Protein AF-A0A3C1VUV8-F1 (afdb_monomer_lite)

Foldseek 3Di:
DPPDPVVVVVPDPPVVVVVVVCVVVVVVVVVVVPVDDPDPPPPPFQDQVQAAEALQDLVPDDPLLSLLSVLLQAPLQFPQWAFPLLVVLQLVLVQVCCVVVVHRCQGQNNVLVQFNFHFDHPVDPDDRSAGNQWYWDDDPNTIIIDGGPCLAQWDDDPRHIYGLFGHQRGFPQGDDDPPRDHRPVVVSLVPDDPVNNVSVVQSVVQDLDQDAPDNPPGHGQFAQLVCLLQSQVLQCDDCVPPNSAGDPDHDPSNVCRNPDHGGGDTAHRLQCLLQDQADDLQRPHGLQQLLSVSSSRQTNDPCSVVCSVVNSVSSNSNSSSSPRGHDDQDPDDDDQVVLVVVLCQQVVVDDDPPVVPRDRNCQQQNHFDAQPPDSGPSRGHGTRGDRPDSPPPVPPPDPVVVPD

Secondary structure (DSSP, 8-state):
--SSSTTTGGGS-HHHHHHHHHHHHHHHHHHHHTTS-----------GGGSEEES--GGGS-HHHHHHHHHHTSS-S---EEEHHHHHHHHHHHHTTHHHHTS-TTSHHHHHHHH-PPBPPTTS-S-TTSBTTEEEEEETTEEEEEE-THHHHEEEETTEEEETSPPSS--SSPPPPTTPPPP-HHHHHHTS-HHHHHHHHHHHHS--PPPPS-TT---TT---HHHHHHHHHHHBS-HHHHTTPBPSSPPHHHHHHHHS-----PPPPGGGGGG-SS-TTT--S-TT-HHHHHGGG----TTHHHHHHHHHHHHHHHHHHHHH--PPPP-SPP-HHHHHHHHHHHTT-S--S-GGG---THHHH-EEEESTT-S-TTSEEEEE---TT-S-------GGGS--

Structure (mmCIF, N/CA/C/O backbone):
data_AF-A0A3C1VUV8-F1
#
_entry.id   AF-A0A3C1VUV8-F1
#
loop_
_atom_site.group_PDB
_atom_site.id
_atom_site.type_symbol
_atom_site.label_atom_id
_atom_site.label_alt_id
_atom_site.label_comp_id
_atom_site.label_asym_id
_atom_site.label_entity_id
_atom_site.label_seq_id
_atom_site.pdbx_PDB_ins_code
_atom_site.Cartn_x
_atom_site.Cartn_y
_atom_site.Cartn_z
_atom_site.occupancy
_atom_site.B_iso_or_equiv
_atom_site.auth_seq_id
_atom_site.auth_comp_id
_atom_site.auth_asym_id
_atom_site.auth_atom_id
_atom_site.pdbx_PDB_model_num
ATOM 1 N N . MET A 1 1 ? -47.814 -45.469 -56.577 1.00 45.75 1 MET A N 1
ATOM 2 C CA . MET A 1 1 ? -48.038 -44.416 -55.560 1.00 45.75 1 MET A CA 1
ATOM 3 C C . MET A 1 1 ? -46.712 -43.729 -55.195 1.00 45.75 1 MET A C 1
ATOM 5 O O . MET A 1 1 ? -46.363 -43.656 -54.034 1.00 45.75 1 MET A O 1
ATOM 9 N N . PHE A 1 2 ? -45.954 -43.246 -56.193 1.00 41.19 2 PHE A N 1
ATOM 10 C CA . PHE A 1 2 ? -44.636 -42.604 -55.996 1.00 41.19 2 PHE A CA 1
ATOM 11 C C . PHE A 1 2 ? -44.312 -41.565 -57.091 1.00 41.19 2 PHE A C 1
ATOM 13 O O . PHE A 1 2 ? -43.164 -41.238 -57.350 1.00 41.19 2 PHE A O 1
ATOM 20 N N . ILE A 1 3 ? -45.343 -41.038 -57.761 1.00 41.22 3 ILE A N 1
ATOM 21 C CA . ILE A 1 3 ? -45.218 -40.012 -58.810 1.00 41.22 3 ILE A CA 1
ATOM 22 C C . ILE A 1 3 ? -46.379 -39.023 -58.642 1.00 41.22 3 ILE A C 1
ATOM 24 O O . ILE A 1 3 ? -47.246 -38.923 -59.496 1.00 41.22 3 ILE A O 1
ATOM 28 N N . LYS A 1 4 ? -46.481 -38.374 -57.476 1.00 38.50 4 LYS A N 1
ATOM 29 C CA . LYS A 1 4 ? -47.356 -37.193 -57.283 1.00 38.50 4 LYS A CA 1
ATOM 30 C C . LYS A 1 4 ? -46.820 -36.151 -56.289 1.00 38.50 4 LYS A C 1
ATOM 32 O O . LYS A 1 4 ? -47.343 -35.048 -56.266 1.00 38.50 4 LYS A O 1
ATOM 37 N N . VAL A 1 5 ? -45.748 -36.431 -55.538 1.00 43.25 5 VAL A N 1
ATOM 38 C CA . VAL A 1 5 ? -45.169 -35.458 -54.582 1.00 43.25 5 VAL A CA 1
ATOM 39 C C . VAL A 1 5 ? -44.111 -34.545 -55.228 1.00 43.25 5 VAL A C 1
ATOM 41 O O . VAL A 1 5 ? -43.908 -33.420 -54.788 1.00 43.25 5 VAL A O 1
ATOM 44 N N . VAL A 1 6 ? -43.500 -34.952 -56.346 1.00 42.53 6 VAL A N 1
ATOM 45 C CA . VAL A 1 6 ? -42.400 -34.191 -56.980 1.00 42.53 6 VAL A CA 1
ATOM 46 C C . VAL A 1 6 ? -42.885 -32.974 -57.791 1.00 42.53 6 VAL A C 1
ATOM 48 O O . VAL A 1 6 ? -42.108 -32.071 -58.074 1.00 42.53 6 VAL A O 1
ATOM 51 N N . GLN A 1 7 ? -44.179 -32.870 -58.114 1.00 37.97 7 GLN A N 1
ATOM 52 C CA . GLN A 1 7 ? -44.704 -31.732 -58.889 1.00 37.97 7 GLN A CA 1
ATOM 53 C C . GLN A 1 7 ? -45.170 -30.539 -58.039 1.00 37.97 7 GLN A C 1
ATOM 55 O O . GLN A 1 7 ? -45.438 -29.477 -58.597 1.00 37.97 7 GLN A O 1
ATOM 60 N N . TRP A 1 8 ? -45.219 -30.666 -56.707 1.00 36.78 8 TRP A N 1
ATOM 61 C CA . TRP A 1 8 ? -45.620 -29.558 -55.827 1.00 36.78 8 TRP A CA 1
ATOM 62 C C . TRP A 1 8 ? -44.436 -28.706 -55.333 1.00 36.78 8 TRP A C 1
ATOM 64 O O . TRP A 1 8 ? -44.614 -27.551 -54.960 1.00 36.78 8 TRP A O 1
ATOM 74 N N . LEU A 1 9 ? -43.206 -29.227 -55.416 1.00 41.41 9 LEU A N 1
ATOM 75 C CA . LEU A 1 9 ? -41.991 -28.540 -54.953 1.00 41.41 9 LEU A CA 1
ATOM 76 C C . LEU A 1 9 ? -41.421 -27.504 -55.941 1.00 41.41 9 LEU A C 1
ATOM 78 O O . LEU A 1 9 ? -40.583 -26.698 -55.555 1.00 41.41 9 LEU A O 1
ATOM 82 N N . ASN A 1 10 ? -41.918 -27.445 -57.182 1.00 43.25 10 ASN A N 1
ATOM 83 C CA . ASN A 1 10 ? -41.466 -26.468 -58.188 1.00 43.25 10 ASN A CA 1
ATOM 84 C C . ASN A 1 10 ? -42.240 -25.135 -58.177 1.00 43.25 10 ASN A C 1
ATOM 86 O O . ASN A 1 10 ? -42.070 -24.321 -59.083 1.00 43.25 10 ASN A O 1
ATOM 90 N N . ARG A 1 11 ? -43.102 -24.893 -57.179 1.00 47.53 11 ARG A N 1
ATOM 91 C CA . ARG A 1 11 ? -43.887 -23.646 -57.060 1.00 47.53 11 ARG A CA 1
ATOM 92 C C . ARG A 1 11 ? -43.781 -22.949 -55.704 1.00 47.53 11 ARG A C 1
ATOM 94 O O . ARG A 1 11 ? -44.597 -22.084 -55.406 1.00 47.53 11 ARG A O 1
ATOM 101 N N . VAL A 1 12 ? -42.764 -23.264 -54.907 1.00 51.53 12 VAL A N 1
ATOM 102 C CA . VAL A 1 12 ? -42.461 -22.488 -53.699 1.00 51.53 12 VAL A CA 1
ATOM 103 C C . VAL A 1 12 ? -41.301 -21.538 -54.019 1.00 51.53 12 VAL A C 1
ATOM 105 O O . VAL A 1 12 ? -40.224 -22.010 -54.388 1.00 51.53 12 VAL A O 1
ATOM 108 N N . PRO A 1 13 ? -41.487 -20.207 -53.933 1.00 51.47 13 PRO A N 1
ATOM 109 C CA . PRO A 1 13 ? -40.400 -19.249 -54.100 1.00 51.47 13 PRO A CA 1
ATOM 110 C C . PRO A 1 13 ? -39.250 -19.605 -53.156 1.00 51.47 13 PRO A C 1
ATOM 112 O O . PRO A 1 13 ? -39.479 -19.826 -51.968 1.00 51.47 13 PRO A O 1
ATOM 115 N N . ARG A 1 14 ? -38.008 -19.627 -53.657 1.00 46.75 14 ARG A N 1
ATOM 116 C CA . ARG A 1 14 ? -36.794 -19.932 -52.867 1.00 46.75 14 ARG A CA 1
ATOM 117 C C . ARG A 1 14 ? -36.673 -19.102 -51.573 1.00 46.75 14 ARG A C 1
ATOM 119 O O . ARG A 1 14 ? -36.051 -19.555 -50.621 1.00 46.75 14 ARG A O 1
ATOM 126 N N . LEU A 1 15 ? -37.333 -17.944 -51.513 1.00 44.28 15 LEU A N 1
ATOM 127 C CA . LEU A 1 15 ? -37.452 -17.087 -50.329 1.00 44.28 15 LEU A CA 1
ATOM 128 C C . LEU A 1 15 ? -38.250 -17.713 -49.170 1.00 44.28 15 LEU A C 1
ATOM 130 O O . LEU A 1 15 ? -37.900 -17.488 -48.019 1.00 44.28 15 LEU A O 1
ATOM 134 N N . LEU A 1 16 ? -39.273 -18.532 -49.439 1.00 46.41 16 LEU A N 1
ATOM 135 C CA . LEU A 1 16 ? -40.083 -19.173 -48.391 1.00 46.41 16 LEU A CA 1
ATOM 136 C C . LEU A 1 16 ? -39.368 -20.367 -47.748 1.00 46.41 16 LEU A C 1
ATOM 138 O O . LEU A 1 16 ? -39.486 -20.571 -46.546 1.00 46.41 16 LEU A O 1
ATOM 142 N N . LEU A 1 17 ? -38.573 -21.114 -48.520 1.00 48.28 17 LEU A N 1
ATOM 143 C CA . LEU A 1 17 ? -37.712 -22.180 -47.993 1.00 48.28 17 LEU A CA 1
ATOM 144 C C . LEU A 1 17 ? -36.543 -21.617 -47.173 1.00 48.28 17 LEU A C 1
ATOM 146 O O . LEU A 1 17 ? -36.215 -22.182 -46.135 1.00 48.28 17 LEU A O 1
ATOM 150 N N . ALA A 1 18 ? -35.970 -20.482 -47.588 1.00 48.47 18 ALA A N 1
ATOM 151 C CA . ALA A 1 18 ? -34.954 -19.774 -46.809 1.00 48.47 18 ALA A CA 1
ATOM 152 C C . ALA A 1 18 ? -35.531 -19.188 -45.507 1.00 48.47 18 ALA A C 1
ATOM 154 O O . ALA A 1 18 ? -34.918 -19.332 -44.454 1.00 48.47 18 ALA A O 1
ATOM 155 N N . ALA A 1 19 ? -36.735 -18.605 -45.550 1.00 44.22 19 ALA A N 1
ATOM 156 C CA . ALA A 1 19 ? -37.410 -18.092 -44.358 1.00 44.22 19 ALA A CA 1
ATOM 157 C C . ALA A 1 19 ? -37.768 -19.210 -43.363 1.00 44.22 19 ALA A C 1
ATOM 159 O O . ALA A 1 19 ? -37.582 -19.035 -42.162 1.00 44.22 19 ALA A O 1
ATOM 160 N N . LEU A 1 20 ? -38.210 -20.380 -43.844 1.00 43.31 20 LEU A N 1
ATOM 161 C CA . LEU A 1 20 ? -38.498 -21.520 -42.969 1.00 43.31 20 LEU A CA 1
ATOM 162 C C . LEU A 1 20 ? -37.223 -22.084 -42.323 1.00 43.31 20 LEU A C 1
ATOM 164 O O . LEU A 1 20 ? -37.247 -22.451 -41.153 1.00 43.31 20 LEU A O 1
ATOM 168 N N . PHE A 1 21 ? -36.104 -22.117 -43.057 1.00 46.03 21 PHE A N 1
ATOM 169 C CA . PHE A 1 21 ? -34.818 -22.560 -42.513 1.00 46.03 21 PHE A CA 1
ATOM 170 C C . PHE A 1 21 ? -34.291 -21.595 -41.448 1.00 46.03 21 PHE A C 1
ATOM 172 O O . PHE A 1 21 ? -33.881 -22.051 -40.388 1.00 46.03 21 PHE A O 1
ATOM 179 N N . VAL A 1 22 ? -34.384 -20.280 -41.685 1.00 50.06 22 VAL A N 1
ATOM 180 C CA . VAL A 1 22 ? -33.958 -19.250 -40.722 1.00 50.06 22 VAL A CA 1
ATOM 181 C C . VAL A 1 22 ? -34.804 -19.285 -39.449 1.00 50.06 22 VAL A C 1
ATOM 183 O O . VAL A 1 22 ? -34.240 -19.173 -38.365 1.00 50.06 22 VAL A O 1
ATOM 186 N N . VAL A 1 23 ? -36.123 -19.494 -39.556 1.00 46.19 23 VAL A N 1
ATOM 187 C CA . VAL A 1 23 ? -37.027 -19.578 -38.392 1.00 46.19 23 VAL A CA 1
ATOM 188 C C . VAL A 1 23 ? -36.799 -20.856 -37.580 1.00 46.19 23 VAL A C 1
ATOM 190 O O . VAL A 1 23 ? -36.821 -20.812 -36.354 1.00 46.19 23 VAL A O 1
ATOM 193 N N . VAL A 1 24 ? -36.523 -21.993 -38.226 1.00 44.81 24 VAL A N 1
ATOM 194 C CA . VAL A 1 24 ? -36.243 -23.245 -37.502 1.00 44.81 24 VAL A CA 1
ATOM 195 C C . VAL A 1 24 ? -34.873 -23.195 -36.820 1.00 44.81 24 VAL A C 1
ATOM 197 O O . VAL A 1 24 ? -34.776 -23.595 -35.664 1.00 44.81 24 VAL A O 1
ATOM 200 N N . THR A 1 25 ? -33.841 -22.632 -37.463 1.00 44.53 25 THR A N 1
ATOM 201 C CA . THR A 1 25 ? -32.523 -22.465 -36.825 1.00 44.53 25 THR A CA 1
ATOM 202 C C . THR A 1 25 ? -32.526 -21.406 -35.726 1.00 44.53 25 THR A C 1
ATOM 204 O O . THR A 1 25 ? -31.849 -21.584 -34.717 1.00 44.53 25 THR A O 1
ATOM 207 N N . SER A 1 26 ? -33.306 -20.328 -35.874 1.00 42.25 26 SER A N 1
ATOM 208 C CA . SER A 1 26 ? -33.403 -19.296 -34.838 1.00 42.25 26 SER A CA 1
ATOM 209 C C . SER A 1 26 ? -34.210 -19.775 -33.637 1.00 42.25 26 SER A C 1
ATOM 211 O O . SER A 1 26 ? -33.822 -19.474 -32.516 1.00 42.25 26 SER A O 1
ATOM 213 N N . MET A 1 27 ? -35.256 -20.589 -33.823 1.00 37.03 27 MET A N 1
ATOM 214 C CA . MET A 1 27 ? -36.000 -21.168 -32.701 1.00 37.03 27 MET A CA 1
ATOM 215 C C . MET A 1 27 ? -35.210 -22.248 -31.952 1.00 37.03 27 MET A C 1
ATOM 217 O O . MET A 1 27 ? -35.307 -22.292 -30.728 1.00 37.03 27 MET A O 1
ATOM 221 N N . THR A 1 28 ? -34.386 -23.070 -32.617 1.00 41.88 28 THR A N 1
ATOM 222 C CA . THR A 1 28 ? -33.514 -24.019 -31.895 1.00 41.88 28 THR A CA 1
ATOM 223 C C . THR A 1 28 ? -32.359 -23.325 -31.182 1.00 41.88 28 THR A C 1
ATOM 225 O O . THR A 1 28 ? -32.051 -23.706 -30.059 1.00 41.88 28 THR A O 1
ATOM 228 N N . SER A 1 29 ? -31.768 -22.272 -31.761 1.00 38.00 29 SER A N 1
ATOM 229 C CA . SER A 1 29 ? -30.758 -21.466 -31.057 1.00 38.00 29 SER A CA 1
ATOM 230 C C . SER A 1 29 ? -31.354 -20.660 -29.902 1.00 38.00 29 SER A C 1
ATOM 232 O O . SER A 1 29 ? -30.730 -20.572 -28.851 1.00 38.00 29 SER A O 1
ATOM 234 N N . PHE A 1 30 ? -32.574 -20.132 -30.043 1.00 34.12 30 PHE A N 1
ATOM 235 C CA . PHE A 1 30 ? -33.249 -19.408 -28.964 1.00 34.12 30 PHE A CA 1
ATOM 236 C C . PHE A 1 30 ? -33.687 -20.363 -27.844 1.00 34.12 30 PHE A C 1
ATOM 238 O O . PHE A 1 30 ? -33.451 -20.076 -26.680 1.00 34.12 30 PHE A O 1
ATOM 245 N N . MET A 1 31 ? -34.227 -21.547 -28.159 1.00 32.88 31 MET A N 1
ATOM 246 C CA . MET A 1 31 ? -34.594 -22.536 -27.134 1.00 32.88 31 MET A CA 1
ATOM 247 C C . MET A 1 31 ? -33.383 -23.201 -26.461 1.00 32.88 31 MET A C 1
ATOM 249 O O . MET A 1 31 ? -33.475 -23.530 -25.283 1.00 32.88 31 MET A O 1
ATOM 253 N N . MET A 1 32 ? -32.242 -23.353 -27.145 1.00 33.84 32 MET A N 1
ATOM 254 C CA . MET A 1 32 ? -31.001 -23.819 -26.506 1.00 33.84 32 MET A CA 1
ATOM 255 C C . MET A 1 32 ? -30.361 -22.751 -25.606 1.00 33.84 32 MET A C 1
ATOM 257 O O . MET A 1 32 ? -29.742 -23.109 -24.612 1.00 33.84 32 MET A O 1
ATOM 261 N N . SER A 1 33 ? -30.575 -21.457 -25.879 1.00 37.91 33 SER A N 1
ATOM 262 C CA . SER A 1 33 ? -30.070 -20.365 -25.028 1.00 37.91 33 SER A CA 1
ATOM 263 C C . SER A 1 33 ? -30.837 -20.179 -23.711 1.00 37.91 33 SER A C 1
ATOM 265 O O . SER A 1 33 ? -30.322 -19.516 -22.819 1.00 37.91 33 SER A O 1
ATOM 267 N N . PHE A 1 34 ? -32.043 -20.747 -23.573 1.00 37.44 34 PHE A N 1
ATOM 268 C CA . PHE A 1 34 ? -32.876 -20.636 -22.360 1.00 37.44 34 PHE A CA 1
ATOM 269 C C . PHE A 1 34 ? -33.111 -21.975 -21.636 1.00 37.44 34 PHE A C 1
ATOM 271 O O . PHE A 1 34 ? -33.821 -22.009 -20.634 1.00 37.44 34 PHE A O 1
ATOM 278 N N . ALA A 1 35 ? -32.539 -23.078 -22.133 1.00 34.25 35 ALA A N 1
ATOM 279 C CA . ALA A 1 35 ? -32.630 -24.400 -21.502 1.00 34.25 35 ALA A CA 1
ATOM 280 C C . ALA A 1 35 ? -31.394 -24.763 -20.662 1.00 34.25 35 ALA A C 1
ATOM 282 O O . ALA A 1 35 ? -31.474 -25.661 -19.824 1.00 34.25 35 ALA A O 1
ATOM 283 N N . ASN A 1 36 ? -30.288 -24.038 -20.833 1.00 34.44 36 ASN A N 1
ATOM 284 C CA . ASN A 1 36 ? -29.203 -24.042 -19.867 1.00 34.44 36 ASN A CA 1
ATOM 285 C C . ASN A 1 36 ? -29.540 -22.951 -18.843 1.00 34.44 36 ASN A C 1
ATOM 287 O O . ASN A 1 36 ? -29.458 -21.762 -19.147 1.00 34.44 36 ASN A O 1
ATOM 291 N N . GLY A 1 37 ? -29.959 -23.354 -17.635 1.00 31.80 37 GLY A N 1
ATOM 292 C CA . GLY A 1 37 ? -29.845 -22.478 -16.461 1.00 31.80 37 GLY A CA 1
ATOM 293 C C . GLY A 1 37 ? -28.412 -21.940 -16.368 1.00 31.80 37 GLY A C 1
ATOM 294 O O . GLY A 1 37 ? -27.547 -22.513 -17.032 1.00 31.80 37 GLY A O 1
ATOM 295 N N . PRO A 1 38 ? -28.152 -20.853 -15.614 1.00 32.75 38 PRO A N 1
ATOM 296 C CA . PRO A 1 38 ? -26.846 -20.203 -15.616 1.00 32.75 38 PRO A CA 1
ATOM 297 C C . PRO A 1 38 ? -25.776 -21.275 -15.432 1.00 32.75 38 PRO A C 1
ATOM 299 O O . PRO A 1 38 ? -25.704 -21.914 -14.382 1.00 32.75 38 PRO A O 1
ATOM 302 N N . GLU A 1 39 ? -25.027 -21.552 -16.503 1.00 30.83 39 GLU A N 1
ATOM 303 C CA . GLU A 1 39 ? -23.827 -22.359 -16.395 1.00 30.83 39 GLU A CA 1
ATOM 304 C C . GLU A 1 39 ? -23.001 -21.634 -15.343 1.00 30.83 39 GLU A C 1
ATOM 306 O O . GLU A 1 39 ? -22.752 -20.434 -15.483 1.00 30.83 39 GLU A O 1
ATOM 311 N N . SER A 1 40 ? -22.688 -22.333 -14.247 1.00 34.66 40 SER A N 1
ATOM 312 C CA . SER A 1 40 ? -21.758 -21.846 -13.236 1.00 34.66 40 SER A CA 1
ATOM 313 C C . SER A 1 40 ? -20.586 -21.240 -13.985 1.00 34.66 40 SER A C 1
ATOM 315 O O . SER A 1 40 ? -19.957 -21.949 -14.783 1.00 34.66 40 SER A O 1
ATOM 317 N N . SER A 1 41 ? -20.361 -19.938 -13.815 1.00 34.97 41 SER A N 1
ATOM 318 C CA . SER A 1 41 ? -19.255 -19.270 -14.473 1.00 34.97 41 SER A CA 1
ATOM 319 C C . SER A 1 41 ? -18.007 -20.112 -14.206 1.00 34.97 41 SER A C 1
ATOM 321 O O . SER A 1 41 ? -17.713 -20.478 -13.071 1.00 34.97 41 SER A O 1
ATOM 323 N N . ASN A 1 42 ? -17.260 -20.465 -15.254 1.00 34.38 42 ASN A N 1
ATOM 324 C CA . ASN A 1 42 ? -15.897 -20.986 -15.106 1.00 34.38 42 ASN A CA 1
ATOM 325 C C . ASN A 1 42 ? -14.953 -19.872 -14.598 1.00 34.38 42 ASN A C 1
ATOM 327 O O . ASN A 1 42 ? -13.783 -19.812 -14.980 1.00 34.38 42 ASN A O 1
ATOM 331 N N . GLU A 1 43 ? -15.457 -18.947 -13.781 1.00 42.78 43 GLU A N 1
ATOM 332 C CA . GLU A 1 43 ? -14.641 -18.021 -13.027 1.00 42.78 43 GLU A CA 1
ATOM 333 C C . GLU A 1 43 ? -13.887 -18.865 -12.007 1.00 42.78 43 GLU A C 1
ATOM 335 O O . GLU A 1 43 ? -14.465 -19.513 -11.134 1.00 42.78 43 GLU A O 1
ATOM 340 N N . ARG A 1 44 ? -12.564 -18.930 -12.176 1.00 51.34 44 ARG A N 1
ATOM 341 C CA . ARG A 1 44 ? -11.691 -19.435 -11.124 1.00 51.34 44 ARG A CA 1
ATOM 342 C C . ARG A 1 44 ? -11.991 -18.619 -9.875 1.00 51.34 44 ARG A C 1
ATOM 344 O O . ARG A 1 44 ? -11.687 -17.432 -9.851 1.00 51.34 44 ARG A O 1
ATOM 351 N N . SER A 1 45 ? -12.549 -19.277 -8.867 1.00 57.59 45 SER A N 1
ATOM 352 C CA . SER A 1 45 ? -12.581 -18.741 -7.514 1.00 57.59 45 SER A CA 1
ATOM 353 C C . SER A 1 45 ? -11.163 -18.332 -7.109 1.00 57.59 45 SER A C 1
ATOM 355 O O . SER A 1 45 ? -10.219 -19.115 -7.275 1.00 57.59 45 SER A O 1
ATOM 357 N N . LEU A 1 46 ? -11.008 -17.108 -6.611 1.00 63.47 46 LEU A N 1
ATOM 358 C CA . LEU A 1 46 ? -9.813 -16.565 -5.981 1.00 63.47 46 LEU A CA 1
ATOM 359 C C . LEU A 1 46 ? -9.560 -17.328 -4.685 1.00 63.47 46 LEU A C 1
ATOM 361 O O . LEU A 1 46 ? -9.855 -16.868 -3.586 1.00 63.47 46 LEU A O 1
ATOM 365 N N . ASN A 1 47 ? -8.990 -18.520 -4.803 1.00 62.16 47 ASN A N 1
ATOM 366 C CA . ASN A 1 47 ? -8.447 -19.235 -3.662 1.00 62.16 47 ASN A CA 1
ATOM 367 C C . ASN A 1 47 ? -6.920 -19.070 -3.642 1.00 62.16 47 ASN A C 1
ATOM 369 O O . ASN A 1 47 ? -6.262 -19.167 -4.678 1.00 62.16 47 ASN A O 1
ATOM 373 N N . ALA A 1 48 ? -6.350 -18.815 -2.459 1.00 59.28 48 ALA A N 1
ATOM 374 C CA . ALA A 1 48 ? -4.904 -18.633 -2.286 1.00 59.28 48 ALA A CA 1
ATOM 375 C C . ALA A 1 48 ? -4.057 -19.734 -2.968 1.00 59.28 48 ALA A C 1
ATOM 377 O O . ALA A 1 48 ? -3.065 -19.402 -3.607 1.00 59.28 48 ALA A O 1
ATOM 378 N N . PRO A 1 49 ? -4.437 -21.030 -2.936 1.00 60.28 49 PRO A N 1
ATOM 379 C CA . PRO A 1 49 ? -3.639 -22.080 -3.572 1.00 60.28 49 PRO A CA 1
ATOM 380 C C . PRO A 1 49 ? -3.621 -22.049 -5.110 1.00 60.28 49 PRO A C 1
ATOM 382 O O . PRO A 1 49 ? -2.792 -22.734 -5.706 1.00 60.28 49 PRO A O 1
ATOM 385 N N . SER A 1 50 ? -4.537 -21.325 -5.767 1.00 67.44 50 SER A N 1
ATOM 386 C CA . SER A 1 50 ? -4.571 -21.204 -7.237 1.00 67.44 50 SER A CA 1
ATOM 387 C C . SER A 1 50 ? -3.869 -19.963 -7.778 1.00 67.44 50 SER A C 1
ATOM 389 O O . SER A 1 50 ? -3.733 -19.841 -9.000 1.00 67.44 50 SER A O 1
ATOM 391 N N . LEU A 1 51 ? -3.431 -19.065 -6.894 1.00 82.50 51 LEU A N 1
ATOM 392 C CA . LEU A 1 51 ? -2.696 -17.862 -7.253 1.00 82.50 51 LEU A CA 1
ATOM 393 C C . LEU A 1 51 ? -1.197 -18.095 -7.104 1.00 82.50 51 LEU A C 1
ATOM 395 O O . LEU A 1 51 ? -0.725 -18.726 -6.160 1.00 82.50 51 LEU A O 1
ATOM 399 N N . GLU A 1 52 ? -0.445 -17.550 -8.048 1.00 89.50 52 GLU A N 1
ATOM 400 C CA . GLU A 1 52 ? 1.002 -17.460 -7.934 1.00 89.50 52 GLU A CA 1
ATOM 401 C C . GLU A 1 52 ? 1.363 -16.141 -7.251 1.00 89.50 52 GLU A C 1
ATOM 403 O O . GLU A 1 52 ? 0.844 -15.084 -7.616 1.00 89.50 52 GLU A O 1
ATOM 408 N N . TYR A 1 53 ? 2.247 -16.212 -6.259 1.00 92.81 53 TYR A N 1
ATOM 409 C CA . TYR A 1 53 ? 2.691 -15.067 -5.472 1.00 92.81 53 TYR A CA 1
ATOM 410 C C . TYR A 1 53 ? 4.168 -14.805 -5.740 1.00 92.81 53 TYR A C 1
ATOM 412 O O . TYR A 1 53 ? 4.997 -15.692 -5.547 1.00 92.81 53 TYR A O 1
ATOM 420 N N . LEU A 1 54 ? 4.503 -13.582 -6.148 1.00 92.62 54 LEU A N 1
ATOM 421 C CA . LEU A 1 54 ? 5.875 -13.168 -6.440 1.00 92.62 54 LEU A CA 1
ATOM 422 C C . LEU A 1 54 ? 6.343 -12.101 -5.449 1.00 92.62 54 LEU A C 1
ATOM 424 O O . LEU A 1 54 ? 5.636 -11.124 -5.203 1.00 92.62 54 LEU A O 1
ATOM 428 N N . GLY A 1 55 ? 7.548 -12.283 -4.903 1.00 91.75 55 GLY A N 1
ATOM 429 C CA . GLY A 1 55 ? 8.166 -11.344 -3.960 1.00 91.75 55 GLY A CA 1
ATOM 430 C C . GLY A 1 55 ? 7.693 -11.467 -2.505 1.00 91.75 55 GLY A C 1
ATOM 431 O O . GLY A 1 55 ? 7.971 -10.573 -1.715 1.00 91.75 55 GLY A O 1
ATOM 432 N N . PHE A 1 56 ? 6.994 -12.551 -2.145 1.00 93.31 56 PHE A N 1
ATOM 433 C CA . PHE A 1 56 ? 6.539 -12.839 -0.771 1.00 93.31 56 PHE A CA 1
ATOM 434 C C . PHE A 1 56 ? 7.283 -14.012 -0.105 1.00 93.31 56 PHE A C 1
ATOM 436 O O . PHE A 1 56 ? 6.933 -14.408 1.005 1.00 93.31 56 PHE A O 1
ATOM 443 N N . ASP A 1 57 ? 8.262 -14.610 -0.789 1.00 90.75 57 ASP A N 1
ATOM 444 C CA . ASP A 1 57 ? 9.050 -15.732 -0.273 1.00 90.75 57 ASP A CA 1
ATOM 445 C C . ASP A 1 57 ? 10.338 -15.219 0.377 1.00 90.75 57 ASP A C 1
ATOM 447 O O . ASP A 1 57 ? 11.240 -14.738 -0.310 1.00 90.75 57 ASP A O 1
ATOM 451 N N . GLU A 1 58 ? 10.433 -15.349 1.700 1.00 92.38 58 GLU A N 1
ATOM 452 C CA . GLU A 1 58 ? 11.615 -14.955 2.472 1.00 92.38 58 GLU A CA 1
ATOM 453 C C . GLU A 1 58 ? 12.892 -15.669 2.021 1.00 92.38 58 GLU A C 1
ATOM 455 O O . GLU A 1 58 ? 13.975 -15.099 2.113 1.00 92.38 58 GLU A O 1
ATOM 460 N N . ALA A 1 59 ? 12.796 -16.881 1.463 1.00 90.94 59 ALA A N 1
ATOM 461 C CA . ALA A 1 59 ? 13.970 -17.603 0.974 1.00 90.94 59 ALA A CA 1
ATOM 462 C C . ALA A 1 59 ? 14.651 -16.922 -0.232 1.00 90.94 59 ALA A C 1
ATOM 464 O O . ALA A 1 59 ? 15.770 -17.292 -0.592 1.00 90.94 59 ALA A O 1
ATOM 465 N N . GLN A 1 60 ? 13.982 -15.953 -0.867 1.00 89.75 60 GLN A N 1
ATOM 466 C CA . GLN A 1 60 ? 14.490 -15.185 -2.008 1.00 89.75 60 GLN A CA 1
ATOM 46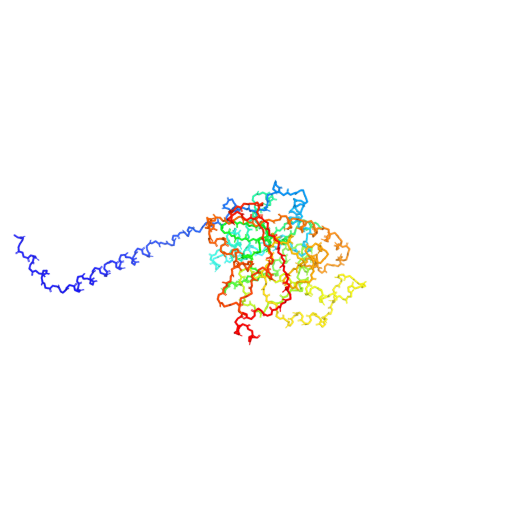7 C C . GLN A 1 60 ? 14.948 -13.768 -1.632 1.00 89.75 60 GLN A C 1
ATOM 469 O O . GLN A 1 60 ? 15.388 -13.022 -2.507 1.00 89.75 60 GLN A O 1
ATOM 474 N N . LEU A 1 61 ? 14.831 -13.388 -0.359 1.00 92.88 61 LEU A N 1
ATOM 475 C CA . LEU A 1 61 ? 15.133 -12.051 0.147 1.00 92.88 61 LEU A CA 1
ATOM 476 C C . LEU A 1 61 ? 16.452 -12.048 0.927 1.00 92.88 61 LEU A C 1
ATOM 478 O O . LEU A 1 61 ? 16.906 -13.086 1.411 1.00 92.88 61 LEU A O 1
ATOM 482 N N . SER A 1 62 ? 17.068 -10.873 1.081 1.00 95.56 62 SER A N 1
ATOM 483 C CA . SER A 1 62 ? 18.117 -10.709 2.091 1.00 95.56 62 SER A CA 1
ATOM 484 C C . SER A 1 62 ? 17.546 -10.847 3.510 1.00 95.56 62 SER A C 1
ATOM 486 O O . SER A 1 62 ? 16.328 -10.814 3.713 1.00 95.56 62 SER A O 1
ATOM 488 N N . ASP A 1 63 ? 18.417 -10.950 4.517 1.00 96.88 63 ASP A N 1
ATOM 489 C CA . ASP A 1 63 ? 17.993 -10.935 5.924 1.00 96.88 63 ASP A CA 1
ATOM 490 C C . ASP A 1 63 ? 17.240 -9.635 6.277 1.00 96.88 63 ASP A C 1
ATOM 492 O O . ASP A 1 63 ? 16.230 -9.675 6.979 1.00 96.88 63 ASP A O 1
ATOM 496 N N . GLU A 1 64 ? 17.688 -8.489 5.748 1.00 95.56 64 GLU A N 1
ATOM 497 C CA . GLU A 1 64 ? 17.084 -7.175 6.011 1.00 95.56 64 GLU A CA 1
ATOM 498 C C . GLU A 1 64 ? 15.693 -7.063 5.370 1.00 95.56 64 GLU A C 1
ATOM 500 O O . GLU A 1 64 ? 14.733 -6.631 6.013 1.00 95.56 64 GLU A O 1
ATOM 505 N N . ALA A 1 65 ? 15.544 -7.511 4.120 1.00 94.94 65 ALA A N 1
ATOM 506 C CA . ALA A 1 65 ? 14.247 -7.531 3.452 1.00 94.94 65 ALA A CA 1
ATOM 507 C C . ALA A 1 65 ? 13.297 -8.583 4.038 1.00 94.94 65 ALA A C 1
ATOM 509 O O . ALA A 1 65 ? 12.093 -8.340 4.101 1.00 94.94 65 ALA A O 1
ATOM 510 N N . SER A 1 66 ? 13.817 -9.716 4.513 1.00 96.44 66 SER A N 1
ATOM 511 C CA . SER A 1 66 ? 13.026 -10.710 5.247 1.00 96.44 66 SER A CA 1
ATOM 512 C C . SER A 1 66 ? 12.480 -10.127 6.550 1.00 96.44 66 SER A C 1
ATOM 514 O O . SER A 1 66 ? 11.294 -10.276 6.847 1.00 96.44 66 SER A O 1
ATOM 516 N N . GLU A 1 67 ? 13.305 -9.396 7.309 1.00 96.25 67 GLU A N 1
ATOM 517 C CA . GLU A 1 67 ? 12.843 -8.671 8.497 1.00 96.25 67 GLU A CA 1
ATOM 518 C C . GLU A 1 67 ? 11.783 -7.622 8.132 1.00 96.25 67 GLU A C 1
ATOM 520 O O . GLU A 1 67 ? 10.749 -7.534 8.795 1.00 96.25 67 GLU A O 1
ATOM 525 N N . GLY A 1 68 ? 11.993 -6.883 7.040 1.00 95.75 68 GLY A N 1
ATOM 526 C CA . GLY A 1 68 ? 11.019 -5.936 6.505 1.00 95.75 68 GLY A CA 1
ATOM 527 C C . GLY A 1 68 ? 9.674 -6.568 6.154 1.00 95.75 68 GLY A C 1
ATOM 528 O O . GLY A 1 68 ? 8.632 -6.034 6.533 1.00 95.75 68 GLY A O 1
ATOM 529 N N . LEU A 1 69 ? 9.676 -7.726 5.488 1.00 95.75 69 LEU A N 1
ATOM 530 C CA . LEU A 1 69 ? 8.455 -8.456 5.144 1.00 95.75 69 LEU A CA 1
ATOM 531 C C . LEU A 1 69 ? 7.687 -8.894 6.398 1.00 95.75 69 LEU A C 1
ATOM 533 O O . LEU A 1 69 ? 6.467 -8.725 6.472 1.00 95.75 69 LEU A O 1
ATOM 537 N N . ARG A 1 70 ? 8.397 -9.407 7.409 1.00 95.00 70 ARG A N 1
ATOM 538 C CA . ARG A 1 70 ? 7.792 -9.770 8.701 1.00 95.00 70 ARG A CA 1
ATOM 539 C C . ARG A 1 70 ? 7.228 -8.553 9.424 1.00 95.00 70 ARG A C 1
ATOM 541 O O . ARG A 1 70 ? 6.155 -8.656 10.010 1.00 95.00 70 ARG A O 1
ATOM 548 N N . GLU A 1 71 ? 7.918 -7.414 9.371 1.00 94.81 71 GLU A N 1
ATOM 549 C CA . GLU A 1 71 ? 7.449 -6.168 9.981 1.00 94.81 71 GLU A CA 1
ATOM 550 C C . GLU A 1 71 ? 6.165 -5.659 9.307 1.00 94.81 71 GLU A C 1
ATOM 552 O O . GLU A 1 71 ? 5.225 -5.275 9.998 1.00 94.81 71 GLU A O 1
ATOM 557 N N . ILE A 1 72 ? 6.053 -5.757 7.977 1.00 94.12 72 ILE A N 1
ATOM 558 C CA . ILE A 1 72 ? 4.813 -5.416 7.255 1.00 94.12 72 ILE A CA 1
ATOM 559 C C . ILE A 1 72 ? 3.639 -6.285 7.735 1.00 94.12 72 ILE A C 1
ATOM 561 O O . ILE A 1 72 ? 2.520 -5.791 7.886 1.00 94.12 72 ILE A O 1
ATOM 565 N N . PHE A 1 73 ? 3.874 -7.567 8.022 1.00 93.69 73 PHE A N 1
ATOM 566 C CA . PHE A 1 73 ? 2.841 -8.477 8.524 1.00 93.69 73 PHE A CA 1
ATOM 567 C C . PHE A 1 73 ? 2.640 -8.449 10.049 1.00 93.69 73 PHE A C 1
ATOM 569 O O . PHE A 1 73 ? 1.741 -9.134 10.538 1.00 93.69 73 PHE A O 1
ATOM 576 N N . SER A 1 74 ? 3.417 -7.661 10.801 1.00 90.56 74 SER A N 1
ATOM 577 C CA . SER A 1 74 ? 3.413 -7.685 12.273 1.00 90.56 74 SER A CA 1
ATOM 578 C C . SER A 1 74 ? 2.233 -6.942 12.909 1.00 90.56 74 SER A C 1
ATOM 580 O O . SER A 1 74 ? 1.918 -7.173 14.076 1.00 90.56 74 SER A O 1
ATOM 582 N N . GLY A 1 75 ? 1.615 -6.013 12.172 1.00 82.88 75 GLY A N 1
ATOM 583 C CA . GLY A 1 75 ? 0.608 -5.094 12.713 1.00 82.88 75 GLY A CA 1
ATOM 584 C C . GLY A 1 75 ? 1.166 -3.930 13.535 1.00 82.88 75 GLY A C 1
ATOM 585 O O . GLY A 1 75 ? 0.396 -3.152 14.089 1.00 82.88 75 GLY A O 1
ATOM 586 N N . ARG A 1 76 ? 2.493 -3.760 13.600 1.00 81.25 76 ARG A N 1
ATOM 587 C CA . ARG A 1 76 ? 3.129 -2.660 14.353 1.00 81.25 76 ARG A CA 1
ATOM 588 C C . ARG A 1 76 ? 3.256 -1.358 13.568 1.00 81.25 76 ARG A C 1
ATOM 590 O O . ARG A 1 76 ? 3.488 -0.316 14.166 1.00 81.25 76 ARG A O 1
ATOM 597 N N . MET A 1 77 ? 3.112 -1.416 12.246 1.00 79.25 77 MET A N 1
ATOM 598 C CA . MET A 1 77 ? 3.295 -0.251 11.380 1.00 79.25 77 MET A CA 1
ATOM 599 C C . MET A 1 77 ? 2.085 0.681 11.339 1.00 79.25 77 MET A C 1
ATOM 601 O O . MET A 1 77 ? 2.243 1.884 11.220 1.00 79.25 77 MET A O 1
ATOM 605 N N . PHE A 1 78 ? 0.868 0.147 11.411 1.00 77.62 78 PHE A N 1
ATOM 606 C CA . PHE A 1 78 ? -0.336 0.966 11.320 1.00 77.62 78 PHE A CA 1
ATOM 607 C C . PHE A 1 78 ? -0.954 1.087 12.705 1.00 77.62 78 PHE A C 1
ATOM 609 O O . PHE A 1 78 ? -1.337 0.097 13.332 1.00 77.62 78 PHE A O 1
ATOM 616 N N . TYR A 1 79 ? -1.039 2.320 13.199 1.00 73.81 79 TYR A N 1
ATOM 617 C CA . TYR A 1 79 ? -1.668 2.576 14.493 1.00 73.81 79 TYR A CA 1
ATOM 618 C C . TYR A 1 79 ? -3.190 2.537 14.414 1.00 73.81 79 TYR A C 1
ATOM 620 O O . TYR A 1 79 ? -3.812 2.110 15.388 1.00 73.81 79 TYR A O 1
ATOM 628 N N . SER A 1 80 ? -3.745 2.870 13.244 1.00 75.69 80 SER A N 1
ATOM 629 C CA . SER A 1 80 ? -5.167 2.741 12.947 1.00 75.69 80 SER A CA 1
ATOM 630 C C . SER A 1 80 ? -5.548 1.272 12.757 1.00 75.69 80 SER A C 1
ATOM 632 O O . SER A 1 80 ? -5.067 0.586 11.848 1.00 75.69 80 SER A O 1
ATOM 634 N N . ALA A 1 81 ? -6.406 0.786 13.644 1.00 86.62 81 ALA A N 1
ATOM 635 C CA . ALA A 1 81 ? -6.976 -0.550 13.619 1.00 86.62 81 ALA A CA 1
ATOM 636 C C . ALA A 1 81 ? -8.321 -0.531 14.353 1.00 86.62 81 ALA A C 1
ATOM 638 O O . ALA A 1 81 ? -8.609 0.377 15.130 1.00 86.62 81 ALA A O 1
ATOM 639 N N . VAL A 1 82 ? -9.139 -1.550 14.123 1.00 91.25 82 VAL A N 1
ATOM 640 C CA . VAL A 1 82 ? -10.411 -1.743 14.831 1.00 91.25 82 VAL A CA 1
ATOM 641 C C . VAL A 1 82 ? -10.385 -3.069 15.583 1.00 91.25 82 VAL A C 1
ATOM 643 O O . VAL A 1 82 ? -9.628 -3.959 15.193 1.00 91.25 82 VAL A O 1
ATOM 646 N N . PRO A 1 83 ? -11.206 -3.265 16.627 1.00 95.50 83 PRO A N 1
ATOM 647 C CA . PRO A 1 83 ? -11.350 -4.576 17.247 1.00 95.50 83 PRO A CA 1
ATOM 648 C C . PRO A 1 83 ? -11.697 -5.655 16.220 1.00 95.50 83 PRO A C 1
ATOM 650 O O . PRO A 1 83 ? -12.537 -5.440 15.340 1.00 95.50 83 PRO A O 1
ATOM 653 N N . LEU A 1 84 ? -11.085 -6.835 16.334 1.00 94.75 84 LEU A N 1
ATOM 654 C CA . LEU A 1 84 ? -11.385 -7.944 15.427 1.00 94.75 84 LEU A CA 1
ATOM 655 C C . LEU A 1 84 ? -12.865 -8.344 15.519 1.00 94.75 84 LEU A C 1
ATOM 657 O O . LEU A 1 84 ? -13.495 -8.608 14.497 1.00 94.75 84 LEU A O 1
ATOM 661 N N . SER A 1 85 ? -13.438 -8.324 16.724 1.00 95.31 85 SER A N 1
ATOM 662 C CA . SER A 1 85 ? -14.867 -8.558 16.979 1.00 95.31 85 SER A CA 1
ATOM 663 C C . SER A 1 85 ? -15.768 -7.568 16.230 1.00 95.31 85 SER A C 1
ATOM 665 O O . SER A 1 85 ? -16.768 -7.969 15.636 1.00 95.31 85 SER A O 1
ATOM 667 N N . PHE A 1 86 ? -15.383 -6.291 16.188 1.00 95.00 86 PHE A N 1
ATOM 668 C CA . PHE A 1 86 ? -16.078 -5.253 15.434 1.00 95.00 86 PHE A CA 1
ATOM 669 C C . PHE A 1 86 ? -16.010 -5.511 13.926 1.00 95.00 86 PHE A C 1
ATOM 671 O O . PHE A 1 86 ? -17.043 -5.473 13.257 1.00 95.00 86 PHE A O 1
ATOM 678 N N . SER A 1 87 ? -14.826 -5.837 13.390 1.00 91.88 87 SER A N 1
ATOM 679 C CA . SER A 1 87 ? -14.692 -6.205 11.972 1.00 91.88 87 SER A CA 1
ATOM 680 C C . SER A 1 87 ? -15.538 -7.428 11.625 1.00 91.88 87 SER A C 1
ATOM 682 O O . SER A 1 87 ? -16.223 -7.408 10.607 1.00 91.88 87 SER A O 1
ATOM 684 N N . LYS A 1 88 ? -15.527 -8.471 12.465 1.00 91.62 88 LYS A N 1
ATOM 685 C CA . LYS A 1 88 ? -16.329 -9.684 12.248 1.00 91.62 88 LYS A CA 1
ATOM 686 C C . LYS A 1 88 ? -17.822 -9.377 12.238 1.00 91.62 88 LYS A C 1
ATOM 688 O O . LYS A 1 88 ? -18.521 -9.819 11.340 1.00 91.62 88 LYS A O 1
ATOM 693 N N . ALA A 1 89 ? -18.299 -8.535 13.154 1.00 92.50 89 ALA A N 1
ATOM 694 C CA . ALA A 1 89 ? -19.698 -8.115 13.170 1.00 92.50 89 ALA A CA 1
ATOM 695 C C . ALA A 1 89 ? -20.101 -7.317 11.911 1.00 92.50 89 ALA A C 1
ATOM 697 O O . ALA A 1 89 ? -21.234 -7.438 11.443 1.00 92.50 89 ALA A O 1
ATOM 698 N N . LEU A 1 90 ? -19.190 -6.513 11.347 1.00 89.38 90 LEU A N 1
ATOM 699 C CA . LEU A 1 90 ? -19.410 -5.842 10.060 1.00 89.38 90 LEU A CA 1
ATOM 700 C C . LEU A 1 90 ? -19.442 -6.834 8.891 1.00 89.38 90 LEU A C 1
ATOM 702 O O . LEU A 1 90 ? -20.285 -6.696 8.003 1.00 89.38 90 LEU A O 1
ATOM 706 N N . ASP A 1 91 ? -18.548 -7.823 8.890 1.00 87.38 91 ASP A N 1
ATOM 707 C CA . ASP A 1 91 ? -18.513 -8.877 7.876 1.00 87.38 91 ASP A CA 1
ATOM 708 C C . ASP A 1 91 ? -19.778 -9.759 7.942 1.00 87.38 91 ASP A C 1
ATOM 710 O O . ASP A 1 91 ? -20.389 -10.008 6.903 1.00 87.38 91 ASP A O 1
ATOM 714 N N . ASP A 1 92 ? -20.249 -10.122 9.140 1.00 89.38 92 ASP A N 1
ATOM 715 C CA . ASP A 1 92 ? -21.504 -10.856 9.364 1.00 89.38 92 ASP A CA 1
ATOM 716 C C . ASP A 1 92 ? -22.725 -10.065 8.875 1.00 89.38 92 ASP A C 1
ATOM 718 O O . ASP A 1 92 ? -23.615 -10.606 8.213 1.00 89.38 92 ASP A O 1
ATOM 722 N N . ALA A 1 93 ? -22.767 -8.759 9.163 1.00 88.81 93 ALA A N 1
ATOM 723 C CA . ALA A 1 93 ? -23.829 -7.882 8.681 1.00 88.81 93 ALA A CA 1
ATOM 724 C C . ALA A 1 93 ? -23.822 -7.766 7.149 1.00 88.81 93 ALA A C 1
ATOM 726 O O . ALA A 1 93 ? -24.884 -7.755 6.531 1.00 88.81 93 ALA A O 1
ATOM 727 N N . ALA A 1 94 ? -22.642 -7.721 6.524 1.00 84.38 94 ALA A N 1
ATOM 728 C CA . ALA A 1 94 ? -22.530 -7.744 5.069 1.00 84.38 94 ALA A CA 1
ATOM 729 C C . ALA A 1 94 ? -22.969 -9.099 4.487 1.00 84.38 94 ALA A C 1
ATOM 731 O O . ALA A 1 94 ? -23.655 -9.132 3.466 1.00 84.38 94 ALA A O 1
ATOM 732 N N . ALA A 1 95 ? -22.612 -10.213 5.132 1.00 87.06 95 ALA A N 1
ATOM 733 C CA . ALA A 1 95 ? -23.007 -11.555 4.707 1.00 87.06 95 ALA A CA 1
ATOM 734 C C . ALA A 1 95 ? -24.527 -11.764 4.776 1.00 87.06 95 ALA A C 1
ATOM 736 O O . ALA A 1 95 ? -25.092 -12.440 3.916 1.00 87.06 95 ALA A O 1
ATOM 737 N N . ALA A 1 96 ? -25.214 -11.121 5.725 1.00 87.81 96 ALA A N 1
ATOM 738 C CA . ALA A 1 96 ? -26.677 -11.123 5.787 1.00 87.81 96 ALA A CA 1
ATOM 739 C C . ALA A 1 96 ? -27.343 -10.501 4.540 1.00 87.81 96 ALA A C 1
ATOM 741 O O . ALA A 1 96 ? -28.493 -10.816 4.237 1.00 87.81 96 ALA A O 1
ATOM 742 N N . GLU A 1 97 ? -26.616 -9.671 3.786 1.00 87.31 97 GLU A N 1
ATOM 743 C CA . GLU A 1 97 ? -27.085 -9.038 2.551 1.00 87.31 97 GLU A CA 1
ATOM 744 C C . GLU A 1 97 ? -26.678 -9.817 1.280 1.00 87.31 97 GLU A C 1
ATOM 746 O O . GLU A 1 97 ? -26.929 -9.332 0.175 1.00 87.31 97 GLU A O 1
ATOM 751 N N . MET A 1 98 ? -26.085 -11.021 1.389 1.00 86.62 98 MET A N 1
ATOM 752 C CA . MET A 1 98 ? -25.526 -11.766 0.240 1.00 86.62 98 MET A CA 1
ATOM 753 C C . MET A 1 98 ? -26.513 -11.948 -0.925 1.00 86.62 98 MET A C 1
ATOM 755 O O . MET A 1 98 ? -26.143 -11.767 -2.085 1.00 86.62 98 MET A O 1
ATOM 759 N N . ASP A 1 99 ? -27.787 -12.228 -0.628 1.00 85.44 99 ASP A N 1
ATOM 760 C CA . ASP A 1 99 ? -28.825 -12.437 -1.645 1.00 85.44 99 ASP A CA 1
ATOM 761 C C . ASP A 1 99 ? -29.107 -11.157 -2.446 1.00 85.44 99 ASP A C 1
ATOM 763 O O . ASP A 1 99 ? -29.430 -11.217 -3.633 1.00 85.44 99 ASP A O 1
ATOM 767 N N . ARG A 1 100 ? -28.970 -9.986 -1.809 1.00 85.75 100 ARG A N 1
ATOM 768 C CA . ARG A 1 100 ? -29.126 -8.675 -2.459 1.00 85.75 100 ARG A CA 1
ATOM 769 C C . ARG A 1 100 ? -27.860 -8.256 -3.197 1.00 85.75 100 ARG A C 1
ATOM 771 O O . ARG A 1 100 ? -27.953 -7.611 -4.237 1.00 85.75 100 ARG A O 1
ATOM 778 N N . LEU A 1 101 ? -26.694 -8.623 -2.667 1.00 83.69 101 LEU A N 1
ATOM 779 C CA . LEU A 1 101 ? -25.392 -8.354 -3.277 1.00 83.69 101 LEU A CA 1
ATOM 780 C C . LEU A 1 101 ? -25.142 -9.217 -4.523 1.00 83.69 101 LEU A C 1
ATOM 782 O O . LEU A 1 101 ? -24.419 -8.797 -5.423 1.00 83.69 101 LEU A O 1
ATOM 786 N N . GLY A 1 102 ? -25.732 -10.414 -4.584 1.00 86.62 102 GLY A N 1
ATOM 787 C CA . GLY A 1 102 ? -25.478 -11.393 -5.643 1.00 86.62 102 GLY A CA 1
ATOM 788 C C . GLY A 1 102 ? -24.135 -12.121 -5.500 1.00 86.62 102 GLY A C 1
ATOM 789 O O . GLY A 1 102 ? -23.722 -12.823 -6.420 1.00 86.62 102 GLY A O 1
ATOM 790 N N . TYR A 1 103 ? -23.454 -11.958 -4.363 1.00 87.94 103 TYR A N 1
ATOM 791 C CA . TYR A 1 103 ? -22.217 -12.648 -3.995 1.00 87.94 103 TYR A CA 1
ATOM 792 C C . TYR A 1 103 ? -22.117 -12.767 -2.467 1.00 87.94 103 TYR A C 1
ATOM 794 O O . TYR A 1 103 ? -22.728 -11.985 -1.740 1.00 87.94 103 TYR A O 1
ATOM 802 N N . ASP A 1 104 ? -21.323 -13.721 -1.974 1.00 87.94 104 ASP A N 1
ATOM 803 C CA . ASP A 1 104 ? -21.089 -13.916 -0.538 1.00 87.94 104 ASP A CA 1
ATOM 804 C C . ASP A 1 104 ? -19.830 -13.154 -0.079 1.00 87.94 104 ASP A C 1
ATOM 806 O O . ASP A 1 104 ? -18.718 -13.630 -0.341 1.00 87.94 104 ASP A O 1
ATOM 810 N N . PRO A 1 105 ? -19.960 -12.003 0.616 1.00 85.62 105 PRO A N 1
ATOM 811 C CA . PRO A 1 105 ? -18.829 -11.171 1.031 1.00 85.62 105 PRO A CA 1
ATOM 812 C C . PRO A 1 105 ? -17.915 -11.829 2.077 1.00 85.62 105 PRO A C 1
ATOM 814 O O . PRO A 1 105 ? -16.827 -11.305 2.321 1.00 85.62 105 PRO A O 1
ATOM 817 N N . SER A 1 106 ? -18.316 -12.959 2.673 1.00 83.62 106 SER A N 1
ATOM 818 C CA . SER A 1 106 ? -17.482 -13.729 3.609 1.00 83.62 106 SER A CA 1
ATOM 819 C C . SER A 1 106 ? -16.480 -14.657 2.906 1.00 83.62 106 SER A C 1
ATOM 821 O O . SER A 1 106 ? -15.535 -15.153 3.522 1.00 83.62 106 SER A O 1
ATOM 823 N N . THR A 1 107 ? -16.631 -14.868 1.596 1.00 86.62 107 THR A N 1
ATOM 824 C CA . THR A 1 107 ? -15.689 -15.655 0.787 1.00 86.62 107 THR A CA 1
ATOM 825 C C . THR A 1 107 ? -14.524 -14.801 0.285 1.00 86.62 107 THR A C 1
ATOM 827 O O . THR A 1 107 ? -14.602 -13.573 0.241 1.00 86.62 107 THR A O 1
ATOM 830 N N . ALA A 1 108 ? -13.429 -15.437 -0.142 1.00 85.94 108 ALA A N 1
ATOM 831 C CA . ALA A 1 108 ? -12.308 -14.724 -0.759 1.00 85.94 108 ALA A CA 1
ATOM 832 C C . ALA A 1 108 ? -12.727 -13.978 -2.044 1.00 85.94 108 ALA A C 1
ATOM 834 O O . ALA A 1 108 ? -12.352 -12.819 -2.226 1.00 85.94 108 ALA A O 1
ATOM 835 N N . ASP A 1 109 ? -13.575 -14.595 -2.874 1.00 87.06 109 ASP A N 1
ATOM 836 C CA . ASP A 1 109 ? -14.168 -13.956 -4.055 1.00 87.06 109 ASP A CA 1
ATOM 837 C C . ASP A 1 109 ? -15.028 -12.756 -3.679 1.00 87.06 109 ASP A C 1
ATOM 839 O O . ASP A 1 109 ? -14.876 -11.675 -4.243 1.00 87.06 109 ASP A O 1
ATOM 843 N N . GLY A 1 110 ? -15.906 -12.911 -2.690 1.00 88.75 110 GLY A N 1
ATOM 844 C CA . GLY A 1 110 ? -16.767 -11.822 -2.253 1.00 88.75 110 GLY A CA 1
ATOM 845 C C . GLY A 1 110 ? -16.008 -10.664 -1.625 1.00 88.75 110 GLY A C 1
ATOM 846 O O . GLY A 1 110 ? -16.363 -9.513 -1.874 1.00 88.75 110 GLY A O 1
ATOM 847 N N . ARG A 1 111 ? -14.930 -10.929 -0.876 1.00 88.69 111 ARG A N 1
ATOM 848 C CA . ARG A 1 111 ? -14.020 -9.877 -0.402 1.00 88.69 111 ARG A CA 1
ATOM 849 C C . ARG A 1 111 ? -13.379 -9.154 -1.585 1.00 88.69 111 ARG A C 1
ATOM 851 O O . ARG A 1 111 ? -13.462 -7.930 -1.663 1.00 88.69 111 ARG A O 1
ATOM 858 N N . PHE A 1 112 ? -12.846 -9.881 -2.564 1.00 89.25 112 PHE A N 1
ATOM 859 C CA . PHE A 1 112 ? -12.314 -9.262 -3.776 1.00 89.25 112 PHE A CA 1
ATOM 860 C C . PHE A 1 112 ? -13.367 -8.422 -4.518 1.00 89.25 112 PHE A C 1
ATOM 862 O O . PHE A 1 112 ? -13.090 -7.276 -4.891 1.00 89.25 112 PHE A O 1
ATOM 869 N N . PHE A 1 113 ? -14.590 -8.930 -4.690 1.00 86.44 113 PHE A N 1
ATOM 870 C CA . PHE A 1 113 ? -15.688 -8.188 -5.312 1.00 86.44 113 PHE A CA 1
ATOM 871 C C . PHE A 1 113 ? -16.055 -6.932 -4.523 1.00 86.44 113 PHE A C 1
ATOM 873 O O . PHE A 1 113 ? -16.194 -5.872 -5.130 1.00 86.44 113 PHE A O 1
ATOM 880 N N . ARG A 1 114 ? -16.120 -7.031 -3.193 1.00 85.19 114 ARG A N 1
ATOM 881 C CA . ARG A 1 114 ? -16.476 -5.934 -2.290 1.00 85.19 114 ARG A CA 1
ATOM 882 C C . ARG A 1 114 ? -15.454 -4.802 -2.303 1.00 85.19 114 ARG A C 1
ATOM 884 O O . ARG A 1 114 ? -15.844 -3.652 -2.448 1.00 85.19 114 ARG A O 1
ATOM 891 N N . ASN A 1 115 ? -14.176 -5.103 -2.079 1.00 86.06 115 ASN A N 1
ATOM 892 C CA . ASN A 1 115 ? -13.157 -4.075 -1.827 1.00 86.06 115 ASN A CA 1
ATOM 893 C C . ASN A 1 115 ? -11.795 -4.351 -2.488 1.00 86.06 115 ASN A C 1
ATOM 895 O O . ASN A 1 115 ? -10.848 -3.595 -2.279 1.00 86.06 115 ASN A O 1
ATOM 899 N N . GLY A 1 116 ? -11.676 -5.419 -3.279 1.00 89.12 116 GLY A N 1
ATOM 900 C CA . GLY A 1 116 ? -10.420 -5.784 -3.934 1.00 89.12 116 GLY A CA 1
ATOM 901 C C . GLY A 1 116 ? -9.403 -6.479 -3.048 1.00 89.12 116 GLY A C 1
ATOM 902 O O . GLY A 1 116 ? -8.259 -6.624 -3.468 1.00 89.12 116 GLY A O 1
ATOM 903 N N . SER A 1 117 ? -9.792 -6.923 -1.852 1.00 90.88 117 SER A N 1
ATOM 904 C CA . SER A 1 117 ? -8.917 -7.708 -0.986 1.00 90.88 117 SER A CA 1
ATOM 905 C C . SER A 1 117 ? -8.430 -8.977 -1.692 1.00 90.88 117 SER A C 1
ATOM 907 O O . SER A 1 117 ? -9.224 -9.781 -2.178 1.00 90.88 117 SER A O 1
ATOM 909 N N . LEU A 1 118 ? -7.111 -9.165 -1.711 1.00 92.75 118 LEU A N 1
ATOM 910 C CA . LEU A 1 118 ? -6.453 -10.359 -2.238 1.00 92.75 118 LEU A CA 1
ATOM 911 C C . LEU A 1 118 ? -6.225 -11.375 -1.112 1.00 92.75 118 LEU A C 1
ATOM 913 O O . LEU A 1 118 ? -5.894 -10.968 0.003 1.00 92.75 118 LEU A O 1
ATOM 917 N N . PRO A 1 119 ? -6.359 -12.687 -1.356 1.00 92.19 119 PRO A N 1
ATOM 918 C CA . PRO A 1 119 ? -6.065 -13.681 -0.331 1.00 92.19 119 PRO A CA 1
ATOM 919 C C . PRO A 1 119 ? -4.573 -13.673 0.038 1.00 92.19 119 PRO A C 1
ATOM 921 O O . PRO A 1 119 ? -3.713 -13.410 -0.808 1.00 92.19 119 PRO A O 1
ATOM 924 N N . SER A 1 120 ? -4.264 -13.969 1.302 1.00 92.06 120 SER A N 1
ATOM 925 C CA . SER A 1 120 ? -2.881 -14.063 1.787 1.00 92.06 120 SER A CA 1
ATOM 926 C C . SER A 1 120 ? -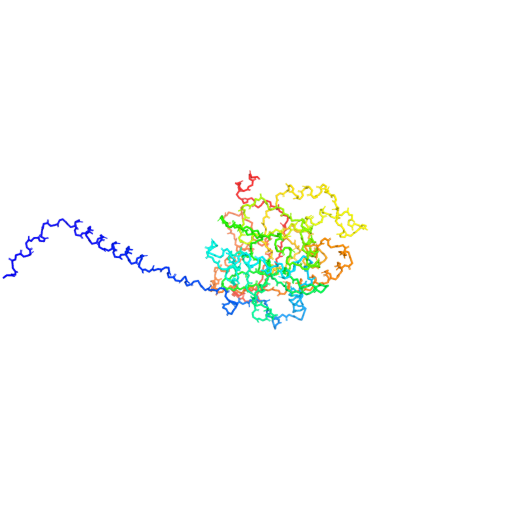2.115 -15.221 1.122 1.00 92.06 120 SER A C 1
ATOM 928 O O . SER A 1 120 ? -2.720 -16.260 0.848 1.00 92.06 120 SER A O 1
ATOM 930 N N . PRO A 1 121 ? -0.797 -15.079 0.869 1.00 90.38 121 PRO A N 1
ATOM 931 C CA . PRO A 1 121 ? 0.023 -16.159 0.331 1.00 90.38 121 PRO A CA 1
ATOM 932 C C . PRO A 1 121 ? 0.071 -17.344 1.310 1.00 90.38 121 PRO A C 1
ATOM 934 O O . PRO A 1 121 ? 0.147 -17.114 2.515 1.00 90.38 121 PRO A O 1
ATOM 937 N N . PRO A 1 122 ? 0.117 -18.604 0.835 1.00 85.94 122 PRO A N 1
ATOM 938 C CA . PRO A 1 122 ? 0.186 -19.779 1.712 1.00 85.94 122 PRO A CA 1
ATOM 939 C C . PRO A 1 122 ? 1.426 -19.837 2.616 1.00 85.94 122 PRO A C 1
ATOM 941 O O . PRO A 1 122 ? 1.438 -20.575 3.595 1.00 85.94 122 PRO A O 1
ATOM 944 N N . THR A 1 123 ? 2.485 -19.096 2.275 1.00 84.12 123 THR A N 1
ATOM 945 C CA . THR A 1 123 ? 3.699 -18.960 3.093 1.00 84.12 123 THR A CA 1
ATOM 946 C C . THR A 1 123 ? 3.477 -18.109 4.342 1.00 84.12 123 THR A C 1
ATOM 948 O O . THR A 1 123 ? 4.270 -18.183 5.277 1.00 84.12 123 THR A O 1
ATOM 951 N N . ARG A 1 124 ? 2.402 -17.315 4.376 1.00 88.25 124 ARG A N 1
ATOM 952 C CA . ARG A 1 124 ? 1.995 -16.540 5.542 1.00 88.25 124 ARG A CA 1
ATOM 953 C C . ARG A 1 124 ? 1.126 -17.416 6.441 1.00 88.25 124 ARG A C 1
ATOM 955 O O . ARG A 1 124 ? 0.033 -17.813 6.049 1.00 88.25 124 ARG A O 1
ATOM 962 N N . ASP A 1 125 ? 1.595 -17.660 7.660 1.00 85.44 125 ASP A N 1
ATOM 963 C CA . ASP A 1 125 ? 0.817 -18.320 8.713 1.00 85.44 125 ASP A CA 1
ATOM 964 C C . ASP A 1 125 ? -0.233 -17.346 9.275 1.00 85.44 125 ASP A C 1
ATOM 966 O O . ASP A 1 125 ? -0.028 -16.682 10.290 1.00 85.44 125 ASP A O 1
ATOM 970 N N . ALA A 1 126 ? -1.322 -17.166 8.530 1.00 86.62 126 ALA A N 1
ATOM 971 C CA . ALA A 1 126 ? -2.453 -16.327 8.901 1.00 86.62 126 ALA A CA 1
ATOM 972 C C . ALA A 1 126 ? -3.766 -17.075 8.665 1.00 86.62 126 ALA A C 1
ATOM 974 O O . ALA A 1 126 ? -3.855 -17.956 7.807 1.00 86.62 126 ALA A O 1
ATOM 975 N N . ASP A 1 127 ? -4.799 -16.688 9.412 1.00 87.75 127 ASP A N 1
ATOM 976 C CA . ASP A 1 127 ? -6.156 -17.169 9.173 1.00 87.75 127 ASP A CA 1
ATOM 977 C C . ASP A 1 127 ? -6.564 -16.884 7.706 1.00 87.75 127 ASP A C 1
ATOM 979 O O . ASP A 1 127 ? -6.324 -15.773 7.221 1.00 87.75 127 ASP A O 1
ATOM 983 N N . PRO A 1 128 ? -7.170 -17.844 6.978 1.00 84.12 128 PRO A N 1
ATOM 984 C CA . PRO A 1 128 ? -7.642 -17.644 5.603 1.00 84.12 128 PRO A CA 1
ATOM 985 C C . PRO A 1 128 ? -8.592 -16.450 5.398 1.00 84.12 128 PRO A C 1
ATOM 987 O O . PRO A 1 128 ? -8.750 -15.965 4.269 1.00 84.12 128 PRO A O 1
ATOM 990 N N . GLU A 1 129 ? -9.251 -15.979 6.459 1.00 85.75 129 GLU A N 1
ATOM 991 C CA . GLU A 1 129 ? -10.095 -14.782 6.441 1.00 85.75 129 GLU A CA 1
ATOM 992 C C . GLU A 1 129 ? -9.284 -13.479 6.394 1.00 85.75 129 GLU A C 1
ATOM 994 O O . GLU A 1 129 ? -9.785 -12.465 5.904 1.00 85.75 129 GLU A O 1
ATOM 999 N N . VAL A 1 130 ? -8.022 -13.504 6.832 1.00 90.81 130 VAL A N 1
ATOM 1000 C CA . VAL A 1 130 ? -7.117 -12.351 6.818 1.00 90.81 130 VAL A CA 1
ATOM 1001 C C . VAL A 1 130 ? -6.506 -12.201 5.428 1.00 90.81 130 VAL A C 1
ATOM 1003 O O . VAL A 1 130 ? -5.661 -12.989 4.985 1.00 90.81 130 VAL A O 1
ATOM 1006 N N . SER A 1 131 ? -6.927 -11.157 4.719 1.00 92.81 131 SER A N 1
ATOM 1007 C CA . SER A 1 131 ? -6.415 -10.854 3.383 1.00 92.81 131 SER A CA 1
ATOM 1008 C C . SER A 1 131 ? -4.956 -10.379 3.414 1.00 92.81 131 SER A C 1
ATOM 1010 O O . SER A 1 131 ? -4.411 -10.000 4.454 1.00 92.81 131 SER A O 1
ATOM 1012 N N . LEU A 1 132 ? -4.304 -10.387 2.250 1.00 94.50 132 LEU A N 1
ATOM 1013 C CA . LEU A 1 132 ? -2.905 -9.991 2.088 1.00 94.50 132 LEU A CA 1
ATOM 1014 C C . LEU A 1 132 ? -2.632 -8.581 2.637 1.00 94.50 132 LEU A C 1
ATOM 1016 O O . LEU A 1 132 ? -1.598 -8.354 3.260 1.00 94.50 132 LEU A O 1
ATOM 1020 N N . GLY A 1 133 ? -3.572 -7.656 2.431 1.00 92.94 133 GLY A N 1
ATOM 1021 C CA . GLY A 1 133 ? -3.485 -6.270 2.889 1.00 92.94 133 GLY A CA 1
ATOM 1022 C C . GLY A 1 133 ? -3.910 -6.036 4.340 1.00 92.94 133 GLY A C 1
ATOM 1023 O O . GLY A 1 133 ? -3.933 -4.889 4.775 1.00 92.94 133 GLY A O 1
ATOM 1024 N N . GLU A 1 134 ? -4.275 -7.080 5.082 1.00 93.38 134 GLU A N 1
ATOM 1025 C CA . GLU A 1 134 ? -4.754 -6.997 6.465 1.00 93.38 134 GLU A CA 1
ATOM 1026 C C . GLU A 1 134 ? -3.785 -7.687 7.426 1.00 93.38 134 GLU A C 1
ATOM 1028 O O . GLU A 1 134 ? -2.992 -8.546 7.034 1.00 93.38 134 GLU A O 1
ATOM 1033 N N . VAL A 1 135 ? -3.861 -7.329 8.703 1.00 93.75 135 VAL A N 1
ATOM 1034 C CA . VAL A 1 135 ? -3.089 -7.909 9.812 1.00 93.75 135 VAL A CA 1
ATOM 1035 C C . VAL A 1 135 ? -3.977 -8.025 11.041 1.00 93.75 135 VAL A C 1
ATOM 1037 O O . VAL A 1 135 ? -4.821 -7.162 11.277 1.00 93.75 135 VAL A O 1
ATOM 1040 N N . VAL A 1 136 ? -3.775 -9.086 11.820 1.00 93.75 136 VAL A N 1
ATOM 1041 C CA . VAL A 1 136 ? -4.410 -9.276 13.127 1.00 93.75 136 VAL A CA 1
ATOM 1042 C C . VAL A 1 136 ? -3.314 -9.315 14.181 1.00 93.75 136 VAL A C 1
ATOM 1044 O O . VAL A 1 136 ? -2.313 -10.007 13.998 1.00 93.75 136 VAL A O 1
ATOM 1047 N N . PHE A 1 137 ? -3.474 -8.537 15.246 1.00 92.31 137 PHE A N 1
ATOM 1048 C CA . PHE A 1 137 ? -2.488 -8.408 16.317 1.00 92.31 137 PHE A CA 1
ATOM 1049 C C . PHE A 1 137 ? -3.169 -8.018 17.631 1.00 92.31 137 PHE A C 1
ATOM 1051 O O . PHE A 1 137 ? -4.281 -7.503 17.632 1.00 92.31 137 PHE A O 1
ATOM 1058 N N . GLU A 1 138 ? -2.500 -8.234 18.761 1.00 92.12 138 GLU A N 1
ATOM 1059 C CA . GLU A 1 138 ? -2.998 -7.816 20.075 1.00 92.12 138 GLU A CA 1
ATOM 1060 C C . GLU A 1 138 ? -2.349 -6.493 20.507 1.00 92.12 138 GLU A C 1
ATOM 1062 O O . GLU A 1 138 ? -1.134 -6.312 20.377 1.00 92.12 138 GLU A O 1
ATOM 1067 N N . ARG A 1 139 ? -3.148 -5.574 21.058 1.00 87.50 139 ARG A N 1
ATOM 1068 C CA . ARG A 1 139 ? -2.679 -4.351 21.724 1.00 87.50 139 ARG A CA 1
ATOM 1069 C C . ARG A 1 139 ? -3.485 -4.154 23.002 1.00 87.50 139 ARG A C 1
ATOM 1071 O O . ARG A 1 139 ? -4.708 -4.141 22.961 1.00 87.50 139 ARG A O 1
ATOM 1078 N N . GLU A 1 140 ? -2.794 -4.027 24.134 1.00 87.81 14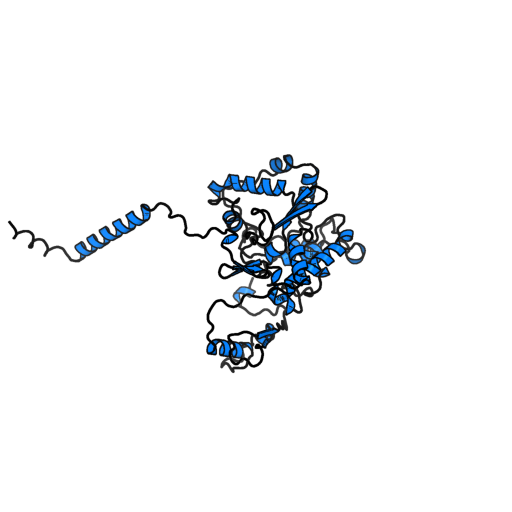0 GLU A N 1
ATOM 1079 C CA . GLU A 1 140 ? -3.418 -3.779 25.447 1.00 87.81 140 GLU A CA 1
ATOM 1080 C C . GLU A 1 140 ? -4.523 -4.794 25.817 1.00 87.81 140 GLU A C 1
ATOM 1082 O O . GLU A 1 140 ? -5.507 -4.461 26.473 1.00 87.81 140 GLU A O 1
ATOM 1087 N N . GLY A 1 141 ? -4.356 -6.057 25.407 1.00 91.12 141 GLY A N 1
ATOM 1088 C CA . GLY A 1 141 ? -5.325 -7.129 25.659 1.00 91.12 141 GLY A CA 1
ATOM 1089 C C . GLY A 1 141 ? -6.553 -7.116 24.744 1.00 91.12 141 GLY A C 1
ATOM 1090 O O . GLY A 1 141 ? -7.483 -7.887 24.980 1.00 91.12 141 GLY A O 1
ATOM 1091 N N . VAL A 1 142 ? -6.573 -6.265 23.713 1.00 93.62 142 VAL A N 1
ATOM 1092 C CA . VAL A 1 142 ? -7.598 -6.250 22.665 1.00 93.62 142 VAL A CA 1
ATOM 1093 C C . VAL A 1 142 ? -7.005 -6.811 21.376 1.00 93.62 142 VAL A C 1
ATOM 1095 O O . VAL A 1 142 ? -5.952 -6.368 20.918 1.00 93.62 142 VAL A O 1
ATOM 1098 N N . GLU A 1 143 ? -7.690 -7.781 20.776 1.00 95.12 143 GLU A N 1
ATOM 1099 C CA . GLU A 1 143 ? -7.354 -8.285 19.447 1.00 95.12 143 GLU A CA 1
ATOM 1100 C C . GLU A 1 143 ? -7.876 -7.311 18.386 1.00 95.12 143 GLU A C 1
ATOM 1102 O O . GLU A 1 143 ? -9.066 -6.987 18.334 1.00 95.12 143 GLU A O 1
ATOM 1107 N N . LEU A 1 144 ? -6.972 -6.824 17.546 1.00 93.31 144 LEU A N 1
ATOM 1108 C CA . LEU A 1 144 ? -7.212 -5.784 16.561 1.00 93.31 144 LEU A CA 1
ATOM 1109 C C . LEU A 1 144 ? -7.005 -6.324 15.152 1.00 93.31 144 LEU A C 1
ATOM 1111 O O . LEU A 1 144 ? -6.129 -7.151 14.907 1.00 93.31 144 LEU A O 1
ATOM 1115 N N . LYS A 1 145 ? -7.783 -5.791 14.213 1.00 93.19 145 LYS A N 1
ATOM 1116 C CA . LYS A 1 145 ? -7.588 -5.942 12.777 1.00 93.19 145 LYS A CA 1
ATOM 1117 C C . LYS A 1 145 ? -7.204 -4.590 12.186 1.00 93.19 145 LYS A C 1
ATOM 1119 O O . LYS A 1 145 ? -7.942 -3.613 12.317 1.00 93.19 145 LYS A O 1
ATOM 1124 N N . GLY A 1 146 ? -6.049 -4.548 11.537 1.00 89.88 146 GLY A N 1
ATOM 1125 C CA . GLY A 1 146 ? -5.529 -3.374 10.842 1.00 89.88 146 GLY A CA 1
ATOM 1126 C C . GLY A 1 146 ? -5.244 -3.662 9.372 1.00 89.88 146 GLY A C 1
ATOM 1127 O O . GLY A 1 146 ? -5.346 -4.801 8.905 1.00 89.88 146 GLY A O 1
ATOM 1128 N N . ILE A 1 147 ? -4.860 -2.613 8.650 1.00 88.50 147 ILE A N 1
ATOM 1129 C CA . ILE A 1 147 ? -4.305 -2.720 7.298 1.00 88.50 147 ILE A CA 1
ATOM 1130 C C . ILE A 1 147 ? -2.776 -2.795 7.357 1.00 88.50 147 ILE A C 1
ATOM 1132 O O . ILE A 1 147 ? -2.160 -2.376 8.335 1.00 88.50 147 ILE A O 1
ATOM 1136 N N . ASN A 1 148 ? -2.159 -3.316 6.302 1.00 90.75 148 ASN A N 1
ATOM 1137 C CA . ASN A 1 148 ? -0.717 -3.251 6.085 1.00 90.75 148 ASN A CA 1
ATOM 1138 C C . ASN A 1 148 ? -0.391 -2.629 4.718 1.00 90.75 148 ASN A C 1
ATOM 1140 O O . ASN A 1 148 ? -1.277 -2.325 3.913 1.00 90.75 148 ASN A O 1
ATOM 1144 N N . CYS A 1 149 ? 0.900 -2.473 4.424 1.00 90.62 149 CYS A N 1
ATOM 1145 C CA . CYS A 1 149 ? 1.359 -1.830 3.197 1.00 90.62 149 CYS A CA 1
ATOM 1146 C C . CYS A 1 149 ? 0.862 -2.514 1.909 1.00 90.62 149 CYS A C 1
ATOM 1148 O O . CYS A 1 149 ? 0.620 -1.832 0.912 1.00 90.62 149 CYS A O 1
ATOM 1150 N N . PHE A 1 150 ? 0.666 -3.837 1.908 1.00 93.50 150 PHE A N 1
ATOM 1151 C CA . PHE A 1 150 ? 0.222 -4.590 0.731 1.00 93.50 150 PHE A CA 1
ATOM 1152 C C . PHE A 1 150 ? -1.237 -4.350 0.353 1.00 93.50 150 PHE A C 1
ATOM 1154 O O . PHE A 1 150 ? -1.605 -4.676 -0.775 1.00 93.50 150 PHE A O 1
ATOM 1161 N N . ALA A 1 151 ? -2.045 -3.710 1.208 1.00 89.44 151 ALA A N 1
ATOM 1162 C CA . ALA A 1 151 ? -3.362 -3.217 0.799 1.00 89.44 151 ALA A CA 1
ATOM 1163 C C . ALA A 1 151 ? -3.261 -2.287 -0.426 1.00 89.44 151 ALA A C 1
ATOM 1165 O O . ALA A 1 151 ? -4.145 -2.273 -1.280 1.00 89.44 151 ALA A O 1
ATOM 1166 N N . CYS A 1 152 ? -2.153 -1.542 -0.531 1.00 88.88 152 CYS A N 1
ATOM 1167 C CA . CYS A 1 152 ? -1.897 -0.594 -1.614 1.00 88.88 152 CYS A CA 1
ATOM 1168 C C . CYS A 1 152 ? -0.684 -0.978 -2.480 1.00 88.88 152 CYS A C 1
ATOM 1170 O O . CYS A 1 152 ? -0.663 -0.673 -3.669 1.00 88.88 152 CYS A O 1
ATOM 1172 N N . HIS A 1 153 ? 0.314 -1.657 -1.911 1.00 92.25 153 HIS A N 1
ATOM 1173 C CA . HIS A 1 153 ? 1.579 -2.007 -2.571 1.00 92.25 153 HIS A CA 1
ATOM 1174 C C . HIS A 1 153 ? 1.673 -3.486 -2.970 1.00 92.25 153 HIS A C 1
ATOM 1176 O O . HIS A 1 153 ? 2.761 -4.062 -3.018 1.00 92.25 153 HIS A O 1
ATOM 1182 N N . SER A 1 154 ? 0.532 -4.112 -3.252 1.00 93.62 154 SER A N 1
ATOM 1183 C CA . SER A 1 154 ? 0.476 -5.364 -4.005 1.00 93.62 154 SER A CA 1
ATOM 1184 C C . SER A 1 154 ? -0.592 -5.280 -5.089 1.00 93.62 154 SER A C 1
ATOM 1186 O O . SER A 1 154 ? -1.634 -4.653 -4.894 1.00 93.62 154 SER A O 1
ATOM 1188 N N . GLY A 1 155 ? -0.336 -5.903 -6.236 1.00 91.69 155 GLY A N 1
ATOM 1189 C CA . GLY A 1 155 ? -1.237 -5.857 -7.384 1.00 91.69 155 GLY A CA 1
ATOM 1190 C C . GLY A 1 155 ? -1.274 -7.173 -8.141 1.00 91.69 155 GLY A C 1
ATOM 1191 O O . GLY A 1 155 ? -0.482 -8.079 -7.878 1.00 91.69 155 GLY A O 1
ATOM 1192 N N . VAL A 1 156 ? -2.200 -7.266 -9.095 1.00 90.38 156 VAL A N 1
ATOM 1193 C CA . VAL A 1 156 ? -2.390 -8.460 -9.922 1.00 90.38 156 VAL A CA 1
ATOM 1194 C C . VAL A 1 156 ? -2.004 -8.166 -11.362 1.00 90.38 156 VAL A C 1
ATOM 1196 O O . VAL A 1 156 ? -2.548 -7.256 -11.989 1.00 90.38 156 VAL A O 1
ATOM 1199 N N . VAL A 1 157 ? -1.108 -8.976 -11.917 1.00 86.69 157 VAL A N 1
ATOM 1200 C CA . VAL A 1 157 ? -0.738 -8.931 -13.334 1.00 86.69 157 VAL A CA 1
ATOM 1201 C C . VAL A 1 157 ? -0.558 -10.353 -13.850 1.00 86.69 157 VAL A C 1
ATOM 1203 O O . VAL A 1 157 ? 0.036 -11.188 -13.182 1.00 86.69 157 VAL A O 1
ATOM 1206 N N . ASN A 1 158 ? -1.119 -10.662 -15.022 1.00 81.06 158 ASN A N 1
ATOM 1207 C CA . ASN A 1 158 ? -1.036 -11.994 -15.643 1.00 81.06 158 ASN A CA 1
ATOM 1208 C C . ASN A 1 158 ? -1.481 -13.161 -14.733 1.00 81.06 158 ASN A C 1
ATOM 1210 O O . ASN A 1 158 ? -0.972 -14.270 -14.850 1.00 81.06 158 ASN A O 1
ATOM 1214 N N . GLY A 1 159 ? -2.438 -12.919 -13.829 1.00 82.25 159 GLY A N 1
ATOM 1215 C CA . GLY A 1 159 ? -2.915 -13.922 -12.867 1.00 82.25 159 GLY A CA 1
ATOM 1216 C C . GLY A 1 159 ? -1.980 -14.167 -11.676 1.00 82.25 159 GLY A C 1
ATOM 1217 O O . GLY A 1 159 ? -2.246 -15.070 -10.888 1.00 82.25 159 GLY A O 1
ATOM 1218 N N . GLN A 1 160 ? -0.920 -13.369 -11.534 1.00 88.69 160 GLN A N 1
ATOM 1219 C CA . GLN A 1 160 ? 0.035 -13.421 -10.430 1.00 88.69 160 GLN A CA 1
ATOM 1220 C C . GLN A 1 160 ? -0.208 -12.246 -9.480 1.00 88.69 160 GLN A C 1
ATOM 1222 O O . GLN A 1 160 ? -0.444 -11.121 -9.928 1.00 88.69 160 GLN A O 1
ATOM 1227 N N . VAL A 1 161 ? -0.127 -12.500 -8.176 1.00 93.62 161 VAL A N 1
ATOM 1228 C CA . VAL A 1 161 ? -0.105 -11.470 -7.133 1.00 93.62 161 VAL A CA 1
ATOM 1229 C C . VAL A 1 161 ? 1.345 -11.074 -6.895 1.00 93.62 161 VAL A C 1
ATOM 1231 O O . VAL A 1 161 ? 2.179 -11.920 -6.574 1.00 93.62 161 VAL A O 1
ATOM 1234 N N . VAL A 1 162 ? 1.664 -9.792 -7.045 1.00 93.81 162 VAL A N 1
ATOM 1235 C CA . VAL A 1 162 ? 3.050 -9.319 -7.019 1.00 93.81 162 VAL A CA 1
ATOM 1236 C C . VAL A 1 162 ? 3.262 -8.298 -5.911 1.00 93.81 162 VAL A C 1
ATOM 1238 O O . VAL A 1 162 ? 2.592 -7.262 -5.868 1.00 93.81 162 VAL A O 1
ATOM 1241 N N . ALA A 1 163 ? 4.219 -8.583 -5.028 1.00 95.00 163 ALA A N 1
ATOM 1242 C CA . ALA A 1 163 ? 4.682 -7.648 -4.016 1.00 95.00 163 ALA A CA 1
ATOM 1243 C C . ALA A 1 163 ? 5.362 -6.441 -4.676 1.00 95.00 163 ALA A C 1
ATOM 1245 O O . ALA A 1 163 ? 6.176 -6.580 -5.588 1.00 95.00 163 ALA A O 1
ATOM 1246 N N . GLY A 1 164 ? 5.032 -5.239 -4.212 1.00 93.31 164 GLY A N 1
ATOM 1247 C CA . GLY A 1 164 ? 5.604 -4.000 -4.725 1.00 93.31 164 GLY A CA 1
ATOM 1248 C C . GLY A 1 164 ? 4.999 -3.504 -6.041 1.00 93.31 164 GLY A C 1
ATOM 1249 O O . GLY A 1 164 ? 5.413 -2.451 -6.522 1.00 93.31 164 GLY A O 1
ATOM 1250 N N . LEU A 1 165 ? 4.005 -4.194 -6.610 1.00 92.38 165 LEU A N 1
ATOM 1251 C CA . LEU A 1 165 ? 3.159 -3.641 -7.668 1.00 92.38 165 LEU A CA 1
ATOM 1252 C C . LEU A 1 165 ? 2.077 -2.759 -7.033 1.00 92.38 165 LEU A C 1
ATOM 1254 O O . LEU A 1 165 ? 1.408 -3.190 -6.098 1.00 92.38 165 LEU A O 1
ATOM 1258 N N . GLY A 1 166 ? 1.890 -1.535 -7.531 1.00 90.69 166 GLY A N 1
ATOM 1259 C CA . GLY A 1 166 ? 0.783 -0.691 -7.081 1.00 90.69 166 GLY A CA 1
ATOM 1260 C C . GLY A 1 166 ? -0.563 -1.375 -7.328 1.00 90.69 166 GLY A C 1
ATOM 1261 O O . GLY A 1 166 ? -0.790 -1.917 -8.413 1.00 90.69 166 GLY A O 1
ATOM 1262 N N . SER A 1 167 ? -1.435 -1.383 -6.319 1.00 90.69 167 SER A N 1
ATOM 1263 C CA . SER A 1 167 ? -2.695 -2.119 -6.388 1.00 90.69 167 SER A CA 1
ATOM 1264 C C . SER A 1 167 ? -3.596 -1.576 -7.487 1.00 90.69 167 SER A C 1
ATOM 1266 O O . SER A 1 167 ? -3.974 -0.410 -7.490 1.00 90.69 167 SER A O 1
ATOM 1268 N N . ASN A 1 168 ? -3.980 -2.462 -8.400 1.00 89.12 168 ASN A N 1
ATOM 1269 C CA . ASN A 1 168 ? -4.991 -2.250 -9.434 1.00 89.12 168 ASN A CA 1
ATOM 1270 C C . ASN A 1 168 ? -6.344 -2.880 -9.061 1.00 89.12 168 ASN A C 1
ATOM 1272 O O . ASN A 1 168 ? -7.213 -3.044 -9.917 1.00 89.12 168 ASN A O 1
ATOM 1276 N N . THR A 1 169 ? -6.504 -3.300 -7.804 1.00 88.69 169 THR A N 1
ATOM 1277 C CA . THR A 1 169 ? -7.666 -4.077 -7.352 1.00 88.69 169 THR A CA 1
ATOM 1278 C C . THR A 1 169 ? -8.388 -3.431 -6.182 1.00 88.69 169 THR A C 1
ATOM 1280 O O . THR A 1 169 ? -9.617 -3.521 -6.144 1.00 88.69 169 THR A O 1
ATOM 1283 N N . VAL A 1 170 ? -7.653 -2.765 -5.281 1.00 86.88 170 VAL A N 1
ATOM 1284 C CA . VAL A 1 170 ? -8.180 -2.154 -4.055 1.00 86.88 170 VAL A CA 1
ATOM 1285 C C . VAL A 1 170 ? -9.244 -1.105 -4.355 1.00 86.88 170 VAL A C 1
ATOM 1287 O O . VAL A 1 170 ? -9.136 -0.353 -5.320 1.00 86.88 170 VAL A O 1
ATOM 1290 N N . MET A 1 171 ? -10.268 -1.046 -3.512 1.00 83.00 171 MET A N 1
ATOM 1291 C CA . MET A 1 171 ? -11.279 0.006 -3.518 1.00 83.00 171 MET A CA 1
ATOM 1292 C C . MET A 1 171 ? -11.336 0.610 -2.117 1.00 83.00 171 MET A C 1
ATOM 1294 O O . MET A 1 171 ? -11.906 0.007 -1.209 1.00 83.00 171 MET A O 1
ATOM 1298 N N . GLN A 1 172 ? -10.726 1.784 -1.927 1.00 76.44 172 GLN A N 1
ATOM 1299 C CA . GLN A 1 172 ? -10.690 2.453 -0.616 1.00 76.44 172 GLN A CA 1
ATOM 1300 C C . GLN A 1 172 ? -12.065 2.988 -0.187 1.00 76.44 172 GLN A C 1
ATOM 1302 O O . GLN A 1 172 ? -12.358 3.082 1.001 1.00 76.44 172 GLN A O 1
ATOM 1307 N N . SER A 1 173 ? -12.936 3.290 -1.149 1.00 75.44 173 SER A N 1
ATOM 1308 C CA . SER A 1 173 ? -14.331 3.663 -0.909 1.00 75.44 173 SER A CA 1
ATOM 1309 C C . SER A 1 173 ? -15.226 2.778 -1.771 1.00 75.44 173 SER A C 1
ATOM 1311 O O . SER A 1 173 ? -15.557 3.166 -2.883 1.00 75.44 173 SER A O 1
ATOM 1313 N N . PRO A 1 174 ? -15.565 1.551 -1.344 1.00 76.56 174 PRO A N 1
ATOM 1314 C CA . PRO A 1 174 ? -16.420 0.684 -2.142 1.00 76.56 174 PRO A CA 1
ATOM 1315 C C . PRO A 1 174 ? -17.848 1.251 -2.207 1.00 76.56 174 PRO A C 1
ATOM 1317 O O . PRO A 1 174 ? -18.364 1.719 -1.186 1.00 76.56 174 PRO A O 1
ATOM 1320 N N . PRO A 1 175 ? -18.512 1.225 -3.377 1.00 73.38 175 PRO A N 1
ATOM 1321 C CA . PRO A 1 175 ? -19.875 1.714 -3.484 1.00 73.38 175 PRO A CA 1
ATOM 1322 C C . PRO A 1 175 ? -20.803 0.791 -2.698 1.00 73.38 175 PRO A C 1
ATOM 1324 O O . PRO A 1 175 ? -20.657 -0.432 -2.725 1.00 73.38 175 PRO A O 1
ATOM 1327 N N . ARG A 1 176 ? -21.797 1.367 -2.020 1.00 75.12 176 ARG A N 1
ATOM 1328 C CA . ARG A 1 176 ? -22.884 0.581 -1.433 1.00 75.12 176 ARG A CA 1
ATOM 1329 C C . ARG A 1 176 ? -23.910 0.269 -2.530 1.00 75.12 176 ARG A C 1
ATOM 1331 O O . ARG A 1 176 ? -24.440 1.220 -3.108 1.00 75.12 176 ARG A O 1
ATOM 1338 N N . PRO A 1 177 ? -24.222 -1.007 -2.815 1.00 76.00 177 PRO A N 1
ATOM 1339 C CA . PRO A 1 177 ? -25.240 -1.343 -3.805 1.00 76.00 177 PRO A CA 1
ATOM 1340 C C . PRO A 1 177 ? -26.615 -0.796 -3.417 1.00 76.00 177 PRO A C 1
ATOM 1342 O O . PRO A 1 177 ? -26.996 -0.804 -2.241 1.00 76.00 177 PRO A O 1
ATOM 1345 N N . GLU A 1 178 ? -27.362 -0.314 -4.408 1.00 77.31 178 GLU A N 1
ATOM 1346 C CA . GLU A 1 178 ? -28.699 0.238 -4.199 1.00 77.31 178 GLU A CA 1
ATOM 1347 C C . GLU A 1 178 ? -29.629 -0.809 -3.561 1.00 77.31 178 GLU A C 1
ATOM 1349 O O . GLU A 1 178 ? -29.643 -1.972 -3.957 1.00 77.31 178 GLU A O 1
ATOM 1354 N N . GLY A 1 179 ? -30.399 -0.401 -2.550 1.00 77.19 179 GLY A N 1
ATOM 1355 C CA . GLY A 1 179 ? -31.337 -1.286 -1.852 1.00 77.19 179 GLY A CA 1
ATOM 1356 C C . GLY A 1 179 ? -30.727 -2.185 -0.770 1.00 77.19 179 GLY A C 1
ATOM 1357 O O . GLY A 1 179 ? -31.471 -2.956 -0.166 1.00 77.19 179 GLY A O 1
ATOM 1358 N N . THR A 1 180 ? -29.422 -2.081 -0.496 1.00 78.25 180 THR A N 1
ATOM 1359 C CA . THR A 1 180 ? -28.803 -2.709 0.687 1.00 78.25 180 THR A CA 1
ATOM 1360 C C . THR A 1 180 ? -28.929 -1.813 1.918 1.00 78.25 180 THR A C 1
ATOM 1362 O O . THR A 1 180 ? -28.852 -0.582 1.823 1.00 78.25 180 THR A O 1
ATOM 1365 N N . GLU A 1 181 ? -29.126 -2.421 3.087 1.00 80.69 181 GLU A N 1
ATOM 1366 C CA . GLU A 1 181 ? -29.122 -1.695 4.359 1.00 80.69 181 GLU A CA 1
ATOM 1367 C C . GLU A 1 181 ? -27.701 -1.619 4.933 1.00 80.69 181 GLU A C 1
ATOM 1369 O O . GLU A 1 181 ? -26.881 -2.521 4.774 1.00 80.69 181 GLU A O 1
ATOM 1374 N N . GLY A 1 182 ? -27.378 -0.499 5.585 1.00 78.81 182 GLY A N 1
ATOM 1375 C CA . GLY A 1 182 ? -26.122 -0.380 6.320 1.00 78.81 182 GLY A CA 1
ATOM 1376 C C . GLY A 1 182 ? -26.155 -1.202 7.615 1.00 78.81 182 GLY A C 1
ATOM 1377 O O . GLY A 1 182 ? -27.233 -1.409 8.175 1.00 78.81 182 GLY A O 1
ATOM 1378 N N . PRO A 1 183 ? -24.991 -1.623 8.142 1.00 85.69 183 PRO A N 1
ATOM 1379 C CA . PRO A 1 183 ? -24.931 -2.335 9.413 1.00 85.69 183 PRO A CA 1
ATOM 1380 C C . PRO A 1 183 ? -25.514 -1.489 10.555 1.00 85.69 183 PRO A C 1
ATOM 1382 O O . PRO A 1 183 ? -25.307 -0.273 10.627 1.00 85.69 183 PRO A O 1
ATOM 1385 N N . ASN A 1 184 ? -26.222 -2.137 11.486 1.00 90.00 184 ASN A N 1
ATOM 1386 C CA . ASN A 1 184 ? -26.739 -1.475 12.682 1.00 90.00 184 ASN A CA 1
ATOM 1387 C C . ASN A 1 184 ? -25.598 -1.205 13.671 1.00 90.00 184 ASN A C 1
ATOM 1389 O O . ASN A 1 184 ? -25.314 -2.009 14.562 1.00 90.00 184 ASN A O 1
ATOM 1393 N N . MET A 1 185 ? -24.964 -0.042 13.526 1.00 90.81 185 MET A N 1
ATOM 1394 C CA . MET A 1 185 ? -23.816 0.344 14.347 1.00 90.81 185 MET A CA 1
ATOM 1395 C C . MET A 1 185 ? -24.126 0.362 15.844 1.00 90.81 185 MET A C 1
ATOM 1397 O O . MET A 1 185 ? -23.270 -0.008 16.638 1.00 90.81 185 MET A O 1
ATOM 1401 N N . PHE A 1 186 ? -25.346 0.725 16.251 1.00 91.94 186 PHE A N 1
ATOM 1402 C CA . PHE A 1 186 ? -25.724 0.718 17.666 1.00 91.94 186 PHE A CA 1
ATOM 1403 C C . PHE A 1 186 ? -25.695 -0.699 18.250 1.00 91.94 186 PHE A C 1
ATOM 1405 O O . PHE A 1 186 ? -25.163 -0.913 19.337 1.00 91.94 186 PHE A O 1
ATOM 1412 N N . GLN A 1 187 ? -26.236 -1.672 17.514 1.00 92.69 187 GLN A N 1
ATOM 1413 C CA . GLN A 1 187 ? -26.236 -3.071 17.935 1.00 92.69 187 GLN A CA 1
ATOM 1414 C C . GLN A 1 187 ? -24.821 -3.654 17.965 1.00 92.69 187 GLN A C 1
ATOM 1416 O O . GLN A 1 187 ? -24.482 -4.353 18.917 1.00 92.69 187 GLN A O 1
ATOM 1421 N N . ILE A 1 188 ? -23.998 -3.343 16.958 1.00 94.44 188 ILE A N 1
ATOM 1422 C CA . ILE A 1 188 ? -22.599 -3.781 16.913 1.00 94.44 188 ILE A CA 1
ATOM 1423 C C . ILE A 1 188 ? -21.841 -3.228 18.124 1.00 94.44 188 ILE A C 1
ATOM 1425 O O . ILE A 1 188 ? -21.245 -3.998 18.870 1.00 94.44 188 ILE A O 1
ATOM 1429 N N . MET A 1 189 ? -21.935 -1.919 18.380 1.00 94.69 189 MET A N 1
ATOM 1430 C CA . MET A 1 189 ? -21.263 -1.276 19.515 1.00 94.69 189 MET A CA 1
ATOM 1431 C C . MET A 1 189 ? -21.718 -1.841 20.864 1.00 94.69 189 MET A C 1
ATOM 1433 O O . MET A 1 189 ? -20.894 -2.036 21.755 1.00 94.69 189 MET A O 1
ATOM 1437 N N . ALA A 1 190 ? -23.008 -2.154 21.020 1.00 94.44 190 ALA A N 1
ATOM 1438 C CA . ALA A 1 190 ? -23.539 -2.758 22.242 1.00 94.44 190 ALA A CA 1
ATOM 1439 C C . ALA A 1 190 ? -23.011 -4.182 22.508 1.00 94.44 190 ALA A C 1
ATOM 1441 O O . ALA A 1 190 ? -23.056 -4.635 23.651 1.00 94.44 190 ALA A O 1
ATOM 1442 N N . GLY A 1 191 ? -22.530 -4.881 21.473 1.00 94.81 191 GLY A N 1
ATOM 1443 C CA . GLY A 1 191 ? -21.918 -6.208 21.584 1.00 94.81 191 GLY A CA 1
ATOM 1444 C C . GLY A 1 191 ? -20.433 -6.197 21.962 1.00 94.81 191 GLY A C 1
ATOM 1445 O O . GLY A 1 191 ? -19.897 -7.250 22.298 1.00 94.81 191 GLY A O 1
ATOM 1446 N N . LEU A 1 192 ? -19.778 -5.034 21.922 1.00 96.50 192 LEU A N 1
ATOM 1447 C CA . LEU A 1 192 ? -18.362 -4.875 22.249 1.00 96.50 192 LEU A CA 1
ATOM 1448 C C . LEU A 1 192 ? -18.132 -4.690 23.755 1.00 96.50 192 LEU A C 1
ATOM 1450 O O . LEU A 1 192 ? -18.970 -4.140 24.475 1.00 96.50 192 LEU A O 1
ATOM 1454 N N . THR A 1 193 ? -16.953 -5.084 24.230 1.00 97.00 193 THR A N 1
ATOM 1455 C CA . THR A 1 193 ? -16.472 -4.740 25.575 1.00 97.00 193 THR A CA 1
ATOM 1456 C C . THR A 1 193 ? -16.166 -3.238 25.690 1.00 97.00 193 THR A C 1
ATOM 1458 O O . THR A 1 193 ? -15.915 -2.582 24.679 1.00 97.00 193 THR A O 1
ATOM 14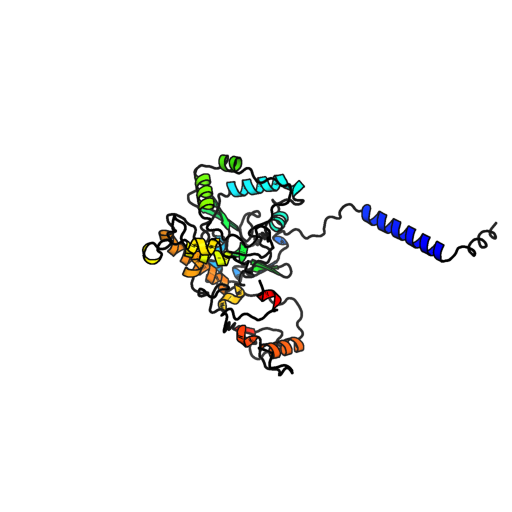61 N N . PRO A 1 194 ? -16.111 -2.660 26.907 1.00 95.69 194 PRO A N 1
ATOM 1462 C CA . PRO A 1 194 ? -15.757 -1.247 27.075 1.00 95.69 194 PRO A CA 1
ATOM 1463 C C . PRO A 1 194 ? -14.399 -0.864 26.466 1.00 95.69 194 PRO A C 1
ATOM 1465 O O . PRO A 1 194 ? -14.268 0.226 25.918 1.00 95.69 194 PRO A O 1
ATOM 1468 N N . ALA A 1 195 ? -13.408 -1.762 26.525 1.00 94.56 195 ALA A N 1
ATOM 1469 C CA . ALA A 1 195 ? -12.094 -1.538 25.921 1.00 94.56 195 ALA A CA 1
ATOM 1470 C C . ALA A 1 195 ? -12.183 -1.486 24.386 1.00 94.56 195 ALA A C 1
ATOM 1472 O O . ALA A 1 195 ? -11.668 -0.567 23.761 1.00 94.56 195 ALA A O 1
ATOM 1473 N N . GLU A 1 196 ? -12.912 -2.417 23.770 1.00 95.31 196 GLU A N 1
ATOM 1474 C CA . GLU A 1 196 ? -13.138 -2.419 22.320 1.00 95.31 196 GLU A CA 1
ATOM 1475 C C . GLU A 1 196 ? -13.952 -1.202 21.856 1.00 95.31 196 GLU A C 1
ATOM 1477 O O . GLU A 1 196 ? -13.646 -0.616 20.820 1.00 95.31 196 GLU A O 1
ATOM 1482 N N . GLN A 1 197 ? -14.961 -0.781 22.628 1.00 94.06 197 GLN A N 1
ATOM 1483 C CA . GLN A 1 197 ? -15.728 0.435 22.340 1.00 94.06 197 GLN A CA 1
ATOM 1484 C C . GLN A 1 197 ? -14.836 1.678 22.330 1.00 94.06 197 GLN A C 1
ATOM 1486 O O . GLN A 1 197 ? -15.020 2.545 21.475 1.00 94.06 197 GLN A O 1
ATOM 1491 N N . GLN A 1 198 ? -13.875 1.758 23.255 1.00 89.88 198 GLN A N 1
ATOM 1492 C CA . GLN A 1 198 ? -12.900 2.843 23.284 1.00 89.88 198 GLN A CA 1
ATOM 1493 C C . GLN A 1 198 ? -12.029 2.833 22.023 1.00 89.88 198 GLN A C 1
ATOM 1495 O O . GLN A 1 198 ? -11.915 3.871 21.379 1.00 89.88 198 GLN A O 1
ATOM 1500 N N . VAL A 1 199 ? -11.505 1.672 21.616 1.00 89.00 199 VAL A N 1
ATOM 1501 C CA . VAL A 1 199 ? -10.711 1.557 20.379 1.00 89.00 199 VAL A CA 1
ATOM 1502 C C . VAL A 1 199 ? -11.521 1.986 19.152 1.00 89.00 199 VAL A C 1
ATOM 1504 O O . VAL A 1 199 ? -11.006 2.710 18.306 1.00 89.00 199 VAL A O 1
ATOM 1507 N N . VAL A 1 200 ? -12.797 1.592 19.041 1.00 89.44 200 VAL A N 1
ATOM 1508 C CA . VAL A 1 200 ? -13.650 2.046 17.925 1.00 89.44 200 VAL A CA 1
ATOM 1509 C C . VAL A 1 200 ? -13.856 3.561 17.964 1.00 89.44 200 VAL A C 1
ATOM 1511 O O . VAL A 1 200 ? -13.792 4.209 16.922 1.00 89.44 200 VAL A O 1
ATOM 1514 N N . ALA A 1 201 ? -14.088 4.140 19.144 1.00 85.19 201 ALA A N 1
ATOM 1515 C CA . ALA A 1 201 ? -14.247 5.585 19.286 1.00 85.19 201 ALA A CA 1
ATOM 1516 C C . ALA A 1 201 ? -12.973 6.347 18.885 1.00 85.19 201 ALA A C 1
ATOM 1518 O O . ALA A 1 201 ? -13.067 7.362 18.196 1.00 85.19 201 ALA A O 1
ATOM 1519 N N . GLU A 1 202 ? -11.800 5.835 19.263 1.00 80.44 202 GLU A N 1
ATOM 1520 C CA . GLU A 1 202 ? -10.502 6.369 18.844 1.00 80.44 202 GLU A CA 1
ATOM 1521 C C . GLU A 1 202 ? -10.340 6.262 17.323 1.00 80.44 202 GLU A C 1
ATOM 1523 O O . GLU A 1 202 ? -10.155 7.281 16.664 1.00 80.44 202 GLU A O 1
ATOM 1528 N N . ALA A 1 203 ? -10.544 5.078 16.736 1.00 79.31 203 ALA A N 1
ATOM 1529 C CA . ALA A 1 203 ? -10.428 4.862 15.291 1.00 79.31 203 ALA A CA 1
ATOM 1530 C C . ALA A 1 203 ? -11.378 5.752 14.462 1.00 79.31 203 ALA A C 1
ATOM 1532 O O . ALA A 1 203 ? -11.014 6.212 13.381 1.00 79.31 203 ALA A O 1
ATOM 1533 N N . MET A 1 204 ? -12.589 6.028 14.961 1.00 76.31 204 MET A N 1
ATOM 1534 C CA . MET A 1 204 ? -13.532 6.949 14.312 1.00 76.31 204 MET A CA 1
ATOM 1535 C C . MET A 1 204 ? -13.138 8.426 14.473 1.00 76.31 204 MET A C 1
ATOM 1537 O O . MET A 1 204 ? -13.503 9.245 13.630 1.00 76.31 204 MET A O 1
ATOM 1541 N N . GLY A 1 205 ? -12.416 8.772 15.542 1.00 64.56 205 GLY A N 1
ATOM 1542 C CA . GLY A 1 205 ? -11.907 10.120 15.807 1.00 64.56 205 GLY A CA 1
ATOM 1543 C C . GLY A 1 205 ? -10.592 10.449 15.089 1.00 64.56 205 GLY A C 1
ATOM 1544 O O . GLY A 1 205 ? -10.325 11.620 14.843 1.00 64.56 205 GLY A O 1
ATOM 1545 N N . GLU A 1 206 ? -9.804 9.441 14.702 1.00 60.22 206 GLU A N 1
ATOM 1546 C CA . GLU A 1 206 ? -8.511 9.585 14.004 1.00 60.22 206 GLU A CA 1
ATOM 1547 C C . GLU A 1 206 ? -8.621 10.069 12.539 1.00 60.22 206 GLU A C 1
ATOM 1549 O O . GLU A 1 206 ? -7.613 10.294 11.865 1.00 60.22 206 GLU A O 1
ATOM 1554 N N . SER A 1 207 ? -9.838 10.226 12.015 1.00 51.94 207 SER A N 1
ATOM 1555 C CA . SER A 1 207 ? -10.100 10.472 10.598 1.00 51.94 207 SER A CA 1
ATOM 1556 C C . SER A 1 207 ? -9.902 11.942 10.194 1.00 51.94 207 SER A C 1
ATOM 1558 O O . SER A 1 207 ? -10.872 12.678 10.007 1.00 51.94 207 SER A O 1
ATOM 1560 N N . TYR A 1 208 ? -8.663 12.332 9.888 1.00 50.72 208 TYR A N 1
ATOM 1561 C CA . TYR A 1 208 ? -8.411 13.349 8.853 1.00 50.72 208 TYR A CA 1
ATOM 1562 C C . TYR A 1 208 ? -8.478 12.676 7.475 1.00 50.72 208 TYR A C 1
ATOM 1564 O O . TYR A 1 208 ? -7.503 12.628 6.725 1.00 50.72 208 TYR A O 1
ATOM 1572 N N . ALA A 1 209 ? -9.620 12.051 7.178 1.00 51.69 209 ALA A N 1
ATOM 1573 C CA . ALA A 1 209 ? -9.838 11.432 5.885 1.00 51.69 209 ALA A CA 1
ATOM 1574 C C . ALA A 1 209 ? -9.905 12.533 4.830 1.00 51.69 209 ALA A C 1
ATOM 1576 O O . ALA A 1 209 ? -10.722 13.451 4.897 1.00 51.69 209 ALA A O 1
ATOM 1577 N N . VAL A 1 210 ? -9.026 12.420 3.845 1.00 52.62 210 VAL A N 1
ATOM 1578 C CA . VAL A 1 210 ? -9.074 13.245 2.651 1.00 52.62 210 VAL A CA 1
ATOM 1579 C C . VAL A 1 210 ? -10.368 12.900 1.920 1.00 52.62 210 VAL A C 1
ATOM 1581 O O . VAL A 1 210 ? -10.565 11.757 1.507 1.00 52.62 210 VAL A O 1
ATOM 1584 N N . ASN A 1 211 ? -11.272 13.872 1.798 1.00 52.59 211 ASN A N 1
ATOM 1585 C CA . ASN A 1 211 ? -12.534 13.654 1.104 1.00 52.59 211 ASN A CA 1
ATOM 1586 C C . ASN A 1 211 ? -12.269 13.533 -0.404 1.00 52.59 211 ASN A C 1
ATOM 1588 O O . ASN A 1 211 ? -11.703 14.457 -0.996 1.00 52.59 211 ASN A O 1
ATOM 1592 N N . PRO A 1 212 ? -12.677 12.427 -1.052 1.00 52.16 212 PRO A N 1
ATOM 1593 C CA . PRO A 1 212 ? -12.516 12.296 -2.487 1.00 52.16 212 PRO A CA 1
ATOM 1594 C C . PRO A 1 212 ? -13.360 13.342 -3.222 1.00 52.16 212 PRO A C 1
ATOM 1596 O O . PRO A 1 212 ? -14.486 13.659 -2.841 1.00 52.16 212 PRO A O 1
ATOM 1599 N N . LEU A 1 213 ? -12.807 13.804 -4.343 1.00 48.09 213 LEU A N 1
ATOM 1600 C CA . LEU A 1 213 ? -13.369 14.724 -5.342 1.00 48.09 213 LEU A CA 1
ATOM 1601 C C . LEU A 1 213 ? -14.858 14.540 -5.674 1.00 48.09 213 LEU A C 1
ATOM 1603 O O . LEU A 1 213 ? -15.557 15.484 -6.035 1.00 48.09 213 LEU A O 1
ATOM 1607 N N . THR A 1 214 ? -15.330 13.303 -5.610 1.00 48.16 214 THR A N 1
ATOM 1608 C CA . THR A 1 214 ? -16.697 12.922 -5.937 1.00 48.16 214 THR A CA 1
ATOM 1609 C C . THR A 1 214 ? -17.063 11.713 -5.083 1.00 48.16 214 THR A C 1
ATOM 1611 O O . THR A 1 214 ? -16.347 10.713 -5.174 1.00 48.16 214 THR A O 1
ATOM 1614 N N . PRO A 1 215 ? -18.189 11.731 -4.347 1.00 55.16 215 PRO A N 1
ATOM 1615 C CA . PRO A 1 215 ? -18.696 10.566 -3.608 1.00 55.16 215 PRO A CA 1
ATOM 1616 C C . PRO A 1 215 ? -18.916 9.312 -4.479 1.00 55.16 215 PRO A C 1
ATOM 1618 O O . PRO A 1 215 ? -19.124 8.219 -3.966 1.00 55.16 215 PRO A O 1
ATOM 1621 N N . GLU A 1 216 ? -18.906 9.482 -5.803 1.00 51.19 216 GLU A N 1
ATOM 1622 C CA . GLU A 1 216 ? -19.380 8.522 -6.801 1.00 51.19 216 GLU A CA 1
ATOM 1623 C C . GLU A 1 216 ? -18.256 7.813 -7.572 1.00 51.19 216 GLU A C 1
ATOM 1625 O O . GLU A 1 216 ? -18.526 6.841 -8.280 1.00 51.19 216 GLU A O 1
ATOM 1630 N N . ARG A 1 217 ? -16.994 8.253 -7.461 1.00 53.50 217 ARG A N 1
ATOM 1631 C CA . ARG A 1 217 ? -15.876 7.580 -8.145 1.00 53.50 217 ARG A CA 1
ATOM 1632 C C . ARG A 1 217 ? -15.209 6.595 -7.206 1.00 53.50 217 ARG A C 1
ATOM 1634 O O . ARG A 1 217 ? -14.361 6.938 -6.397 1.00 53.50 217 ARG A O 1
ATOM 1641 N N . THR A 1 218 ? -15.682 5.367 -7.335 1.00 65.62 218 THR A N 1
ATOM 1642 C CA . THR A 1 218 ? -15.287 4.203 -6.556 1.00 65.62 218 THR A CA 1
ATOM 1643 C C . THR A 1 218 ? -14.698 3.180 -7.523 1.00 65.62 218 THR A C 1
ATOM 1645 O O . THR A 1 218 ? -15.304 2.155 -7.832 1.00 65.62 218 THR A O 1
ATOM 1648 N N . SER A 1 219 ? -13.546 3.503 -8.117 1.00 75.25 219 SER A N 1
ATOM 1649 C CA . SER A 1 219 ? -12.891 2.600 -9.067 1.00 75.25 219 SER A CA 1
ATOM 1650 C C . SER A 1 219 ? -11.832 1.761 -8.366 1.00 75.25 219 SER A C 1
ATOM 1652 O O . SER A 1 219 ? -11.240 2.152 -7.360 1.00 75.25 219 SER A O 1
ATOM 1654 N N . ARG A 1 220 ? -11.573 0.572 -8.910 1.00 83.44 220 ARG A N 1
ATOM 1655 C CA . ARG A 1 220 ? -10.441 -0.245 -8.470 1.00 83.44 220 ARG A CA 1
ATOM 1656 C C . ARG A 1 220 ? -9.132 0.460 -8.805 1.00 83.44 220 ARG A C 1
ATOM 1658 O O . ARG A 1 220 ? -8.965 0.940 -9.923 1.00 83.44 220 ARG A O 1
ATOM 1665 N N . GLY A 1 221 ? -8.211 0.467 -7.850 1.00 78.31 221 GLY A N 1
ATOM 1666 C CA . GLY A 1 221 ? -6.918 1.138 -7.952 1.00 78.31 221 GLY A CA 1
ATOM 1667 C C . GLY A 1 221 ? -6.932 2.608 -7.535 1.00 78.31 221 GLY A C 1
ATOM 1668 O O . GLY A 1 221 ? -5.856 3.187 -7.401 1.00 78.31 221 GLY A O 1
ATOM 1669 N N . ASP A 1 222 ? -8.105 3.197 -7.261 1.00 77.94 222 ASP A N 1
ATOM 1670 C CA . ASP A 1 222 ? -8.170 4.536 -6.675 1.00 77.94 222 ASP A CA 1
ATOM 1671 C C . ASP A 1 222 ? -7.493 4.515 -5.297 1.00 77.94 222 ASP A C 1
ATOM 1673 O O . ASP A 1 222 ? -7.856 3.731 -4.411 1.00 77.94 222 ASP A O 1
ATOM 1677 N N . ASN A 1 223 ? -6.484 5.369 -5.126 1.00 76.62 223 ASN A N 1
ATOM 1678 C CA . ASN A 1 223 ? -5.731 5.469 -3.887 1.00 76.62 223 ASN A CA 1
ATOM 1679 C C . ASN A 1 223 ? -5.477 6.933 -3.513 1.00 76.62 223 ASN A C 1
ATOM 1681 O O . ASN A 1 223 ? -4.990 7.732 -4.313 1.00 76.62 223 ASN A O 1
ATOM 1685 N N . PHE A 1 224 ? -5.815 7.260 -2.269 1.00 75.62 224 PHE A N 1
ATOM 1686 C CA . PHE A 1 224 ? -5.721 8.600 -1.691 1.00 75.62 224 PHE A CA 1
ATOM 1687 C C . PHE A 1 224 ? -4.623 8.703 -0.619 1.00 75.62 224 PHE A C 1
ATOM 1689 O O . PHE A 1 224 ? -4.440 9.756 -0.015 1.00 75.62 224 PHE A O 1
ATOM 1696 N N . GLY A 1 225 ? -3.871 7.622 -0.396 1.00 71.81 225 GLY A N 1
ATOM 1697 C CA . GLY A 1 225 ? -2.837 7.498 0.631 1.00 71.81 225 GLY A CA 1
ATOM 1698 C C . GLY A 1 225 ? -1.815 8.637 0.628 1.00 71.81 225 GLY A C 1
ATOM 1699 O O . GLY A 1 225 ? -1.565 9.184 1.696 1.00 71.81 225 GLY A O 1
ATOM 1700 N N . PRO A 1 226 ? -1.278 9.075 -0.530 1.00 70.12 226 PRO A N 1
ATOM 1701 C CA . PRO A 1 226 ? -0.316 10.179 -0.564 1.00 70.12 226 PRO A CA 1
ATOM 1702 C C . PRO A 1 226 ? -0.844 11.514 -0.019 1.00 70.12 226 PRO A C 1
ATOM 1704 O O . PRO A 1 226 ? -0.061 12.315 0.472 1.00 70.12 226 PRO A O 1
ATOM 1707 N N . PHE A 1 227 ? -2.159 11.750 -0.040 1.00 74.00 227 PHE A N 1
ATOM 1708 C CA . PHE A 1 227 ? -2.743 12.960 0.550 1.00 74.00 227 PHE A CA 1
ATOM 1709 C C . PHE A 1 227 ? -2.886 12.869 2.074 1.00 74.00 227 PHE A C 1
ATOM 1711 O O . PHE A 1 227 ? -3.064 13.895 2.728 1.00 74.00 227 PHE A O 1
ATOM 1718 N N . GLY A 1 228 ? -2.781 11.665 2.646 1.00 72.81 228 GLY A N 1
ATOM 1719 C CA . GLY A 1 228 ? -2.758 11.449 4.091 1.00 72.81 228 GLY A CA 1
ATOM 1720 C C . GLY A 1 228 ? -1.609 12.197 4.770 1.00 72.81 228 GLY A C 1
ATOM 1721 O O . GLY A 1 228 ? -1.839 12.813 5.810 1.00 72.81 228 GLY A O 1
ATOM 1722 N N . VAL A 1 229 ? -0.414 12.245 4.151 1.00 74.75 229 VAL A N 1
ATOM 1723 C CA . VAL A 1 229 ? 0.723 13.056 4.641 1.00 74.75 229 VAL A CA 1
ATOM 1724 C C . VAL A 1 229 ? 0.309 14.513 4.787 1.00 74.75 229 VAL A C 1
ATOM 1726 O O . VAL A 1 229 ? 0.527 15.120 5.831 1.00 74.75 229 VAL A O 1
ATOM 1729 N N . TRP A 1 230 ? -0.297 15.081 3.744 1.00 78.56 230 TRP A N 1
ATOM 1730 C CA . TRP A 1 230 ? -0.636 16.500 3.709 1.00 78.56 230 TRP A CA 1
ATOM 1731 C C . TRP A 1 230 ? -1.770 16.832 4.667 1.00 78.56 230 TRP A C 1
ATOM 1733 O O . TRP A 1 230 ? -1.683 17.826 5.380 1.00 78.56 230 TRP A O 1
ATOM 1743 N N . ALA A 1 231 ? -2.794 15.979 4.738 1.00 78.38 231 ALA A N 1
ATOM 1744 C CA . ALA A 1 231 ? -3.872 16.117 5.707 1.00 78.38 231 ALA A CA 1
ATOM 1745 C C . ALA A 1 231 ? -3.342 16.061 7.142 1.00 78.38 231 ALA A C 1
ATOM 1747 O O . ALA A 1 231 ? -3.691 16.908 7.965 1.00 78.38 231 ALA A O 1
ATOM 1748 N N . ARG A 1 232 ? -2.437 15.117 7.431 1.00 78.62 232 ARG A N 1
ATOM 1749 C CA . ARG A 1 232 ? -1.827 15.009 8.755 1.00 78.62 232 ARG A CA 1
ATOM 1750 C C . ARG A 1 232 ? -0.923 16.196 9.065 1.00 78.62 232 ARG A C 1
ATOM 1752 O O . ARG A 1 232 ? -1.032 16.757 10.149 1.00 78.62 232 ARG A O 1
ATOM 1759 N N . GLY A 1 233 ? -0.063 16.591 8.129 1.00 82.12 233 GLY A N 1
ATOM 1760 C CA . GLY A 1 233 ? 0.827 17.742 8.272 1.00 82.12 233 GLY A CA 1
ATOM 1761 C C . GLY A 1 233 ? 0.057 19.042 8.501 1.00 82.12 233 GLY A C 1
ATOM 1762 O O . GLY A 1 233 ? 0.398 19.804 9.400 1.00 82.12 233 GLY A O 1
ATOM 1763 N N . ALA A 1 234 ? -1.034 19.253 7.760 1.00 83.69 234 ALA A N 1
ATOM 1764 C CA . ALA A 1 234 ? -1.927 20.400 7.915 1.00 83.69 234 ALA A CA 1
ATOM 1765 C C . ALA A 1 234 ? -2.616 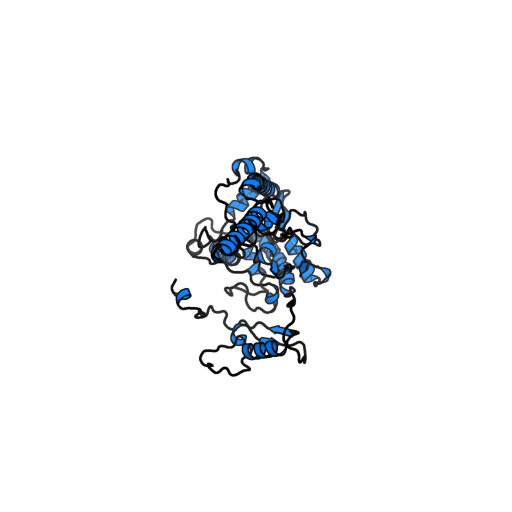20.456 9.288 1.00 83.69 234 ALA A C 1
ATOM 1767 O O . ALA A 1 234 ? -2.948 21.544 9.767 1.00 83.69 234 ALA A O 1
ATOM 1768 N N . ALA A 1 235 ? -2.836 19.294 9.910 1.00 83.25 235 ALA A N 1
ATOM 1769 C CA . ALA A 1 235 ? -3.469 19.172 11.215 1.00 83.25 235 ALA A CA 1
ATOM 1770 C C . ALA A 1 235 ? -2.504 19.363 12.395 1.00 83.25 235 ALA A C 1
ATOM 1772 O O . ALA A 1 235 ? -2.982 19.491 13.521 1.00 83.25 235 ALA A O 1
ATOM 1773 N N . LEU A 1 236 ? -1.181 19.376 12.192 1.00 86.75 236 LEU A N 1
ATOM 1774 C CA . LEU A 1 236 ? -0.217 19.557 13.285 1.00 86.75 236 LEU A CA 1
ATOM 1775 C C . LEU A 1 236 ? -0.372 20.940 13.932 1.00 86.75 236 LEU A C 1
ATOM 1777 O O . LEU A 1 236 ? -0.493 21.949 13.243 1.00 86.75 236 LEU A O 1
ATOM 1781 N N . GLU A 1 237 ? -0.366 20.985 15.265 1.00 88.19 237 GLU A N 1
ATOM 1782 C CA . GLU A 1 237 ? -0.574 22.234 16.010 1.00 88.19 237 GLU A CA 1
ATOM 1783 C C . GLU A 1 237 ? 0.668 23.142 15.965 1.00 88.19 237 GLU A C 1
ATOM 1785 O O . GLU A 1 237 ? 0.579 24.323 15.643 1.00 88.19 237 GLU A O 1
ATOM 1790 N N . ASP A 1 238 ? 1.828 22.586 16.311 1.00 88.69 238 ASP A N 1
ATOM 1791 C CA . ASP A 1 238 ? 3.123 23.272 16.337 1.00 88.69 238 ASP A CA 1
ATOM 1792 C C . ASP A 1 238 ? 4.225 22.204 16.266 1.00 88.69 238 ASP A C 1
ATOM 1794 O O . ASP A 1 238 ? 4.691 21.729 17.305 1.00 88.69 238 ASP A O 1
ATOM 1798 N N . PRO A 1 239 ? 4.608 21.746 15.064 1.00 88.81 239 PRO A N 1
ATOM 1799 C CA . PRO A 1 239 ? 5.529 20.623 14.931 1.00 88.81 239 PRO A CA 1
ATOM 1800 C C . PRO A 1 239 ? 6.920 20.893 15.509 1.00 88.81 239 PRO A C 1
ATOM 1802 O O . PRO A 1 239 ? 7.578 19.954 15.955 1.00 88.81 239 PRO A O 1
ATOM 1805 N N . GLU A 1 240 ? 7.356 22.155 15.565 1.00 89.19 240 GLU A N 1
ATOM 1806 C CA . GLU A 1 240 ? 8.668 22.521 16.108 1.00 89.19 240 GLU A CA 1
ATOM 1807 C C . GLU A 1 240 ? 8.743 22.312 17.626 1.00 89.19 240 GLU A C 1
ATOM 1809 O O . GLU A 1 240 ? 9.774 21.868 18.134 1.00 89.19 240 GLU A O 1
ATOM 1814 N N . ASN A 1 241 ? 7.656 22.598 18.354 1.00 92.75 241 ASN A N 1
ATOM 1815 C CA . ASN A 1 241 ? 7.651 22.546 19.823 1.00 92.75 241 ASN A CA 1
ATOM 1816 C C . ASN A 1 241 ? 6.800 21.412 20.413 1.00 92.75 241 ASN A C 1
ATOM 1818 O O . ASN A 1 241 ? 7.002 21.031 21.568 1.00 92.75 241 ASN A O 1
ATOM 1822 N N . LYS A 1 242 ? 5.838 20.879 19.652 1.00 90.25 242 LYS A N 1
ATOM 1823 C CA . LYS A 1 242 ? 4.866 19.863 20.093 1.00 90.25 242 LYS A CA 1
ATOM 1824 C C . LYS A 1 242 ? 4.936 18.559 19.296 1.00 90.25 242 LYS A C 1
ATOM 1826 O O . LYS A 1 242 ? 4.211 17.618 19.622 1.00 90.25 242 LYS A O 1
ATOM 1831 N N . GLY A 1 243 ? 5.803 18.470 18.289 1.00 88.44 243 GLY A N 1
ATOM 1832 C CA . GLY A 1 243 ? 5.970 17.266 17.476 1.00 88.44 243 GLY A CA 1
ATOM 1833 C C . GLY A 1 243 ? 4.701 16.912 16.695 1.00 88.44 243 GLY A C 1
ATOM 1834 O O . GLY A 1 243 ? 4.192 17.707 15.915 1.00 88.44 243 GLY A O 1
ATOM 1835 N N . LEU A 1 244 ? 4.175 15.707 16.899 1.00 86.94 244 LEU A N 1
ATOM 1836 C CA . LEU A 1 244 ? 3.071 15.126 16.125 1.00 86.94 244 LEU A CA 1
ATOM 1837 C C . LEU A 1 244 ? 1.674 15.387 16.701 1.00 86.94 244 LEU A C 1
ATOM 1839 O O . LEU A 1 244 ? 0.698 14.771 16.252 1.00 86.94 244 LEU A O 1
ATOM 1843 N N . VAL A 1 245 ? 1.577 16.275 17.693 1.00 86.12 245 VAL A N 1
ATOM 1844 C CA . VAL A 1 245 ? 0.303 16.710 18.274 1.00 86.12 245 VAL A CA 1
ATOM 1845 C C . VAL A 1 245 ? -0.511 17.455 17.218 1.00 86.12 245 VAL A C 1
ATOM 1847 O O . VAL A 1 245 ? -0.019 18.389 16.582 1.00 86.12 245 VAL A O 1
ATOM 1850 N N . VAL A 1 246 ? -1.765 17.040 17.051 1.00 83.56 246 VAL A N 1
ATOM 1851 C CA . VAL A 1 246 ? -2.721 17.673 16.138 1.00 83.56 246 VAL A CA 1
ATOM 1852 C C . VAL A 1 246 ? -3.549 18.739 16.852 1.00 83.56 246 VAL A C 1
ATOM 1854 O O . VAL A 1 246 ? -3.845 18.623 18.042 1.00 83.56 246 VAL A O 1
ATOM 1857 N N . SER A 1 247 ? -3.933 19.777 16.117 1.00 84.81 247 SER A N 1
ATOM 1858 C CA . SER A 1 247 ? -4.818 20.832 16.592 1.00 84.81 247 SER A CA 1
ATOM 1859 C C . SER A 1 247 ? -6.239 20.301 16.796 1.00 84.81 247 SER A C 1
ATOM 1861 O O . SER A 1 247 ? -6.806 19.646 15.921 1.00 84.81 247 SER A O 1
ATOM 1863 N N . ALA A 1 248 ? -6.844 20.636 17.939 1.00 81.81 248 ALA A N 1
ATOM 1864 C CA . ALA A 1 248 ? -8.264 20.385 18.196 1.00 81.81 248 ALA A CA 1
ATOM 1865 C C . ALA A 1 248 ? -9.184 21.351 17.425 1.00 81.81 248 ALA A C 1
ATOM 1867 O O . ALA A 1 248 ? -10.376 21.086 17.268 1.00 81.81 248 ALA A O 1
ATOM 1868 N N . GLU A 1 249 ? -8.641 22.480 16.963 1.00 84.75 249 GLU A N 1
ATOM 1869 C CA . GLU A 1 249 ? -9.354 23.468 16.160 1.00 84.75 249 GLU A CA 1
ATOM 1870 C C . GLU A 1 249 ? -8.945 23.367 14.692 1.00 84.75 249 GLU A C 1
ATOM 1872 O O . GLU A 1 249 ? -7.783 23.112 14.363 1.00 84.75 249 GLU A O 1
ATOM 1877 N N . LYS A 1 250 ? -9.907 23.617 13.804 1.00 82.75 250 LYS A N 1
ATOM 1878 C CA . LYS A 1 250 ? -9.661 23.685 12.367 1.00 82.75 250 LYS A CA 1
ATOM 1879 C C . LYS A 1 250 ? -8.703 24.841 12.052 1.00 82.75 250 LYS A C 1
ATOM 1881 O O . LYS A 1 250 ? -8.991 25.994 12.370 1.00 82.75 250 LYS A O 1
ATOM 1886 N N . THR A 1 251 ? -7.579 24.528 11.418 1.00 82.94 251 THR A N 1
ATOM 1887 C CA . THR A 1 251 ? -6.571 25.488 10.942 1.00 82.94 251 THR A CA 1
ATOM 1888 C C . THR A 1 251 ? -6.854 25.908 9.496 1.00 82.94 251 THR A C 1
ATOM 1890 O O . THR A 1 251 ? -7.578 25.223 8.769 1.00 82.94 251 THR A O 1
ATOM 1893 N N . GLU A 1 252 ? -6.239 27.002 9.036 1.00 87.75 252 GLU A N 1
ATOM 1894 C CA . GLU A 1 252 ? -6.289 27.408 7.621 1.00 87.75 252 GLU A CA 1
ATOM 1895 C C . GLU A 1 252 ? -5.771 26.299 6.690 1.00 87.75 252 GLU A C 1
ATOM 1897 O O . GLU A 1 252 ? -6.372 26.033 5.655 1.00 87.75 252 GLU A O 1
ATOM 1902 N N . LEU A 1 253 ? -4.711 25.583 7.084 1.00 86.38 253 LEU A N 1
ATOM 1903 C CA . LEU A 1 253 ? -4.172 24.470 6.300 1.00 86.38 253 LEU A CA 1
ATOM 1904 C C . LEU A 1 253 ? -5.163 23.305 6.212 1.00 86.38 253 LEU A C 1
ATOM 1906 O O . LEU A 1 253 ? -5.367 22.766 5.126 1.00 86.38 253 LEU A O 1
ATOM 1910 N N . THR A 1 254 ? -5.817 22.933 7.318 1.00 82.19 254 THR A N 1
ATOM 1911 C CA . THR A 1 254 ? -6.866 21.900 7.268 1.00 82.19 254 THR A CA 1
ATOM 1912 C C . THR A 1 254 ? -8.059 22.344 6.423 1.00 82.19 254 THR A C 1
ATOM 1914 O O . THR A 1 254 ? -8.602 21.532 5.683 1.00 82.19 254 THR A O 1
ATOM 1917 N N . ASP A 1 255 ? -8.425 23.633 6.442 1.00 83.31 255 ASP A N 1
ATOM 1918 C CA . ASP A 1 255 ? -9.472 24.174 5.566 1.00 83.31 255 ASP A CA 1
ATOM 1919 C C . ASP A 1 255 ? -9.082 24.090 4.086 1.00 83.31 255 ASP A C 1
ATOM 1921 O O . ASP A 1 255 ? -9.900 23.710 3.251 1.00 83.31 255 ASP A O 1
ATOM 1925 N N . ILE A 1 256 ? -7.821 24.372 3.757 1.00 83.00 256 ILE A N 1
ATOM 1926 C CA . ILE A 1 256 ? -7.285 24.216 2.401 1.00 83.00 256 ILE A CA 1
ATOM 1927 C C . ILE A 1 256 ? -7.347 22.752 1.961 1.00 83.00 256 ILE A C 1
ATOM 1929 O O . ILE A 1 256 ? -7.767 22.495 0.838 1.00 83.00 256 ILE A O 1
ATOM 1933 N N . ILE A 1 257 ? -6.945 21.795 2.802 1.00 78.81 257 ILE A N 1
ATOM 1934 C CA . ILE A 1 257 ? -6.977 20.367 2.444 1.00 78.81 257 ILE A CA 1
ATOM 1935 C C . ILE A 1 257 ? -8.415 19.867 2.271 1.00 78.81 257 ILE A C 1
ATOM 1937 O O . ILE A 1 257 ? -8.706 19.194 1.288 1.00 78.81 257 ILE A O 1
ATOM 1941 N N . GLU A 1 258 ? -9.324 20.221 3.181 1.00 76.12 258 GLU A N 1
ATOM 1942 C CA . GLU A 1 258 ? -10.725 19.781 3.131 1.00 76.12 258 GLU A CA 1
ATOM 1943 C C . GLU A 1 258 ? -11.502 20.359 1.942 1.00 76.12 258 GLU A C 1
ATOM 1945 O O . GLU A 1 258 ? -12.406 19.702 1.425 1.00 76.12 258 GLU A O 1
ATOM 1950 N N . ASN A 1 259 ? -11.166 21.580 1.513 1.00 75.00 259 ASN A N 1
ATOM 1951 C CA . ASN A 1 259 ? -11.815 22.239 0.378 1.00 75.00 259 ASN A CA 1
ATOM 1952 C C . ASN A 1 259 ? -11.067 22.051 -0.949 1.00 75.00 259 ASN A C 1
ATOM 1954 O O . ASN A 1 259 ? -11.550 22.523 -1.981 1.00 75.00 259 ASN A O 1
ATOM 1958 N N . ASN A 1 260 ? -9.909 21.383 -0.950 1.00 71.25 260 ASN A N 1
ATOM 1959 C CA . ASN A 1 260 ? -9.191 21.070 -2.177 1.00 71.25 260 ASN A CA 1
ATOM 1960 C C . ASN A 1 260 ? -9.480 19.664 -2.678 1.00 71.25 260 ASN A C 1
ATOM 1962 O O . ASN A 1 260 ? -9.618 18.686 -1.949 1.00 71.25 260 ASN A O 1
ATOM 1966 N N . MET A 1 261 ? -9.514 19.587 -3.998 1.00 65.12 261 MET A N 1
ATOM 1967 C CA . MET A 1 261 ? -9.708 18.362 -4.743 1.00 65.12 261 MET A CA 1
ATOM 1968 C C . MET A 1 261 ? -8.435 17.516 -4.710 1.00 65.12 261 MET A C 1
ATOM 1970 O O . MET A 1 261 ? -7.376 17.970 -5.140 1.00 65.12 261 MET A O 1
ATOM 1974 N N . THR A 1 262 ? -8.550 16.265 -4.274 1.00 69.94 262 THR A N 1
ATOM 1975 C CA . THR A 1 262 ? -7.444 15.301 -4.280 1.00 69.94 262 THR A CA 1
ATOM 1976 C C . THR A 1 262 ? -7.749 14.171 -5.274 1.00 69.94 262 THR A C 1
ATOM 1978 O O . THR A 1 262 ? -8.590 13.303 -5.017 1.00 69.94 262 THR A O 1
ATOM 1981 N N . PRO A 1 263 ? -7.161 14.194 -6.486 1.00 72.31 263 PRO A N 1
ATOM 1982 C CA . PRO A 1 263 ? -7.376 13.125 -7.459 1.00 72.31 263 PRO A CA 1
ATOM 1983 C C . PRO A 1 263 ? -6.724 11.827 -6.976 1.00 72.31 263 PRO A C 1
ATOM 1985 O O . PRO A 1 263 ? -5.608 11.889 -6.469 1.00 72.31 263 PRO A O 1
ATOM 1988 N N . PRO A 1 264 ? -7.352 10.652 -7.158 1.00 75.38 264 PRO A N 1
ATOM 1989 C CA . PRO A 1 264 ? -6.700 9.397 -6.812 1.00 75.38 264 PRO A CA 1
ATOM 1990 C C . PRO A 1 264 ? -5.398 9.245 -7.604 1.00 75.38 264 PRO A C 1
ATOM 1992 O O . PRO A 1 264 ? -5.318 9.602 -8.783 1.00 75.38 264 PRO A O 1
ATOM 1995 N N . VAL A 1 265 ? -4.379 8.691 -6.957 1.00 76.62 265 VAL A N 1
ATOM 1996 C CA . VAL A 1 265 ? -3.071 8.430 -7.559 1.00 76.62 265 VAL A CA 1
ATOM 1997 C C . VAL A 1 265 ? -2.722 6.964 -7.390 1.00 76.62 265 VAL A C 1
ATOM 1999 O O . VAL A 1 265 ? -2.834 6.416 -6.303 1.00 76.62 265 VAL A O 1
ATOM 2002 N N . ASN A 1 266 ? -2.254 6.308 -8.448 1.00 78.38 266 ASN A N 1
ATOM 2003 C CA . ASN A 1 266 ? -1.827 4.915 -8.329 1.00 78.38 266 ASN A CA 1
ATOM 2004 C C . ASN A 1 266 ? -0.630 4.813 -7.373 1.00 78.38 266 ASN A C 1
ATOM 2006 O O . ASN A 1 266 ? 0.305 5.603 -7.510 1.00 78.38 266 ASN A O 1
ATOM 2010 N N . PRO A 1 267 ? -0.573 3.834 -6.456 1.00 81.50 267 PRO A N 1
ATOM 2011 C CA . PRO A 1 267 ? 0.609 3.635 -5.630 1.00 81.50 267 PRO A CA 1
ATOM 2012 C C . PRO A 1 267 ? 1.834 3.425 -6.511 1.00 81.50 267 PRO A C 1
ATOM 2014 O O . PRO A 1 267 ? 1.812 2.650 -7.471 1.00 81.50 267 PRO A O 1
ATOM 2017 N N . MET A 1 268 ? 2.919 4.124 -6.195 1.00 82.25 268 MET A N 1
ATOM 2018 C CA . MET A 1 268 ? 4.155 3.938 -6.935 1.00 82.25 268 MET A CA 1
ATOM 2019 C C . MET A 1 268 ? 4.673 2.505 -6.742 1.00 82.25 268 MET A C 1
ATOM 2021 O O . MET A 1 268 ? 4.742 2.046 -5.598 1.00 82.25 268 MET A O 1
ATOM 2025 N N . PRO A 1 269 ? 5.091 1.809 -7.816 1.00 87.69 269 PRO A N 1
ATOM 2026 C CA . PRO A 1 269 ? 5.658 0.476 -7.677 1.00 87.69 269 PRO A CA 1
ATOM 2027 C C . PRO A 1 269 ? 6.940 0.511 -6.837 1.00 87.69 269 PRO A C 1
ATOM 2029 O O . PRO A 1 269 ? 7.888 1.230 -7.176 1.00 87.69 269 PRO A O 1
ATOM 2032 N N . TRP A 1 270 ? 6.981 -0.269 -5.757 1.00 89.94 270 TRP A N 1
ATOM 2033 C CA . TRP A 1 270 ? 8.146 -0.377 -4.876 1.00 89.94 270 TRP A CA 1
ATOM 2034 C C . TRP A 1 270 ? 9.358 -0.964 -5.584 1.00 89.94 270 TRP A C 1
ATOM 2036 O O . TRP A 1 270 ? 10.478 -0.555 -5.294 1.00 89.94 270 TRP A O 1
ATOM 2046 N N . TRP A 1 271 ? 9.159 -1.804 -6.602 1.00 84.81 271 TRP A N 1
ATOM 2047 C CA . TRP A 1 271 ? 10.286 -2.372 -7.340 1.00 84.81 271 TRP A CA 1
ATOM 2048 C C . TRP A 1 271 ? 11.139 -1.313 -8.061 1.00 84.81 271 TRP A C 1
ATOM 2050 O O . TRP A 1 271 ? 12.279 -1.596 -8.438 1.00 84.81 271 TRP A O 1
ATOM 2060 N N . LEU A 1 272 ? 10.608 -0.090 -8.239 1.00 81.94 272 LEU A N 1
ATOM 2061 C CA . LEU A 1 272 ? 11.327 1.064 -8.791 1.00 81.94 272 LEU A CA 1
ATOM 2062 C C . LEU A 1 272 ? 11.972 1.947 -7.718 1.00 81.94 272 LEU A C 1
ATOM 2064 O O . LEU A 1 272 ? 12.741 2.838 -8.064 1.00 81.94 272 LEU A O 1
ATOM 2068 N N . MET A 1 273 ? 11.657 1.749 -6.437 1.00 81.81 273 MET A N 1
ATOM 2069 C CA . MET A 1 273 ? 12.050 2.644 -5.345 1.00 81.81 273 MET A CA 1
ATOM 2070 C C . MET A 1 273 ? 13.568 2.799 -5.235 1.00 81.81 273 MET A C 1
ATOM 2072 O O . MET A 1 273 ? 14.058 3.912 -5.076 1.00 81.81 273 MET A O 1
ATOM 2076 N N . LYS A 1 274 ? 14.314 1.705 -5.429 1.00 79.19 274 LYS A N 1
ATOM 2077 C CA . LYS A 1 274 ? 15.787 1.689 -5.447 1.00 79.19 274 LYS A CA 1
ATOM 2078 C C . LYS A 1 274 ? 16.426 2.546 -6.548 1.00 79.19 274 LYS A C 1
ATOM 2080 O O . LYS A 1 274 ? 17.623 2.807 -6.486 1.00 79.19 274 LYS A O 1
ATOM 2085 N N . TYR A 1 275 ? 15.649 2.973 -7.540 1.00 75.62 275 TYR A N 1
ATOM 2086 C CA . TYR A 1 275 ? 16.115 3.809 -8.645 1.00 75.62 275 TYR A CA 1
ATOM 2087 C C . TYR A 1 275 ? 15.667 5.265 -8.531 1.00 75.62 275 TYR A C 1
ATOM 2089 O O . TYR A 1 275 ? 16.035 6.061 -9.382 1.00 75.62 275 TYR A O 1
ATOM 2097 N N . LYS A 1 276 ? 14.854 5.616 -7.530 1.00 73.00 276 LYS A N 1
ATOM 2098 C CA . LYS A 1 276 ? 14.280 6.957 -7.397 1.00 73.00 276 LYS A CA 1
ATOM 2099 C C . LYS A 1 276 ? 15.139 7.853 -6.514 1.00 73.00 276 LYS A C 1
ATOM 2101 O O . LYS A 1 276 ? 15.794 7.392 -5.583 1.00 73.00 276 LYS A O 1
ATOM 2106 N N . THR A 1 277 ? 15.076 9.147 -6.791 1.00 73.19 277 THR A N 1
ATOM 2107 C CA . THR A 1 277 ? 15.638 10.219 -5.960 1.00 73.19 277 THR A CA 1
ATOM 2108 C C . THR A 1 277 ? 14.596 10.843 -5.035 1.00 73.19 277 THR A C 1
ATOM 2110 O O . THR A 1 277 ? 14.967 11.347 -3.978 1.00 73.19 277 THR A O 1
ATOM 2113 N N . PHE A 1 278 ? 13.312 10.745 -5.396 1.00 73.94 278 PHE A N 1
ATOM 2114 C CA . PHE A 1 278 ? 12.187 11.287 -4.638 1.00 73.94 278 PHE A CA 1
ATOM 2115 C C . PHE A 1 278 ? 11.141 10.217 -4.300 1.00 73.94 278 PHE A C 1
ATOM 2117 O O . PHE A 1 278 ? 10.990 9.224 -5.026 1.00 73.94 278 PHE A O 1
ATOM 2124 N N . ASP A 1 279 ? 10.433 10.413 -3.192 1.00 70.50 279 ASP A N 1
ATOM 2125 C CA . ASP A 1 279 ? 9.232 9.657 -2.839 1.00 70.50 279 ASP A CA 1
ATOM 2126 C C . ASP A 1 279 ? 7.940 10.399 -3.257 1.00 70.50 279 ASP A C 1
ATOM 2128 O O . ASP A 1 279 ? 7.968 11.535 -3.724 1.00 70.50 279 ASP A O 1
ATOM 2132 N N . TYR A 1 280 ? 6.817 9.673 -3.187 1.00 70.81 280 TYR A N 1
ATOM 2133 C CA . TYR A 1 280 ? 5.487 10.037 -3.704 1.00 70.81 280 TYR A CA 1
ATOM 2134 C C . TYR A 1 280 ? 5.456 10.570 -5.153 1.00 70.81 280 TYR A C 1
ATOM 2136 O O . TYR A 1 280 ? 6.454 10.614 -5.867 1.00 70.81 280 TYR A O 1
ATOM 2144 N N . TRP A 1 281 ? 4.260 10.884 -5.655 1.00 70.81 281 TRP A N 1
ATOM 2145 C CA . TRP A 1 281 ? 4.110 11.502 -6.982 1.00 70.81 281 TRP A CA 1
ATOM 2146 C C . TRP A 1 281 ? 4.474 12.988 -6.987 1.00 70.81 281 TRP A C 1
ATOM 2148 O O . TRP A 1 281 ? 4.700 13.552 -8.053 1.00 70.81 281 TRP A O 1
ATOM 2158 N N . TYR A 1 282 ? 4.543 13.600 -5.806 1.00 67.56 282 TYR A N 1
ATOM 2159 C CA . TYR A 1 282 ? 4.728 15.036 -5.627 1.00 67.56 282 TYR A CA 1
ATOM 2160 C C . TYR A 1 282 ? 6.171 15.436 -5.308 1.00 67.56 282 TYR A C 1
ATOM 2162 O O . TYR A 1 282 ? 6.477 16.626 -5.318 1.00 67.56 282 TYR A O 1
ATOM 2170 N N . GLY A 1 283 ? 7.059 14.462 -5.086 1.00 65.75 283 GLY A N 1
ATOM 2171 C CA . GLY A 1 283 ? 8.483 14.698 -4.864 1.00 65.75 283 GLY A CA 1
ATOM 2172 C C . GLY A 1 283 ? 8.805 15.371 -3.528 1.00 65.75 283 GLY A C 1
ATOM 2173 O O . GLY A 1 283 ? 9.767 16.131 -3.445 1.00 65.75 283 GLY A O 1
ATOM 2174 N N . ASP A 1 284 ? 7.987 15.136 -2.505 1.00 67.81 284 ASP A N 1
ATOM 2175 C CA . ASP A 1 284 ? 8.027 15.806 -1.203 1.00 67.81 284 ASP A CA 1
ATOM 2176 C C . ASP A 1 284 ? 9.037 15.209 -0.202 1.00 67.81 284 ASP A C 1
ATOM 2178 O O . ASP A 1 284 ? 9.272 15.796 0.853 1.00 67.81 284 ASP A O 1
ATOM 2182 N N . GLY A 1 285 ? 9.721 14.119 -0.549 1.00 72.25 285 GLY A N 1
ATOM 2183 C CA . GLY A 1 285 ? 10.768 13.513 0.274 1.00 72.25 285 GLY A CA 1
ATOM 2184 C C . GLY A 1 285 ? 11.684 12.550 -0.487 1.00 72.25 285 GLY A C 1
ATOM 2185 O O . GLY A 1 285 ? 11.845 12.623 -1.707 1.00 72.25 285 GLY A O 1
ATOM 2186 N N . ASN A 1 286 ? 12.348 11.656 0.250 1.00 76.25 286 ASN A N 1
ATOM 2187 C CA . ASN A 1 286 ? 13.384 10.753 -0.256 1.00 76.25 286 ASN A CA 1
ATOM 2188 C C . ASN A 1 286 ? 13.007 9.281 0.023 1.00 76.25 286 ASN A C 1
ATOM 2190 O O . ASN A 1 286 ? 12.600 8.963 1.138 1.00 76.25 286 ASN A O 1
ATOM 2194 N N . PRO A 1 287 ? 13.227 8.335 -0.916 1.00 74.75 287 PRO A N 1
ATOM 2195 C CA . PRO A 1 287 ? 12.898 6.913 -0.728 1.00 74.75 287 PRO A CA 1
ATOM 2196 C C . PRO A 1 287 ? 13.665 6.184 0.399 1.00 74.75 287 PRO A C 1
ATOM 2198 O O . PRO A 1 287 ? 13.406 5.012 0.677 1.00 74.75 287 PRO A O 1
ATOM 2201 N N . TYR A 1 288 ? 14.621 6.839 1.049 1.00 81.25 288 TYR A N 1
ATOM 2202 C CA . TYR A 1 288 ? 15.350 6.342 2.216 1.00 81.25 288 TYR A CA 1
ATOM 2203 C C . TYR A 1 288 ? 14.943 7.050 3.519 1.00 81.25 288 TYR A C 1
ATOM 2205 O O . TYR A 1 288 ? 15.429 6.672 4.585 1.00 81.25 288 TYR A O 1
ATOM 2213 N N . ASP A 1 289 ? 14.046 8.038 3.464 1.00 85.06 289 ASP A N 1
ATOM 2214 C CA . ASP A 1 289 ? 13.584 8.789 4.631 1.00 85.06 289 ASP A CA 1
ATOM 2215 C C . ASP A 1 289 ? 12.389 8.101 5.307 1.00 85.06 289 ASP A C 1
ATOM 2217 O O . ASP A 1 289 ? 11.221 8.419 5.085 1.00 85.06 289 ASP A O 1
ATOM 2221 N N . ALA A 1 290 ? 12.685 7.134 6.176 1.00 86.81 290 ALA A N 1
ATOM 2222 C CA . ALA A 1 290 ? 11.662 6.458 6.972 1.00 86.81 290 ALA A CA 1
ATOM 2223 C C . ALA A 1 290 ? 10.882 7.411 7.899 1.00 86.81 290 ALA A C 1
ATOM 2225 O O . ALA A 1 290 ? 9.739 7.112 8.245 1.00 86.81 290 ALA A O 1
ATOM 2226 N N . GLY A 1 291 ? 11.479 8.547 8.282 1.00 84.06 291 GLY A N 1
ATOM 2227 C CA . GLY A 1 291 ? 10.812 9.589 9.057 1.00 84.06 291 GLY A CA 1
ATOM 2228 C C . GLY A 1 291 ? 9.632 10.148 8.280 1.00 84.06 291 GLY A C 1
ATOM 2229 O O . GLY A 1 291 ? 8.501 10.088 8.762 1.00 84.06 291 GLY A O 1
ATOM 2230 N N . HIS A 1 292 ? 9.883 10.569 7.038 1.00 79.19 292 HIS A N 1
ATOM 2231 C CA . HIS A 1 292 ? 8.851 11.078 6.139 1.00 79.19 292 HIS A CA 1
ATOM 2232 C C . HIS A 1 292 ? 7.734 10.050 5.885 1.00 79.19 292 HIS A C 1
ATOM 2234 O O . HIS A 1 292 ? 6.552 10.356 6.043 1.00 79.19 292 HIS A O 1
ATOM 2240 N N . PHE A 1 293 ? 8.086 8.794 5.584 1.00 79.50 293 PHE A N 1
ATOM 2241 C CA . PHE A 1 293 ? 7.088 7.736 5.367 1.00 79.50 293 PHE A CA 1
ATOM 2242 C C . PHE A 1 293 ? 6.245 7.420 6.606 1.00 79.50 293 PHE A C 1
ATOM 2244 O O . PHE A 1 293 ? 5.059 7.117 6.470 1.00 79.50 293 PHE A O 1
ATOM 2251 N N . SER A 1 294 ? 6.818 7.504 7.807 1.00 81.19 294 SER A N 1
ATOM 2252 C CA . SER A 1 294 ? 6.089 7.168 9.034 1.00 81.19 294 SER A CA 1
ATOM 2253 C C . SER A 1 294 ? 4.927 8.131 9.324 1.00 81.19 294 SER A C 1
ATOM 2255 O O . SER A 1 294 ? 3.953 7.735 9.967 1.00 81.19 294 SER A O 1
ATOM 2257 N N . PHE A 1 295 ? 4.943 9.364 8.798 1.00 76.25 295 PHE A N 1
ATOM 2258 C CA . PHE A 1 295 ? 3.823 10.304 8.956 1.00 76.25 295 PHE A CA 1
ATOM 2259 C C . PHE A 1 295 ? 2.512 9.771 8.369 1.00 76.25 295 PHE A C 1
ATOM 2261 O O . PHE A 1 295 ? 1.457 9.989 8.961 1.00 76.25 295 PHE A O 1
ATOM 2268 N N . ASN A 1 296 ? 2.572 9.027 7.259 1.00 68.19 296 ASN A N 1
ATOM 2269 C CA . ASN A 1 296 ? 1.388 8.520 6.557 1.00 68.19 296 ASN A CA 1
ATOM 2270 C C . ASN A 1 296 ? 0.527 7.560 7.378 1.00 68.19 296 ASN A C 1
ATOM 2272 O O . ASN A 1 296 ? -0.662 7.401 7.111 1.00 68.19 296 ASN A O 1
ATOM 2276 N N . PHE A 1 297 ? 1.140 6.885 8.347 1.00 68.25 297 PHE A N 1
ATOM 2277 C CA . PHE A 1 297 ? 0.530 5.763 9.063 1.00 68.25 297 PHE A CA 1
ATOM 2278 C C . PHE A 1 297 ? 0.492 5.996 10.574 1.00 68.25 297 PHE A C 1
ATOM 2280 O O . PHE A 1 297 ? 0.169 5.100 11.359 1.00 68.25 297 PHE A O 1
ATOM 2287 N N . THR A 1 298 ? 0.818 7.224 10.981 1.00 69.12 298 THR A N 1
ATOM 2288 C CA . THR A 1 298 ? 0.774 7.652 12.370 1.00 69.12 298 THR A CA 1
ATOM 2289 C C . THR A 1 298 ? -0.636 8.150 12.710 1.00 69.12 298 THR A C 1
ATOM 2291 O O . THR A 1 298 ? -1.096 9.161 12.178 1.00 69.12 298 THR A O 1
ATOM 2294 N N . GLY A 1 299 ? -1.322 7.438 13.610 1.00 66.31 299 GLY A N 1
ATOM 2295 C CA . GLY A 1 299 ? -2.652 7.799 14.124 1.00 66.31 299 GLY A CA 1
ATOM 2296 C C . GLY A 1 299 ? -2.651 9.083 14.967 1.00 66.31 299 GLY A C 1
ATOM 2297 O O . GLY A 1 299 ? -1.614 9.723 15.169 1.00 66.31 299 GLY A O 1
ATOM 2298 N N . THR A 1 300 ? -3.812 9.534 15.449 1.00 63.81 300 THR A N 1
ATOM 2299 C CA . THR A 1 300 ? -3.917 10.710 16.350 1.00 63.81 300 THR A CA 1
ATOM 2300 C C . THR A 1 300 ? -3.809 10.310 17.824 1.00 63.81 300 THR A C 1
ATOM 2302 O O . THR A 1 300 ? -4.335 11.006 18.692 1.00 63.81 300 THR A O 1
ATOM 2305 N N . SER A 1 301 ? -3.152 9.184 18.119 1.00 67.25 301 SER A N 1
ATOM 2306 C CA . SER A 1 301 ? -3.042 8.653 19.476 1.00 67.25 301 SER A CA 1
ATOM 2307 C C . SER A 1 301 ? -2.401 9.660 20.439 1.00 67.25 301 SER A C 1
ATOM 2309 O O . SER A 1 301 ? -1.491 10.414 20.090 1.00 67.25 301 SER A O 1
ATOM 2311 N N . ALA A 1 302 ? -2.858 9.675 21.693 1.00 66.31 302 ALA A N 1
ATOM 2312 C CA . ALA A 1 302 ? -2.374 10.635 22.691 1.00 66.31 302 ALA A CA 1
ATOM 2313 C C . ALA A 1 302 ? -0.866 10.491 22.999 1.00 66.31 302 ALA A C 1
ATOM 2315 O O . ALA A 1 302 ? -0.226 11.451 23.420 1.00 66.31 302 ALA A O 1
ATOM 2316 N N . ASN A 1 303 ? -0.294 9.307 22.763 1.00 77.50 303 ASN A N 1
ATOM 2317 C CA . ASN A 1 303 ? 1.121 8.975 22.948 1.00 77.50 303 ASN A CA 1
ATOM 2318 C C . ASN A 1 303 ? 1.939 9.033 21.643 1.00 77.50 303 ASN A C 1
ATOM 2320 O O . ASN A 1 303 ? 3.027 8.463 21.573 1.00 77.50 303 ASN A O 1
ATOM 2324 N N . VAL A 1 304 ? 1.428 9.691 20.598 1.00 80.12 304 VAL A N 1
ATOM 2325 C CA . VAL A 1 304 ? 2.029 9.690 19.257 1.00 80.12 304 VAL A CA 1
ATOM 2326 C C . VAL A 1 304 ? 3.505 10.112 19.234 1.00 80.12 304 VAL A C 1
ATOM 2328 O O . VAL A 1 304 ? 4.301 9.524 18.508 1.00 80.12 304 VAL A O 1
ATOM 2331 N N . ASN A 1 305 ? 3.902 11.080 20.065 1.00 87.31 305 ASN A N 1
ATOM 2332 C CA . ASN A 1 305 ? 5.297 11.517 20.166 1.00 87.31 305 ASN A CA 1
ATOM 2333 C C . ASN A 1 305 ? 6.203 10.470 20.823 1.00 87.31 305 ASN A C 1
ATOM 2335 O O . ASN A 1 305 ? 7.358 10.335 20.428 1.00 87.31 305 ASN A O 1
ATOM 2339 N N . ASP A 1 306 ? 5.683 9.726 21.800 1.00 87.38 306 ASP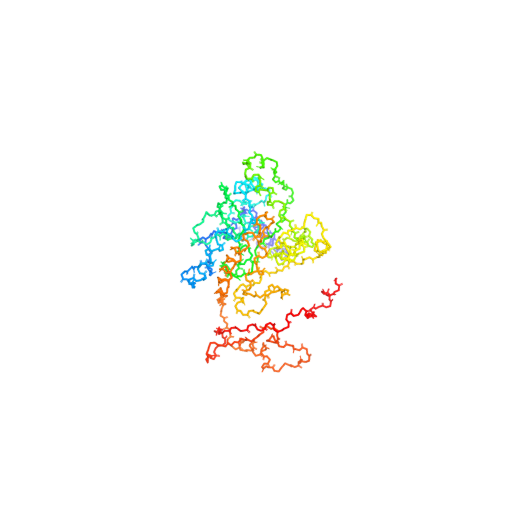 A N 1
ATOM 2340 C CA . ASP A 1 306 ? 6.461 8.738 22.551 1.00 87.38 306 ASP A CA 1
ATOM 2341 C C . ASP A 1 306 ? 6.778 7.513 21.688 1.00 87.38 306 ASP A C 1
ATOM 2343 O O . ASP A 1 306 ? 7.852 6.926 21.799 1.00 87.38 306 ASP A O 1
ATOM 2347 N N . ILE A 1 307 ? 5.851 7.145 20.801 1.00 84.25 307 ILE A N 1
ATOM 2348 C CA . ILE A 1 307 ? 5.942 5.938 19.968 1.00 84.25 307 ILE A CA 1
ATOM 2349 C C . ILE A 1 307 ? 6.537 6.201 18.579 1.00 84.25 307 ILE A C 1
ATOM 2351 O O . ILE A 1 307 ? 6.845 5.258 17.851 1.00 84.25 307 ILE A O 1
ATOM 2355 N N . HIS A 1 308 ? 6.705 7.468 18.185 1.00 86.38 308 HIS A N 1
ATOM 2356 C CA . HIS A 1 308 ? 7.111 7.817 16.824 1.00 86.38 308 HIS A CA 1
ATOM 2357 C C . HIS A 1 308 ? 8.473 7.234 16.438 1.00 86.38 308 HIS A C 1
ATOM 2359 O O . HIS A 1 308 ? 8.623 6.727 15.332 1.00 86.38 308 HIS A O 1
ATOM 2365 N N . GLY A 1 309 ? 9.455 7.246 17.344 1.00 88.00 309 GLY A N 1
ATOM 2366 C CA . GLY A 1 309 ? 10.780 6.679 17.066 1.00 88.00 309 GLY A CA 1
ATOM 2367 C C . GLY A 1 309 ? 10.724 5.191 16.698 1.00 88.00 309 GLY A C 1
ATOM 2368 O O . GLY A 1 309 ? 11.349 4.768 15.723 1.00 88.00 309 GLY A O 1
ATOM 2369 N N . ASP A 1 310 ? 9.913 4.415 17.419 1.00 87.81 310 ASP A N 1
ATOM 2370 C CA . ASP A 1 310 ? 9.694 2.992 17.137 1.00 87.81 310 ASP A CA 1
ATOM 2371 C C . ASP A 1 310 ? 8.943 2.790 15.813 1.00 87.81 310 ASP A C 1
ATOM 2373 O O . ASP A 1 310 ? 9.234 1.861 15.049 1.00 87.81 310 ASP A O 1
ATOM 2377 N N . HIS A 1 311 ? 8.012 3.693 15.498 1.00 87.06 311 HIS A N 1
ATOM 2378 C CA . HIS A 1 311 ? 7.298 3.681 14.228 1.00 87.06 311 HIS A CA 1
ATOM 2379 C C . HIS A 1 311 ? 8.225 3.989 13.037 1.00 87.06 311 HIS A C 1
ATOM 2381 O O . HIS A 1 311 ? 8.172 3.290 12.020 1.00 87.06 311 HIS A O 1
ATOM 2387 N N . VAL A 1 312 ? 9.135 4.961 13.164 1.00 89.75 312 VAL A N 1
ATOM 2388 C CA . VAL A 1 312 ? 10.172 5.253 12.156 1.00 89.75 312 VAL A CA 1
ATOM 2389 C C . VAL A 1 312 ? 11.073 4.039 11.943 1.00 89.75 312 VAL A C 1
ATOM 2391 O O . VAL A 1 312 ? 11.332 3.657 10.801 1.00 89.75 312 VAL A O 1
ATOM 2394 N N . ALA A 1 313 ? 11.509 3.384 13.023 1.00 90.69 313 ALA A N 1
ATOM 2395 C CA . ALA A 1 313 ? 12.331 2.179 12.933 1.00 90.69 313 ALA A CA 1
ATOM 2396 C C . ALA A 1 313 ? 11.594 1.029 12.224 1.00 90.69 313 ALA A C 1
ATOM 2398 O O . ALA A 1 313 ? 12.169 0.364 11.362 1.00 90.69 313 ALA A O 1
ATOM 2399 N N . SER A 1 314 ? 10.310 0.829 12.530 1.00 91.00 314 SER A N 1
ATOM 2400 C CA . SER A 1 314 ? 9.470 -0.178 11.864 1.00 91.00 314 SER A CA 1
ATOM 2401 C C . SER A 1 314 ? 9.270 0.148 10.379 1.00 91.00 314 SER A C 1
ATOM 2403 O O . SER A 1 314 ? 9.400 -0.722 9.517 1.00 91.00 314 SER A O 1
ATOM 2405 N N . THR A 1 315 ? 9.049 1.425 10.059 1.00 90.00 315 THR A N 1
ATOM 2406 C CA . THR A 1 315 ? 8.939 1.916 8.679 1.00 90.00 315 THR A CA 1
ATOM 2407 C C . THR A 1 315 ? 10.230 1.674 7.900 1.00 90.00 315 THR A C 1
ATOM 2409 O O . THR A 1 315 ? 10.180 1.199 6.768 1.00 90.00 315 THR A O 1
ATOM 2412 N N . ALA A 1 316 ? 11.397 1.914 8.504 1.00 91.81 316 ALA A N 1
ATOM 2413 C CA . ALA A 1 316 ? 12.689 1.692 7.856 1.00 91.81 316 ALA A CA 1
ATOM 2414 C C . ALA A 1 316 ? 12.882 0.236 7.401 1.00 91.81 316 ALA A C 1
ATOM 2416 O O . ALA A 1 316 ? 13.369 0.009 6.290 1.00 91.81 316 ALA A O 1
ATOM 2417 N N . LYS A 1 317 ? 12.441 -0.736 8.213 1.00 94.38 317 LYS A N 1
ATOM 2418 C CA . LYS A 1 317 ? 12.469 -2.165 7.859 1.00 94.38 317 LYS A CA 1
ATOM 2419 C C . LYS A 1 317 ? 11.570 -2.467 6.664 1.00 94.38 317 LYS A C 1
ATOM 2421 O O . LYS A 1 317 ? 12.003 -3.106 5.710 1.00 94.38 317 LYS A O 1
ATOM 2426 N N . ALA A 1 318 ? 10.339 -1.959 6.663 1.00 92.75 318 ALA A N 1
ATOM 2427 C CA . ALA A 1 318 ? 9.432 -2.134 5.530 1.00 92.75 318 ALA A CA 1
ATOM 2428 C C . ALA A 1 318 ? 9.986 -1.512 4.238 1.00 92.75 318 ALA A C 1
ATOM 2430 O O . ALA A 1 318 ? 9.872 -2.100 3.161 1.00 92.75 318 ALA A O 1
ATOM 2431 N N . LEU A 1 319 ? 10.649 -0.356 4.341 1.00 91.06 319 LEU A N 1
ATOM 2432 C CA . LEU A 1 319 ? 11.322 0.256 3.198 1.00 91.06 319 LEU A CA 1
ATOM 2433 C C . LEU A 1 319 ? 12.528 -0.568 2.717 1.00 91.06 319 LEU A C 1
ATOM 2435 O O . LEU A 1 319 ? 12.825 -0.551 1.523 1.00 91.06 319 LEU A O 1
ATOM 2439 N N . ALA A 1 320 ? 13.214 -1.307 3.595 1.00 92.69 320 ALA A N 1
ATOM 2440 C CA . ALA A 1 320 ? 14.270 -2.233 3.183 1.00 92.69 320 ALA A CA 1
ATOM 2441 C C . ALA A 1 320 ? 13.720 -3.354 2.299 1.00 92.69 320 ALA A C 1
ATOM 2443 O O . ALA A 1 320 ? 14.240 -3.575 1.205 1.00 92.69 320 ALA A O 1
ATOM 2444 N N . PHE A 1 321 ? 12.596 -3.956 2.701 1.00 95.12 321 PHE A N 1
ATOM 2445 C CA . PHE A 1 321 ? 11.864 -4.887 1.845 1.00 95.12 321 PHE A CA 1
ATOM 2446 C C . PHE A 1 321 ? 11.473 -4.240 0.507 1.00 95.12 321 PHE A C 1
ATOM 2448 O O . PHE A 1 321 ? 11.784 -4.779 -0.556 1.00 95.12 321 PHE A O 1
ATOM 2455 N N . ALA A 1 322 ? 10.848 -3.056 0.542 1.00 92.56 322 ALA A N 1
ATOM 2456 C CA . ALA A 1 322 ? 10.395 -2.353 -0.658 1.00 92.56 322 ALA A CA 1
ATOM 2457 C C . ALA A 1 322 ? 11.524 -2.147 -1.684 1.00 92.56 322 ALA A C 1
ATOM 2459 O O . ALA A 1 322 ? 11.325 -2.383 -2.878 1.00 92.56 322 ALA A O 1
ATOM 2460 N N . ARG A 1 323 ? 12.727 -1.772 -1.232 1.00 88.69 323 ARG A N 1
ATOM 2461 C CA . ARG A 1 323 ? 13.893 -1.545 -2.103 1.00 88.69 323 ARG A CA 1
ATOM 2462 C C . ARG A 1 323 ? 14.423 -2.821 -2.762 1.00 88.69 323 ARG A C 1
ATOM 2464 O O . ARG A 1 323 ? 14.954 -2.739 -3.872 1.00 88.69 323 ARG A O 1
ATOM 2471 N N . GLU A 1 324 ? 14.252 -3.980 -2.134 1.00 90.38 324 GLU A N 1
ATOM 2472 C CA . GLU A 1 324 ? 14.671 -5.270 -2.697 1.00 90.38 324 GLU A CA 1
ATOM 2473 C C . GLU A 1 324 ? 13.641 -5.904 -3.634 1.00 90.38 324 GLU A C 1
ATOM 2475 O O . GLU A 1 324 ? 13.999 -6.775 -4.429 1.00 90.38 324 GLU A O 1
ATOM 2480 N N . THR A 1 325 ? 12.386 -5.437 -3.620 1.00 89.44 325 THR A N 1
ATOM 2481 C CA . THR A 1 325 ? 11.370 -5.936 -4.559 1.00 89.44 325 THR A CA 1
ATOM 2482 C C . THR A 1 325 ? 11.796 -5.733 -6.016 1.00 89.44 325 THR A C 1
ATOM 2484 O O . THR A 1 325 ? 12.415 -4.728 -6.375 1.00 89.44 325 THR A O 1
ATOM 2487 N N . ASN A 1 326 ? 11.459 -6.687 -6.887 1.00 84.38 326 ASN A N 1
ATOM 2488 C CA . ASN A 1 326 ? 11.771 -6.644 -8.316 1.00 84.38 326 ASN A CA 1
ATOM 2489 C C . ASN A 1 326 ? 10.506 -6.840 -9.149 1.00 84.38 326 ASN A C 1
ATOM 2491 O O . ASN A 1 326 ? 9.583 -7.541 -8.736 1.00 84.38 326 ASN A O 1
ATOM 2495 N N . SER A 1 327 ? 10.468 -6.220 -10.329 1.00 84.81 327 SER A N 1
ATOM 2496 C CA . SER A 1 327 ? 9.402 -6.483 -11.289 1.00 84.81 327 SER A CA 1
ATOM 2497 C C . SER A 1 327 ? 9.514 -7.909 -11.823 1.00 84.81 327 SER A C 1
ATOM 2499 O O . SER A 1 327 ? 10.636 -8.362 -12.068 1.00 84.81 327 SER A O 1
ATOM 2501 N N . PRO A 1 328 ? 8.388 -8.598 -12.069 1.00 82.75 328 PRO A N 1
ATOM 2502 C CA . PRO A 1 328 ? 8.413 -9.878 -12.750 1.00 82.75 328 PRO A CA 1
ATOM 2503 C C . PRO A 1 328 ? 8.942 -9.694 -14.174 1.00 82.75 328 PRO A C 1
ATOM 2505 O O . PRO A 1 328 ? 8.779 -8.632 -14.785 1.00 82.75 328 PRO A O 1
ATOM 2508 N N . GLU A 1 329 ? 9.562 -10.739 -14.712 1.00 80.50 329 GLU A N 1
ATOM 2509 C CA . GLU A 1 329 ? 9.948 -10.751 -16.119 1.00 80.50 329 GLU A CA 1
ATOM 2510 C C . GLU A 1 329 ? 8.709 -10.676 -17.020 1.00 80.50 329 GLU A C 1
ATOM 2512 O O . GLU A 1 329 ? 7.618 -11.139 -16.673 1.00 80.50 329 GLU A O 1
ATOM 2517 N N . PHE A 1 330 ? 8.871 -10.092 -18.209 1.00 82.12 330 PHE A N 1
ATOM 2518 C CA . PHE A 1 330 ? 7.807 -10.111 -19.204 1.00 82.12 330 PHE A CA 1
ATOM 2519 C C . PHE A 1 330 ? 7.530 -11.568 -19.619 1.00 82.12 330 PHE A C 1
ATOM 2521 O O . PHE A 1 330 ? 8.447 -12.244 -20.081 1.00 82.12 330 PHE A O 1
ATOM 2528 N N . PRO A 1 331 ? 6.287 -12.073 -19.509 1.00 75.00 331 PRO A N 1
ATOM 2529 C CA . PRO A 1 331 ? 6.013 -13.506 -19.678 1.00 75.00 331 PRO A CA 1
ATOM 2530 C C . PRO A 1 331 ? 5.990 -13.960 -21.144 1.00 75.00 331 PRO A C 1
ATOM 2532 O O . PRO A 1 331 ? 5.918 -15.154 -21.437 1.00 75.00 331 PRO A O 1
ATOM 2535 N N . GLY A 1 332 ? 5.960 -13.013 -22.084 1.00 80.69 332 GLY A N 1
ATOM 2536 C CA . GLY A 1 332 ? 5.874 -13.286 -23.511 1.00 80.69 332 GLY A CA 1
ATOM 2537 C C . GLY A 1 332 ? 7.240 -13.382 -24.184 1.00 80.69 332 GLY A C 1
ATOM 2538 O O . GLY A 1 332 ? 8.276 -13.030 -23.629 1.00 80.69 332 GLY A O 1
ATOM 2539 N N . LYS A 1 333 ? 7.232 -13.804 -25.450 1.00 82.00 333 LYS A N 1
ATOM 2540 C CA . LYS A 1 333 ? 8.418 -13.703 -26.305 1.00 82.00 333 LYS A CA 1
ATOM 2541 C C . LYS A 1 333 ? 8.542 -12.284 -26.840 1.00 82.00 333 LYS A C 1
ATOM 2543 O O . LYS A 1 333 ? 7.567 -11.733 -27.350 1.00 82.00 333 LYS A O 1
ATOM 2548 N N . LEU A 1 334 ? 9.745 -11.735 -26.762 1.00 81.44 334 LEU A N 1
ATOM 2549 C CA . LEU A 1 334 ? 10.087 -10.444 -27.339 1.00 81.44 334 LEU A CA 1
ATOM 2550 C C . LEU A 1 334 ? 10.788 -10.639 -28.688 1.00 81.44 334 LEU A C 1
ATOM 2552 O O . LEU A 1 334 ? 11.569 -11.572 -28.866 1.00 81.44 334 LEU A O 1
ATOM 2556 N N . ASP A 1 335 ? 10.509 -9.748 -29.634 1.00 85.31 335 ASP A N 1
ATOM 2557 C CA . ASP A 1 335 ? 11.223 -9.678 -30.908 1.00 85.31 335 ASP A CA 1
ATOM 2558 C C . ASP A 1 335 ? 12.452 -8.778 -30.744 1.00 85.31 335 ASP A C 1
ATOM 2560 O O . ASP A 1 335 ? 12.321 -7.583 -30.473 1.00 85.31 335 ASP A O 1
ATOM 2564 N N . ALA A 1 336 ? 13.648 -9.349 -30.887 1.00 81.19 336 ALA A N 1
ATOM 2565 C CA . ALA A 1 336 ? 14.893 -8.643 -30.606 1.00 81.19 336 ALA A CA 1
ATOM 2566 C C . ALA A 1 336 ? 15.109 -7.406 -31.500 1.00 81.19 336 ALA A C 1
ATOM 2568 O O . ALA A 1 336 ? 15.619 -6.393 -31.017 1.00 81.19 336 ALA A O 1
ATOM 2569 N N . GLU A 1 337 ? 14.694 -7.446 -32.773 1.00 83.50 337 GLU A N 1
ATOM 2570 C CA . GLU A 1 337 ? 14.839 -6.308 -33.690 1.00 83.50 337 GLU A CA 1
ATOM 2571 C C . GLU A 1 337 ? 13.891 -5.167 -33.302 1.00 83.50 337 GLU A C 1
ATOM 2573 O O . GLU A 1 337 ? 14.276 -3.993 -33.306 1.00 83.50 337 GLU A O 1
ATOM 2578 N N . LEU A 1 338 ? 12.657 -5.500 -32.913 1.00 87.12 338 LEU A N 1
ATOM 2579 C CA . LEU A 1 338 ? 11.699 -4.506 -32.432 1.00 87.12 338 LEU A CA 1
ATOM 2580 C C . LEU A 1 338 ? 12.102 -3.920 -31.079 1.00 87.12 338 LEU A C 1
ATOM 2582 O O . LEU A 1 338 ? 11.966 -2.709 -30.889 1.00 87.12 338 LEU A O 1
ATOM 2586 N N . VAL A 1 339 ? 12.631 -4.734 -30.160 1.00 83.50 339 VAL A N 1
ATOM 2587 C CA . VAL A 1 339 ? 13.139 -4.240 -28.872 1.00 83.50 339 VAL A CA 1
ATOM 2588 C C . VAL A 1 339 ? 14.319 -3.292 -29.089 1.00 83.50 339 VAL A C 1
ATOM 2590 O O . VAL A 1 339 ? 14.321 -2.202 -28.519 1.00 83.50 339 VAL A O 1
ATOM 2593 N N . GLN A 1 340 ? 15.277 -3.643 -29.954 1.00 81.19 340 GLN A N 1
ATOM 2594 C CA . GLN A 1 340 ? 16.382 -2.754 -30.330 1.00 81.19 340 GLN A CA 1
ATOM 2595 C C . GLN A 1 340 ? 15.864 -1.413 -30.859 1.00 81.19 340 GLN A C 1
ATOM 2597 O O . GLN A 1 340 ? 16.286 -0.353 -30.399 1.00 81.19 340 GLN A O 1
ATOM 2602 N N . LYS A 1 341 ? 14.913 -1.452 -31.798 1.00 85.12 341 LYS A N 1
ATOM 2603 C CA . LYS A 1 341 ? 14.320 -0.239 -32.365 1.00 85.12 341 LYS A CA 1
ATOM 2604 C C . LYS A 1 341 ? 13.627 0.611 -31.297 1.00 85.12 341 LYS A C 1
ATOM 2606 O O . LYS A 1 341 ? 13.758 1.832 -31.309 1.00 85.12 341 LYS A O 1
ATOM 2611 N N . GLY A 1 342 ? 12.913 -0.021 -30.365 1.00 86.06 342 GLY A N 1
ATOM 2612 C CA . GLY A 1 342 ? 12.323 0.652 -29.209 1.00 86.06 342 GLY A CA 1
ATOM 2613 C C . GLY A 1 342 ? 13.381 1.307 -28.318 1.00 86.06 342 GLY A C 1
ATOM 2614 O O . GLY A 1 342 ? 13.218 2.460 -27.923 1.00 86.06 342 GLY A O 1
ATOM 2615 N N . ALA A 1 343 ? 14.498 0.620 -28.073 1.00 81.88 343 ALA A N 1
ATOM 2616 C CA . ALA A 1 343 ? 15.612 1.156 -27.299 1.00 81.88 343 ALA A CA 1
ATOM 2617 C C . ALA A 1 343 ? 16.282 2.359 -27.962 1.00 81.88 343 ALA A C 1
ATOM 2619 O O . ALA A 1 343 ? 16.661 3.304 -27.265 1.00 81.88 343 ALA A O 1
ATOM 2620 N N . ASP A 1 344 ? 16.387 2.355 -29.288 1.00 84.44 344 ASP A N 1
ATOM 2621 C CA . ASP A 1 344 ? 16.950 3.471 -30.041 1.00 84.44 344 ASP A CA 1
ATOM 2622 C C . ASP A 1 344 ? 16.015 4.685 -30.072 1.00 84.44 344 ASP A C 1
ATOM 2624 O O . ASP A 1 344 ? 16.495 5.814 -30.021 1.00 84.44 344 ASP A O 1
ATOM 2628 N N . ILE A 1 345 ? 14.693 4.478 -30.100 1.00 84.50 345 ILE A N 1
ATOM 2629 C CA . ILE A 1 345 ? 13.709 5.563 -29.939 1.00 84.50 345 ILE A CA 1
ATOM 2630 C C . ILE A 1 345 ? 13.797 6.142 -28.523 1.00 84.50 345 ILE A C 1
ATOM 2632 O O . ILE A 1 345 ? 13.904 7.355 -28.357 1.00 84.50 345 ILE A O 1
ATOM 2636 N N . PHE A 1 346 ? 13.796 5.276 -27.507 1.00 83.94 346 PHE A N 1
ATOM 2637 C CA . PHE A 1 346 ? 13.824 5.681 -26.104 1.00 83.94 346 PHE A CA 1
ATOM 2638 C C . PHE A 1 346 ? 15.056 6.541 -25.774 1.00 83.94 346 PHE A C 1
ATOM 2640 O O . PHE A 1 346 ? 14.921 7.548 -25.083 1.00 83.94 346 PHE A O 1
ATOM 2647 N N . HIS A 1 347 ? 16.227 6.169 -26.306 1.00 81.94 347 HIS A N 1
ATOM 2648 C CA . HIS A 1 347 ? 17.522 6.821 -26.061 1.00 81.94 347 HIS A CA 1
ATOM 2649 C C . HIS A 1 347 ? 17.947 7.827 -27.145 1.00 81.94 347 HIS A C 1
ATOM 2651 O O . HIS A 1 347 ? 19.122 8.183 -27.203 1.00 81.94 347 HIS A O 1
ATOM 2657 N N . GLU A 1 348 ? 17.044 8.250 -28.035 1.00 82.81 348 GLU A N 1
ATOM 2658 C CA . GLU A 1 348 ? 17.356 9.243 -29.083 1.00 82.81 348 GLU A CA 1
ATOM 2659 C C . GLU A 1 348 ? 18.482 8.824 -30.052 1.00 82.81 348 GLU A C 1
ATOM 2661 O O . GLU A 1 348 ? 19.187 9.650 -30.626 1.00 82.81 348 GLU A O 1
ATOM 2666 N N . ARG A 1 349 ? 18.673 7.521 -30.273 1.00 83.88 349 ARG A N 1
ATOM 2667 C CA . ARG A 1 349 ? 19.704 6.993 -31.187 1.00 83.88 349 ARG A CA 1
ATOM 2668 C C . ARG A 1 349 ? 19.238 6.947 -32.645 1.00 83.88 349 ARG A C 1
ATOM 2670 O O . ARG A 1 349 ? 20.040 6.677 -33.535 1.00 83.88 349 ARG A O 1
ATOM 2677 N N . THR A 1 350 ? 17.952 7.207 -32.900 1.00 74.69 350 THR A N 1
ATOM 2678 C CA . THR A 1 350 ? 17.360 7.268 -34.246 1.00 74.69 350 THR A CA 1
ATOM 2679 C C . THR A 1 350 ? 16.818 8.662 -34.537 1.00 74.69 350 THR A C 1
ATOM 2681 O O . THR A 1 350 ? 16.021 9.170 -33.761 1.00 74.69 350 THR A O 1
ATOM 2684 N N . PHE A 1 351 ? 17.165 9.238 -35.693 1.00 65.44 351 PHE A N 1
ATOM 2685 C CA . PHE A 1 351 ? 16.577 10.486 -36.193 1.00 65.44 351 PHE A CA 1
ATOM 2686 C C . PHE A 1 351 ? 15.178 10.245 -36.784 1.00 65.44 351 PHE A C 1
ATOM 2688 O O . PHE A 1 351 ? 15.032 9.568 -37.806 1.00 65.44 351 PHE A O 1
ATOM 2695 N N . ILE A 1 352 ? 14.145 10.817 -36.163 1.00 67.69 352 ILE A N 1
ATOM 2696 C CA . ILE A 1 352 ? 12.761 10.795 -36.661 1.00 67.69 352 ILE A CA 1
ATOM 2697 C C . ILE A 1 352 ? 12.516 12.071 -37.485 1.00 67.69 352 ILE A C 1
ATOM 2699 O O . ILE A 1 352 ? 13.062 13.126 -37.180 1.00 67.69 352 ILE A O 1
ATOM 2703 N N . LYS A 1 353 ? 11.712 11.984 -38.555 1.00 66.69 353 LYS A N 1
ATOM 2704 C CA . LYS A 1 353 ? 11.475 13.094 -39.506 1.00 66.69 353 LYS A CA 1
ATOM 2705 C C . LYS A 1 353 ? 10.831 14.353 -38.899 1.00 66.69 353 LYS A C 1
ATOM 2707 O O . LYS A 1 353 ? 10.921 15.399 -39.527 1.00 66.69 353 LYS A O 1
ATOM 2712 N N . ASP A 1 354 ? 10.190 14.248 -37.739 1.00 63.09 354 ASP A N 1
ATOM 2713 C CA . ASP A 1 354 ? 9.514 15.344 -37.028 1.00 63.09 354 ASP A CA 1
ATOM 2714 C C . ASP A 1 354 ? 10.200 15.589 -35.674 1.00 63.09 354 ASP A C 1
ATOM 2716 O O . ASP A 1 354 ? 9.648 15.339 -34.605 1.00 63.09 354 ASP A O 1
ATOM 2720 N N . TRP A 1 355 ? 11.482 15.957 -35.732 1.00 62.81 355 TRP A N 1
ATOM 2721 C CA . TRP A 1 355 ? 12.334 16.097 -34.547 1.00 62.81 355 TRP A CA 1
ATOM 2722 C C . TRP A 1 355 ? 11.918 17.258 -33.647 1.00 62.81 355 TRP A C 1
ATOM 2724 O O . TRP A 1 355 ? 12.040 17.165 -32.430 1.00 62.81 355 TRP A O 1
ATOM 2734 N N . ASP A 1 356 ? 11.376 18.322 -34.241 1.00 65.31 356 ASP A N 1
ATOM 2735 C CA . ASP A 1 356 ? 10.967 19.528 -33.519 1.00 65.31 356 ASP A CA 1
ATOM 2736 C C . ASP A 1 356 ? 9.849 19.250 -32.495 1.00 65.31 356 ASP A C 1
ATOM 2738 O O . ASP A 1 356 ? 9.656 20.037 -31.571 1.00 65.31 356 ASP A O 1
ATOM 2742 N N . ASN A 1 357 ? 9.153 18.109 -32.613 1.00 64.44 357 ASN A N 1
ATOM 2743 C CA . ASN A 1 357 ? 8.104 17.666 -31.693 1.00 64.44 357 ASN A CA 1
ATOM 2744 C C . ASN A 1 357 ? 8.456 16.384 -30.912 1.00 64.44 357 ASN A C 1
ATOM 2746 O O . ASN A 1 357 ? 7.617 15.879 -30.162 1.00 64.44 357 ASN A O 1
ATOM 2750 N N . PHE A 1 358 ? 9.666 15.831 -31.064 1.00 69.00 358 PHE A N 1
ATOM 2751 C CA . PHE A 1 358 ? 10.064 14.592 -30.393 1.00 69.00 358 PHE A CA 1
ATOM 2752 C C . PHE A 1 358 ? 11.001 14.864 -29.210 1.00 69.00 358 PHE A C 1
ATOM 2754 O O . PHE A 1 358 ? 12.159 15.235 -29.385 1.00 69.00 358 PHE A O 1
ATOM 2761 N N . ARG A 1 359 ? 10.518 14.611 -27.987 1.00 70.88 359 ARG A N 1
ATOM 2762 C CA . ARG A 1 359 ? 11.353 14.531 -26.778 1.00 70.88 359 ARG A CA 1
ATOM 2763 C C . ARG A 1 359 ? 11.596 13.055 -26.469 1.00 70.88 359 ARG A C 1
ATOM 2765 O O . ARG A 1 359 ? 10.649 12.315 -26.214 1.00 70.88 359 ARG A O 1
ATOM 2772 N N . ALA A 1 360 ? 12.852 12.620 -26.523 1.00 78.12 360 ALA A N 1
ATOM 2773 C CA . ALA A 1 360 ? 13.197 11.234 -26.232 1.00 78.12 360 ALA A CA 1
ATOM 2774 C C . ALA A 1 360 ? 12.876 10.862 -24.779 1.00 78.12 360 ALA A C 1
ATOM 2776 O O . ALA A 1 360 ? 13.078 11.661 -23.863 1.00 78.12 360 ALA A O 1
ATOM 2777 N N . CYS A 1 361 ? 12.404 9.631 -24.574 1.00 81.75 361 CYS A N 1
ATOM 2778 C CA . CYS A 1 361 ? 11.881 9.158 -23.293 1.00 81.75 361 CYS A CA 1
ATOM 2779 C C . CYS A 1 361 ? 12.919 9.235 -22.164 1.00 81.75 361 CYS A C 1
ATOM 2781 O O . CYS A 1 361 ? 12.580 9.598 -21.038 1.00 81.75 361 CYS A O 1
ATOM 2783 N N . TYR A 1 362 ? 14.186 8.932 -22.472 1.00 79.88 362 TYR A N 1
ATOM 2784 C CA . TYR A 1 362 ? 15.256 8.884 -21.474 1.00 79.88 362 TYR A CA 1
ATOM 2785 C C . TYR A 1 362 ? 15.502 10.225 -20.770 1.00 79.88 362 TYR A C 1
ATOM 2787 O O . TYR A 1 362 ? 16.015 10.247 -19.657 1.00 79.88 362 TYR A O 1
ATOM 2795 N N . ARG A 1 363 ? 15.122 11.343 -21.407 1.00 76.31 363 ARG A N 1
ATOM 2796 C CA . ARG A 1 363 ? 15.309 12.695 -20.864 1.00 76.31 363 ARG A CA 1
ATOM 2797 C C . ARG A 1 363 ? 14.440 12.988 -19.640 1.00 76.31 363 ARG A C 1
ATOM 2799 O O . ARG A 1 363 ? 14.707 13.974 -18.975 1.00 76.31 363 ARG A O 1
ATOM 2806 N N . CYS A 1 364 ? 13.400 12.188 -19.401 1.00 74.56 364 CYS A N 1
ATOM 2807 C CA . CYS A 1 364 ? 12.506 12.322 -18.244 1.00 74.56 364 CYS A CA 1
ATOM 2808 C C . CYS A 1 364 ? 12.390 11.025 -17.426 1.00 74.56 364 CYS A C 1
ATOM 2810 O O . CYS A 1 364 ? 12.019 11.070 -16.261 1.00 74.56 364 CYS A O 1
ATOM 2812 N N . HIS A 1 365 ? 12.636 9.861 -18.039 1.00 75.50 365 HIS A N 1
ATOM 2813 C CA . HIS A 1 365 ? 12.475 8.547 -17.401 1.00 75.50 365 HIS A CA 1
ATOM 2814 C C . HIS A 1 365 ? 13.801 7.845 -17.089 1.00 75.50 365 HIS A C 1
ATOM 2816 O O . HIS A 1 365 ? 13.796 6.711 -16.606 1.00 75.50 365 HIS A O 1
ATOM 2822 N N . GLY A 1 366 ? 14.932 8.474 -17.400 1.00 73.94 366 GLY A N 1
ATOM 2823 C CA . GLY A 1 366 ? 16.248 7.902 -17.178 1.00 73.94 366 GLY A CA 1
ATOM 2824 C C . GLY A 1 366 ? 16.746 6.980 -18.260 1.00 73.94 366 GLY A C 1
ATOM 2825 O O . GLY A 1 366 ? 16.066 6.707 -19.240 1.00 73.94 366 GLY A O 1
ATOM 2826 N N . ASN A 1 367 ? 17.963 6.482 -18.069 1.00 72.56 367 ASN A N 1
ATOM 2827 C CA . ASN A 1 367 ? 18.622 5.577 -19.001 1.00 72.56 367 ASN A CA 1
ATOM 2828 C C . ASN A 1 367 ? 18.557 4.134 -18.495 1.00 72.56 367 ASN A C 1
ATOM 2830 O O . ASN A 1 367 ? 18.680 3.862 -17.303 1.00 72.56 367 ASN A O 1
ATOM 2834 N N . TYR A 1 368 ? 18.480 3.170 -19.406 1.00 72.81 368 TYR A N 1
ATOM 2835 C CA . TYR A 1 368 ? 18.658 1.762 -19.049 1.00 72.81 368 TYR A CA 1
ATOM 2836 C C . TYR A 1 368 ? 19.792 1.125 -19.843 1.00 72.81 368 TYR A C 1
ATOM 2838 O O . TYR A 1 368 ? 20.113 1.519 -20.969 1.00 72.81 368 TYR A O 1
ATOM 2846 N N . THR A 1 369 ? 20.422 0.128 -19.228 1.00 64.12 369 THR A N 1
ATOM 2847 C CA . THR A 1 369 ? 21.584 -0.577 -19.765 1.00 64.12 369 THR A CA 1
ATOM 2848 C C . THR A 1 369 ? 21.292 -2.064 -19.925 1.00 64.12 369 THR A C 1
ATOM 2850 O O . THR A 1 369 ? 20.344 -2.621 -19.369 1.00 64.12 369 THR A O 1
ATOM 2853 N N . LYS A 1 370 ? 22.119 -2.730 -20.726 1.00 63.16 370 LYS A N 1
ATOM 2854 C CA . LYS A 1 370 ? 22.090 -4.187 -20.868 1.00 63.16 370 LYS A CA 1
ATOM 2855 C C . LYS A 1 370 ? 22.907 -4.878 -19.782 1.00 63.16 370 LYS A C 1
ATOM 2857 O O . LYS A 1 370 ? 23.808 -4.272 -19.207 1.00 63.16 370 LYS A O 1
ATOM 2862 N N . ILE A 1 371 ? 22.646 -6.172 -19.566 1.00 59.66 371 ILE A N 1
ATOM 2863 C CA . ILE A 1 371 ? 23.578 -7.046 -18.847 1.00 59.66 371 ILE A CA 1
ATOM 2864 C C . ILE A 1 371 ? 24.797 -7.255 -19.749 1.00 59.66 371 ILE A C 1
ATOM 2866 O O . ILE A 1 371 ? 24.702 -7.894 -20.799 1.00 59.66 371 ILE A O 1
ATOM 2870 N N . GLY A 1 372 ? 25.941 -6.717 -19.321 1.00 62.03 372 GLY A N 1
ATOM 2871 C CA . GLY A 1 372 ? 27.226 -6.862 -20.008 1.00 62.03 372 GLY A CA 1
ATOM 2872 C C . GLY A 1 372 ? 27.167 -6.498 -21.496 1.00 62.03 372 GLY A C 1
ATOM 2873 O O . GLY A 1 372 ? 26.444 -5.591 -21.904 1.00 62.03 372 GLY A O 1
ATOM 2874 N N . ASP A 1 373 ? 27.903 -7.252 -22.311 1.00 60.00 373 ASP A N 1
ATOM 2875 C CA . ASP A 1 373 ? 27.978 -7.062 -23.765 1.00 60.00 373 ASP A CA 1
ATOM 2876 C C . ASP A 1 373 ? 26.896 -7.845 -24.535 1.00 60.00 373 ASP A C 1
ATOM 2878 O O . ASP A 1 373 ? 27.074 -8.148 -25.717 1.00 60.00 373 ASP A O 1
ATOM 2882 N N . ASN A 1 374 ? 25.781 -8.228 -23.892 1.00 59.81 374 ASN A N 1
ATOM 2883 C CA . ASN A 1 374 ? 24.776 -9.073 -24.539 1.00 59.81 374 ASN A CA 1
ATOM 2884 C C . ASN A 1 374 ? 24.219 -8.381 -25.805 1.00 59.81 374 ASN A C 1
ATOM 2886 O O . ASN A 1 374 ? 23.665 -7.282 -25.712 1.00 59.81 374 ASN A O 1
ATOM 2890 N N . PRO A 1 375 ? 24.341 -8.968 -27.011 1.00 55.88 375 PRO A N 1
ATOM 2891 C CA . PRO A 1 375 ? 23.786 -8.363 -28.221 1.00 55.88 375 PRO A CA 1
ATOM 2892 C C . PRO A 1 375 ? 22.252 -8.329 -28.198 1.00 55.88 375 PRO A C 1
ATOM 2894 O O . PRO A 1 375 ? 21.662 -7.437 -28.804 1.00 55.88 375 PRO A O 1
ATOM 2897 N N . ASP A 1 376 ? 21.619 -9.226 -27.443 1.00 58.72 376 ASP A N 1
ATOM 2898 C CA . ASP A 1 376 ? 20.174 -9.376 -27.339 1.00 58.72 376 ASP A CA 1
ATOM 2899 C C . ASP A 1 376 ? 19.576 -8.414 -26.297 1.00 58.72 376 ASP A C 1
ATOM 2901 O O . ASP A 1 376 ? 19.796 -8.551 -25.094 1.00 58.72 376 ASP A O 1
ATOM 2905 N N . TYR A 1 377 ? 18.819 -7.416 -26.766 1.00 54.72 377 TYR A N 1
ATOM 2906 C CA . TYR A 1 377 ? 18.105 -6.468 -25.900 1.00 54.72 377 TYR A CA 1
ATOM 2907 C C . TYR A 1 377 ? 16.831 -7.065 -25.268 1.00 54.72 377 TYR A C 1
ATOM 2909 O O . TYR A 1 377 ? 16.236 -6.409 -24.415 1.00 54.72 377 TYR A O 1
ATOM 2917 N N . SER A 1 378 ? 16.403 -8.276 -25.654 1.00 54.59 378 SER A N 1
ATOM 2918 C CA . SER A 1 378 ? 15.248 -8.955 -25.042 1.00 54.59 378 SER A CA 1
ATOM 2919 C C . SER A 1 378 ? 15.528 -9.498 -23.638 1.00 54.59 378 SER A C 1
ATOM 2921 O O . SER A 1 378 ? 14.590 -9.835 -22.920 1.00 54.59 378 SER A O 1
ATOM 2923 N N . VAL A 1 379 ? 16.800 -9.538 -23.229 1.00 52.84 379 VAL A N 1
ATOM 2924 C CA . VAL A 1 379 ? 17.232 -9.866 -21.867 1.00 52.84 379 VAL A CA 1
ATOM 2925 C C . VAL A 1 379 ? 17.650 -8.555 -21.185 1.00 52.84 379 VAL A C 1
ATOM 2927 O O . VAL A 1 379 ? 18.801 -8.125 -21.341 1.00 52.84 379 VAL A O 1
ATOM 2930 N N . PRO A 1 380 ? 16.725 -7.841 -20.513 1.00 51.41 380 PRO A N 1
ATOM 2931 C CA . PRO A 1 380 ? 17.015 -6.521 -19.968 1.00 51.41 380 PRO A CA 1
ATOM 2932 C C . PRO A 1 380 ? 18.081 -6.609 -18.881 1.00 51.41 380 PRO A C 1
ATOM 2934 O O . PRO A 1 380 ? 18.151 -7.585 -18.141 1.00 51.41 380 PRO A O 1
ATOM 2937 N N . GLY A 1 381 ? 18.926 -5.581 -18.815 1.00 57.59 381 GLY A N 1
ATOM 2938 C CA . GLY A 1 381 ? 20.054 -5.551 -17.910 1.00 57.59 381 GLY A CA 1
ATOM 2939 C C . GLY A 1 381 ? 19.762 -4.952 -16.549 1.00 57.59 381 GLY A C 1
ATOM 2940 O O . GLY A 1 381 ? 19.215 -5.591 -15.660 1.00 57.59 381 GLY A O 1
ATOM 2941 N N . GLY A 1 382 ? 20.163 -3.692 -16.406 1.00 51.44 382 GLY A N 1
ATOM 2942 C CA . GLY A 1 382 ? 19.837 -2.843 -15.270 1.00 51.44 382 GLY A CA 1
ATOM 2943 C C . GLY A 1 382 ? 19.115 -1.587 -15.750 1.00 51.44 382 GLY A C 1
ATOM 2944 O O . GLY A 1 382 ? 19.295 -1.137 -16.882 1.00 51.44 382 GLY A O 1
ATOM 2945 N N . TRP A 1 383 ? 18.302 -1.004 -14.879 1.00 51.06 383 TRP A N 1
ATOM 2946 C CA . TRP A 1 383 ? 17.625 0.266 -15.121 1.00 51.06 383 TRP A CA 1
ATOM 2947 C C . TRP A 1 383 ? 18.217 1.317 -14.183 1.00 51.06 383 TRP A C 1
ATOM 2949 O O . TRP A 1 383 ? 18.419 1.033 -13.007 1.00 51.06 383 TRP A O 1
ATOM 2959 N N . MET A 1 384 ? 18.507 2.517 -14.684 1.00 48.19 384 MET A N 1
ATOM 2960 C CA . MET A 1 384 ? 18.764 3.689 -13.847 1.00 48.19 384 MET A CA 1
ATOM 2961 C C . MET A 1 384 ? 17.713 4.739 -14.182 1.00 48.19 384 MET A C 1
ATOM 2963 O O . MET A 1 384 ? 17.757 5.394 -15.222 1.00 48.19 384 MET A O 1
ATOM 2967 N N . VAL A 1 385 ? 16.731 4.871 -13.301 1.00 50.38 385 VAL A N 1
ATOM 2968 C CA . VAL A 1 385 ? 15.638 5.817 -13.497 1.00 50.38 385 VAL A CA 1
ATOM 2969 C C . VAL A 1 385 ? 16.100 7.206 -13.061 1.00 50.38 385 VAL A C 1
ATOM 2971 O O . VAL A 1 385 ? 16.044 7.563 -11.896 1.00 50.38 385 VAL A O 1
ATOM 2974 N N . ASP A 1 386 ? 16.582 7.988 -14.012 1.00 48.66 386 ASP A N 1
ATOM 2975 C CA . ASP A 1 386 ? 16.773 9.427 -13.879 1.00 48.66 386 ASP A CA 1
ATOM 2976 C C . ASP A 1 386 ? 15.431 10.123 -14.141 1.00 48.66 386 ASP A C 1
ATOM 2978 O O . ASP A 1 386 ? 15.076 10.431 -15.282 1.00 48.66 386 ASP A O 1
ATOM 2982 N N . TYR A 1 387 ? 14.637 10.308 -13.089 1.00 51.56 387 TYR A N 1
ATOM 2983 C CA . TYR A 1 387 ? 13.513 11.242 -13.127 1.00 51.56 387 TYR A CA 1
ATOM 2984 C C . TYR A 1 387 ? 14.062 12.679 -13.114 1.00 51.56 387 TYR A C 1
ATOM 2986 O O . TYR A 1 387 ? 13.875 13.417 -12.148 1.00 51.56 387 TYR A O 1
ATOM 2994 N N . ASP A 1 388 ? 14.795 13.067 -14.160 1.00 41.84 388 ASP A N 1
ATOM 2995 C CA . ASP A 1 388 ? 15.225 14.451 -14.341 1.00 41.84 388 ASP A CA 1
ATOM 2996 C C . ASP A 1 388 ? 13.997 15.272 -14.768 1.00 41.84 388 ASP A C 1
ATOM 2998 O O . ASP A 1 388 ? 13.395 15.032 -15.821 1.00 41.84 388 ASP A O 1
ATOM 3002 N N . GLY A 1 389 ? 13.573 16.196 -13.904 1.00 41.06 389 GLY A N 1
ATOM 3003 C CA . GLY A 1 389 ? 12.434 17.077 -14.163 1.00 41.06 389 GLY A CA 1
ATOM 3004 C C . GLY A 1 389 ? 11.047 16.503 -13.850 1.00 41.06 389 GLY A C 1
ATOM 3005 O O . GLY A 1 389 ? 10.122 16.745 -14.617 1.00 41.06 389 GLY A O 1
ATOM 3006 N N . THR A 1 390 ? 10.853 15.814 -12.715 1.00 42.12 390 THR A N 1
ATOM 3007 C CA . THR A 1 390 ? 9.502 15.605 -12.131 1.00 42.12 390 THR A CA 1
ATOM 3008 C C . THR A 1 390 ? 8.931 16.849 -11.451 1.00 42.12 390 THR A C 1
ATOM 3010 O O . THR A 1 390 ? 7.971 16.751 -10.689 1.00 42.12 390 THR A O 1
ATOM 3013 N N . GLU A 1 391 ? 9.458 18.042 -11.745 1.00 39.84 391 GLU A N 1
ATOM 3014 C CA . GLU A 1 391 ? 8.563 19.194 -11.733 1.00 39.84 391 GLU A CA 1
ATOM 3015 C C . GLU A 1 391 ? 7.377 18.801 -12.617 1.00 39.84 391 GLU A C 1
ATOM 3017 O O . GLU A 1 391 ? 7.574 18.233 -13.690 1.00 39.84 391 GLU A O 1
ATOM 3022 N N . TYR A 1 392 ? 6.149 19.006 -12.145 1.00 38.16 392 TYR A N 1
ATOM 3023 C CA . TYR A 1 392 ? 4.955 18.858 -12.967 1.00 38.16 392 TYR A CA 1
ATOM 3024 C C . TYR A 1 392 ? 5.036 19.860 -14.134 1.00 38.16 392 TYR A C 1
ATOM 3026 O O . TYR A 1 392 ? 4.346 20.878 -14.160 1.00 38.16 392 TYR A O 1
ATOM 3034 N N . GLU A 1 393 ? 5.895 19.609 -15.122 1.00 37.75 393 GLU A N 1
ATOM 3035 C CA . GLU A 1 393 ? 5.789 20.227 -16.420 1.00 37.75 393 GLU A CA 1
ATOM 3036 C C . GLU A 1 393 ? 4.473 19.702 -16.963 1.00 37.75 393 GLU A C 1
ATOM 3038 O O . GLU A 1 393 ? 4.300 18.500 -17.174 1.00 37.75 393 GLU A O 1
ATOM 3043 N N . ASN A 1 394 ? 3.515 20.612 -17.128 1.00 38.81 394 ASN A N 1
ATOM 3044 C CA . ASN A 1 394 ? 2.290 20.336 -17.849 1.00 38.81 394 ASN A CA 1
ATOM 3045 C C . ASN A 1 394 ? 2.679 19.599 -19.138 1.00 38.81 394 ASN A C 1
ATOM 3047 O O . ASN A 1 394 ? 3.240 20.204 -20.055 1.00 38.81 394 ASN A O 1
ATOM 3051 N N . ALA A 1 395 ? 2.408 18.291 -19.191 1.00 40.12 395 ALA A N 1
ATOM 3052 C CA . ALA A 1 395 ? 2.855 17.409 -20.266 1.00 40.12 395 ALA A CA 1
ATOM 3053 C C . ALA A 1 395 ? 2.195 17.753 -21.613 1.00 40.12 395 ALA A C 1
ATOM 3055 O O . ALA A 1 395 ? 2.409 17.058 -22.606 1.00 40.12 395 ALA A O 1
ATOM 3056 N N . ARG A 1 396 ? 1.364 18.813 -21.652 1.00 39.84 396 ARG A N 1
ATOM 3057 C CA . ARG A 1 396 ? 0.578 19.275 -22.799 1.00 39.84 396 ARG A CA 1
ATOM 3058 C C . ARG A 1 396 ? -0.197 18.130 -23.449 1.00 39.84 396 ARG A C 1
ATOM 3060 O O . ARG A 1 396 ? -0.467 18.154 -24.649 1.00 39.84 396 ARG A O 1
ATOM 3067 N N . THR A 1 397 ? -0.552 17.121 -22.659 1.00 37.69 397 THR A N 1
ATOM 3068 C CA . THR A 1 397 ? -1.423 16.034 -23.080 1.00 37.69 397 THR A CA 1
ATOM 3069 C C . THR A 1 397 ? -2.819 16.607 -23.215 1.00 37.69 397 THR A C 1
ATOM 3071 O O . THR A 1 397 ? -3.454 16.885 -22.207 1.00 37.69 397 THR A O 1
ATOM 3074 N N . ASP A 1 398 ? -3.232 16.804 -24.467 1.00 39.53 398 ASP A N 1
ATOM 3075 C CA . ASP A 1 398 ? -4.535 17.302 -24.917 1.00 39.53 398 ASP A CA 1
ATOM 3076 C C . ASP A 1 398 ? -4.985 18.630 -24.264 1.00 39.53 398 ASP A C 1
ATOM 3078 O O . ASP A 1 398 ? -5.135 18.779 -23.051 1.00 39.53 398 ASP A O 1
ATOM 3082 N N . THR A 1 399 ? -5.269 19.632 -25.092 1.00 41.41 399 THR A N 1
ATOM 3083 C CA . THR A 1 399 ? -5.825 20.910 -24.623 1.00 41.41 399 THR A CA 1
ATOM 3084 C C . THR A 1 399 ? -7.142 20.712 -23.869 1.00 41.41 399 THR A C 1
ATOM 3086 O O . THR A 1 399 ? -7.380 21.423 -22.900 1.00 41.41 399 THR A O 1
ATOM 3089 N N . LYS A 1 400 ? -7.927 19.673 -24.192 1.00 47.66 400 LYS A N 1
ATOM 3090 C CA . LYS A 1 400 ? -9.158 19.344 -23.456 1.00 47.66 400 LYS A CA 1
ATOM 3091 C C . LYS A 1 400 ? -8.949 18.920 -22.004 1.00 47.66 400 LYS A C 1
ATOM 3093 O O . LYS A 1 400 ? -9.862 19.107 -21.208 1.00 47.66 400 LYS A O 1
ATOM 3098 N N . TYR A 1 401 ? -7.807 18.328 -21.654 1.00 32.16 401 TYR A N 1
ATOM 3099 C CA . TYR A 1 401 ? -7.548 17.883 -20.277 1.00 32.16 401 TYR A CA 1
ATOM 3100 C C . TYR A 1 401 ? -7.090 19.037 -19.371 1.00 32.16 401 TYR A C 1
ATOM 3102 O O . TYR A 1 401 ? -7.150 18.930 -18.153 1.00 32.16 401 TYR A O 1
ATOM 3110 N N . ASN A 1 402 ? -6.653 20.145 -19.977 1.00 33.91 402 ASN A N 1
ATOM 3111 C CA . ASN A 1 402 ? -6.109 21.324 -19.305 1.00 33.91 402 ASN A CA 1
ATOM 3112 C C . ASN A 1 402 ? -7.125 22.476 -19.156 1.00 33.91 402 ASN A C 1
ATOM 3114 O O . ASN A 1 402 ? -6.766 23.534 -18.649 1.00 33.91 402 ASN A O 1
ATOM 3118 N N . GLU A 1 403 ? -8.359 22.303 -19.639 1.00 36.22 403 GLU A N 1
ATOM 3119 C CA . GLU A 1 403 ? -9.421 23.325 -19.620 1.00 36.22 403 GLU A CA 1
ATOM 3120 C C . GLU A 1 403 ? -10.418 23.169 -18.451 1.00 36.22 403 GLU A C 1
ATOM 3122 O O . GLU A 1 403 ? -11.410 23.899 -18.414 1.00 36.22 403 GLU A O 1
ATOM 3127 N N . ILE A 1 404 ? -10.185 22.235 -17.517 1.00 33.00 404 ILE A N 1
ATOM 3128 C CA . ILE A 1 404 ? -11.054 22.003 -16.345 1.00 33.00 404 ILE A CA 1
ATOM 3129 C C . ILE A 1 404 ? -10.551 22.785 -15.135 1.00 33.00 404 ILE A C 1
ATOM 3131 O O . ILE A 1 404 ? -9.355 22.625 -14.801 1.00 33.00 404 ILE A O 1
#

Radius of gyration: 28.36 Å; chains: 1; bounding box: 76×72×86 Å

pLDDT: mean 75.05, std 18.37, range [30.83, 97.0]

Sequence (404 aa):
MFIKVVQWLNRVPRLLLAALFVVVTSMTSFMMSFANGPESSNERSLNAPSLEYLGFDEAQLSDEASEGLREIFSGRMFYSAVPLSFSKALDDAAAAEMDRLGYDPSTADGRFFRNGSLPSPPTRDADPEVSLGEVVFEREGVELKGINCFACHSGVVNGQVVAGLGSNTVMQSPPRPEGTEGPNMFQIMAGLTPAEQQVVAEAMGESYAVNPLTPERTSRGDNFGPFGVWARGAALEDPENKGLVVSAEKTELTDIIENNMTPPVNPMPWWLMKYKTFDYWYGDGNPYDAGHFSFNFTGTSANVNDIHGDHVASTAKALAFARETNSPEFPGKLDAELVQKGADIFHERTFIKDWDNFRACYRCHGNYTKIGDNPDYSVPGGWMVDYDGTEYENARTDTKYNEI